Protein AF-A0A7C3NUK4-F1 (afdb_monomer_lite)

Secondary structure (DSSP, 8-state):
-EEEEEE-SSS-HHHHHHHHHHHTHHHHHHHHHH---TTB-SEEEE-S-HHHHHHHHHHHHHTT--GGGEEEE-TT--GGGG--TT-SEEEESHHHHHH---B-SEEEEE--SHHHHHHHHTTTTSSS--EEEEEE-HHHHHHHTTS-SS--HHHHHHHHHHHS-S-TT-GGGGGSHHHHHHHHHHHHHHHHHHHHHTT--HHHHHHHHHHHHHHHHHHHHHHT-HHHHHHHHHHHHHHHTT-GGGTHHHHHHHHT-SS-SS-EEEEEEHHHHHHHT-SGGGEEEEEHHHHHHHBSS-EEETTTTEEEES-B-S---EEE-S---TTTBT-EEEGGGGTTT--EEETTEEPTHHHHHHHS--EEEEEEGGGTGGG--TTS--EEETTEEEEEHHHHHHHHHHHHHHHHH-

Foldseek 3Di:
DAEAEDADDPDDVLVVVLVVCLVCVVVLVVVCVVDQDQQAAAEEEEEAFPQSLQVSLVSNVVSPDDSVLEQEFEPPFDPVSRRRGSHSYYGYYCSCLPPGQGRYAEYEYEDLALVVVCSSVVSADPVHHHYYYYHYHPQLNVLVVPDDRDDDPVVVSVSSCVSSDCCPPVVCLCLALLVLLLLVLLLVLVLVCVVPPDPDPVVVSVVSVVVSVVVSCVVNVVVVNNVSNVNSVVLVVCCVVPPPQSVVSVLLSVVNDAQQQFDFFWEFAPCQCVVVVHRVRRIDTGTVLQCLQWFAQWAQDPVVRGIYGPGTHDGWAKAWALPDDPVQALGWDKCCVQLPGIFMDTNNHTHNVSVVCSVGIKIKHKHFCVQQVVPDDPSLDWHHRDRIIMTIRNSRSVSSVSSVVSVVVD

Radius of gyration: 23.75 Å; chains: 1; bounding box: 62×50×64 Å

Structure (mmCIF, N/CA/C/O backbone):
data_AF-A0A7C3NUK4-F1
#
_entry.id   AF-A0A7C3NUK4-F1
#
loop_
_atom_site.group_PDB
_atom_site.id
_atom_site.type_symbol
_atom_site.label_atom_id
_atom_site.label_alt_id
_atom_site.label_comp_id
_atom_site.label_asym_id
_atom_site.label_entity_id
_atom_site.label_seq_id
_atom_site.pdbx_PDB_ins_code
_atom_site.Cartn_x
_atom_site.Cartn_y
_atom_site.Cartn_z
_atom_site.occupancy
_atom_site.B_iso_or_equiv
_atom_site.auth_seq_id
_atom_site.auth_comp_id
_atom_site.auth_asym_id
_atom_site.auth_atom_id
_atom_site.pdbx_PDB_model_num
ATOM 1 N N . MET A 1 1 ? -15.027 -20.644 16.130 1.00 87.12 1 MET A N 1
ATOM 2 C CA . MET A 1 1 ? -14.792 -19.206 15.868 1.00 87.12 1 MET A CA 1
ATOM 3 C C . MET A 1 1 ? -15.944 -18.733 15.016 1.00 87.12 1 MET A C 1
ATOM 5 O O . MET A 1 1 ? -16.369 -19.502 14.167 1.00 87.12 1 MET A O 1
ATOM 9 N N . GLU A 1 2 ? -16.447 -17.530 15.247 1.00 91.81 2 GLU A N 1
ATOM 10 C CA . GLU A 1 2 ? -17.529 -16.946 14.446 1.00 91.81 2 GLU A CA 1
ATOM 11 C C . GLU A 1 2 ? -16.940 -15.890 13.506 1.00 91.81 2 GLU A C 1
ATOM 13 O O . GLU A 1 2 ? -16.055 -15.139 13.918 1.00 91.81 2 GLU A O 1
ATOM 18 N N . LEU A 1 3 ? -17.394 -15.834 12.254 1.00 93.62 3 LEU A N 1
ATOM 19 C CA . LEU A 1 3 ? -16.940 -14.858 11.265 1.00 93.62 3 LEU A CA 1
ATOM 20 C C . LEU A 1 3 ? -18.132 -14.074 10.716 1.00 93.62 3 LEU A C 1
ATOM 22 O O . LEU A 1 3 ? -19.049 -14.650 10.141 1.00 93.62 3 LEU A O 1
ATOM 26 N N . THR A 1 4 ? -18.071 -12.751 10.815 1.00 95.12 4 THR A N 1
ATOM 27 C CA . THR A 1 4 ? -19.019 -11.827 10.194 1.00 95.12 4 THR A CA 1
ATOM 28 C C . THR A 1 4 ? -18.304 -11.022 9.106 1.00 95.12 4 THR A C 1
ATOM 30 O O . THR A 1 4 ? -17.505 -10.136 9.427 1.00 95.12 4 THR A O 1
ATOM 33 N N . PRO A 1 5 ? -18.553 -11.291 7.813 1.00 93.38 5 PRO A N 1
ATOM 34 C CA . PRO A 1 5 ? -17.988 -10.485 6.741 1.00 93.38 5 PRO A CA 1
ATOM 35 C C . PRO A 1 5 ? -18.741 -9.156 6.596 1.00 93.38 5 PRO A C 1
ATOM 37 O O . PRO A 1 5 ? -19.962 -9.088 6.739 1.00 93.38 5 PRO A O 1
ATOM 40 N N . VAL A 1 6 ? -18.016 -8.091 6.269 1.00 92.06 6 VAL A N 1
ATOM 41 C CA . VAL A 1 6 ? -18.551 -6.766 5.946 1.00 92.06 6 VAL A CA 1
ATOM 42 C C . VAL A 1 6 ? -17.965 -6.337 4.611 1.00 92.06 6 VAL A C 1
ATOM 44 O O . VAL A 1 6 ? -16.747 -6.259 4.456 1.00 92.06 6 VAL A O 1
ATOM 47 N N . GLN A 1 7 ? -18.831 -6.072 3.638 1.00 87.31 7 GLN A N 1
ATOM 48 C CA . GLN A 1 7 ? -18.408 -5.606 2.326 1.00 87.31 7 GLN A CA 1
ATOM 49 C C . GLN A 1 7 ? -17.848 -4.184 2.419 1.00 87.31 7 GLN A C 1
ATOM 51 O O . GLN A 1 7 ? -18.517 -3.285 2.922 1.00 87.31 7 GLN A O 1
ATOM 56 N N . VAL A 1 8 ? -16.649 -3.967 1.880 1.00 79.31 8 VAL A N 1
ATOM 57 C CA . VAL A 1 8 ? -16.115 -2.622 1.638 1.00 79.31 8 VAL A CA 1
ATOM 58 C C . VAL A 1 8 ? -16.449 -2.239 0.196 1.00 79.31 8 VAL A C 1
ATOM 60 O O . VAL A 1 8 ? -15.804 -2.712 -0.739 1.00 79.31 8 VAL A O 1
ATOM 63 N N . ALA A 1 9 ? -17.483 -1.421 0.001 1.00 62.34 9 ALA A N 1
ATOM 64 C CA . ALA A 1 9 ? -17.894 -0.925 -1.313 1.00 62.34 9 ALA A CA 1
ATOM 65 C C . ALA A 1 9 ? -17.947 0.608 -1.300 1.00 62.34 9 ALA A C 1
ATOM 67 O O . ALA A 1 9 ? -18.973 1.198 -0.992 1.00 62.34 9 ALA A O 1
ATOM 68 N N . GLY A 1 10 ? -16.821 1.262 -1.596 1.00 58.75 10 GLY A N 1
ATOM 69 C CA . GLY A 1 10 ? -16.741 2.727 -1.704 1.00 58.75 10 GLY A CA 1
ATOM 70 C C . GLY A 1 10 ? -16.760 3.501 -0.377 1.00 58.75 10 GLY A C 1
ATOM 71 O O . GLY A 1 10 ? -16.310 4.645 -0.354 1.00 58.75 10 GLY A O 1
ATOM 72 N N . ASP A 1 11 ? -17.202 2.884 0.719 1.00 62.44 11 ASP A N 1
ATOM 73 C CA . ASP A 1 11 ? -17.153 3.470 2.059 1.00 62.44 11 ASP A CA 1
ATOM 74 C C . ASP A 1 11 ? -15.736 3.474 2.645 1.00 62.44 11 ASP A C 1
ATOM 76 O O . ASP A 1 11 ? -14.924 2.578 2.403 1.00 62.44 11 ASP A O 1
ATOM 80 N N . ASP A 1 12 ? -15.440 4.489 3.459 1.00 80.00 12 ASP A N 1
ATOM 81 C CA . ASP A 1 12 ? -14.169 4.608 4.167 1.00 80.00 12 ASP A CA 1
ATOM 82 C C . ASP A 1 12 ? -14.048 3.488 5.224 1.00 80.00 12 ASP A C 1
ATOM 84 O O . ASP A 1 12 ? -14.806 3.506 6.202 1.00 80.00 12 ASP A O 1
ATOM 88 N N . PRO A 1 13 ? -13.100 2.535 5.089 1.00 84.31 13 PRO A N 1
ATOM 89 C CA . PRO A 1 13 ? -13.008 1.365 5.969 1.00 84.31 13 PRO A CA 1
ATOM 90 C C . PRO A 1 13 ? -12.935 1.714 7.457 1.00 84.31 13 PRO A C 1
ATOM 92 O O . PRO A 1 13 ? -13.451 0.987 8.305 1.00 84.31 13 PRO A O 1
ATOM 95 N N . VAL A 1 14 ? -12.332 2.859 7.785 1.00 88.50 14 VAL A N 1
ATOM 96 C CA . VAL A 1 14 ? -12.237 3.337 9.166 1.00 88.50 14 VAL A CA 1
ATOM 97 C C . VAL A 1 14 ? -13.612 3.692 9.728 1.00 88.50 14 VAL A C 1
ATOM 99 O O . VAL A 1 14 ? -13.882 3.359 10.873 1.00 88.50 14 VAL A O 1
ATOM 102 N N . GLU A 1 15 ? -14.500 4.320 8.955 1.00 89.69 15 GLU A N 1
ATOM 103 C CA . GLU A 1 15 ? -15.841 4.687 9.443 1.00 89.69 15 GLU A CA 1
ATOM 104 C C . GLU A 1 15 ? -16.702 3.445 9.689 1.00 89.69 15 GLU A C 1
ATOM 106 O O . GLU A 1 15 ? -17.414 3.361 10.692 1.00 89.69 15 GLU A O 1
ATOM 111 N N . VAL A 1 16 ? -16.571 2.437 8.822 1.00 90.88 16 VAL A N 1
ATOM 112 C CA . VAL A 1 16 ? -17.214 1.132 9.010 1.00 90.88 16 VAL A CA 1
ATOM 113 C C . VAL A 1 16 ? -16.718 0.473 10.301 1.00 90.88 16 VAL A C 1
ATOM 115 O O . VAL A 1 16 ? -17.528 0.021 11.112 1.00 90.88 16 VAL A O 1
ATOM 118 N N . LEU A 1 17 ? -15.402 0.459 10.536 1.00 93.56 17 LEU A N 1
ATOM 119 C CA . LEU A 1 17 ? -14.815 -0.076 11.769 1.00 93.56 17 LEU A CA 1
ATOM 120 C C . LEU A 1 17 ? -15.279 0.690 13.011 1.00 93.56 17 LEU A C 1
ATOM 122 O O . LEU A 1 17 ? -15.662 0.056 13.991 1.00 93.56 17 LEU A O 1
ATOM 126 N N . VAL A 1 18 ? -15.298 2.026 12.970 1.00 94.44 18 VAL A N 1
ATOM 127 C CA . VAL A 1 18 ? -15.789 2.868 14.075 1.00 94.44 18 VAL A CA 1
ATOM 128 C C . VAL A 1 18 ? -17.226 2.500 14.417 1.00 94.44 18 VAL A C 1
ATOM 130 O O . VAL A 1 18 ? -17.516 2.213 15.575 1.00 94.44 18 VAL A O 1
ATOM 133 N N . SER A 1 19 ? -18.112 2.429 13.419 1.00 94.12 19 SER A N 1
ATOM 134 C CA . SER A 1 19 ? -19.514 2.051 13.626 1.00 94.12 19 SER A CA 1
ATOM 135 C C . SER A 1 19 ? -19.647 0.678 14.298 1.00 94.12 19 SER A C 1
ATOM 137 O O . SER A 1 19 ? -20.412 0.527 15.253 1.00 94.12 19 SER A O 1
ATOM 139 N N . ARG A 1 20 ? -18.860 -0.315 13.860 1.00 95.06 20 ARG A N 1
ATOM 140 C CA . ARG A 1 20 ? -18.860 -1.662 14.456 1.00 95.06 20 ARG A CA 1
ATOM 141 C C . ARG A 1 20 ? -18.337 -1.672 15.889 1.00 95.06 20 ARG A C 1
ATOM 143 O O . ARG A 1 20 ? -18.967 -2.282 16.745 1.00 95.06 20 ARG A O 1
ATOM 150 N N . VAL A 1 21 ? -17.227 -0.990 16.167 1.00 96.06 21 VAL A N 1
ATOM 151 C CA . VAL A 1 21 ? -16.648 -0.917 17.520 1.00 96.06 21 VAL A CA 1
ATOM 152 C C . VAL A 1 21 ? -17.585 -0.187 18.481 1.00 96.06 21 VAL A C 1
ATOM 154 O O . VAL A 1 21 ? -17.798 -0.658 19.594 1.00 96.06 21 VAL A O 1
ATOM 157 N N . VAL A 1 22 ? -18.192 0.922 18.051 1.00 96.06 22 VAL A N 1
ATOM 158 C CA . VAL A 1 22 ? -19.176 1.667 18.851 1.00 96.06 22 VAL A CA 1
ATOM 159 C C . VAL A 1 22 ? -20.389 0.794 19.171 1.00 96.06 22 VAL A C 1
ATOM 161 O O . VAL A 1 22 ? -20.823 0.763 20.319 1.00 96.06 22 VAL A O 1
ATOM 164 N N . GLY A 1 23 ? -20.890 0.023 18.201 1.00 95.69 23 GLY A N 1
ATOM 165 C CA . GLY A 1 23 ? -21.979 -0.931 18.434 1.00 95.69 23 GLY A CA 1
ATOM 166 C C . GLY A 1 23 ? -21.632 -2.052 19.424 1.00 95.69 23 GLY A C 1
ATOM 167 O O . GLY A 1 23 ? -22.530 -2.614 20.042 1.00 95.69 23 GLY A O 1
ATOM 168 N N . LEU A 1 24 ? -20.344 -2.357 19.612 1.00 95.94 24 LEU A N 1
ATOM 169 C CA . LEU A 1 24 ? -19.849 -3.357 20.566 1.00 95.94 24 LEU A CA 1
ATOM 170 C C . LEU A 1 24 ? -19.440 -2.760 21.921 1.00 95.94 24 LEU A C 1
ATOM 172 O O . LEU A 1 24 ? -18.946 -3.491 22.777 1.00 95.94 24 LEU A O 1
ATOM 176 N N . ARG A 1 25 ? -19.616 -1.453 22.142 1.00 95.25 25 ARG A N 1
ATOM 177 C CA . ARG A 1 25 ? -19.077 -0.756 23.318 1.00 95.25 25 ARG A CA 1
ATOM 178 C C . ARG A 1 25 ? -19.504 -1.384 24.645 1.00 95.25 25 ARG A C 1
ATOM 180 O O . ARG A 1 25 ? -18.645 -1.723 25.454 1.00 95.25 25 ARG A O 1
ATOM 187 N N . GLU A 1 26 ? -20.807 -1.558 24.859 1.00 95.62 26 GLU A N 1
ATOM 188 C CA . GLU A 1 26 ? -21.340 -2.095 26.122 1.00 95.62 26 GLU A CA 1
ATOM 189 C C . GLU A 1 26 ? -20.813 -3.508 26.406 1.00 95.62 26 GLU A C 1
ATOM 191 O O . GLU A 1 26 ? -20.462 -3.843 27.539 1.00 95.62 26 GLU A O 1
ATOM 196 N N . GLU A 1 27 ? -20.702 -4.319 25.355 1.00 96.00 27 GLU A N 1
ATOM 197 C CA . GLU A 1 27 ? -20.175 -5.678 25.404 1.00 96.00 27 GLU A CA 1
ATOM 198 C C . GLU A 1 27 ? -18.683 -5.696 25.762 1.00 96.00 27 GLU A C 1
ATOM 200 O O . GLU A 1 27 ? -18.270 -6.433 26.655 1.00 96.00 27 GLU A O 1
ATOM 205 N N . ILE A 1 28 ? -17.877 -4.858 25.104 1.00 95.56 28 ILE A N 1
ATOM 206 C CA . ILE A 1 28 ? -16.437 -4.699 25.356 1.00 95.56 28 ILE A CA 1
ATOM 207 C C . ILE A 1 28 ? -16.184 -4.261 26.802 1.00 95.56 28 ILE A C 1
ATOM 209 O O . ILE A 1 28 ? -15.314 -4.809 27.484 1.00 95.56 28 ILE A O 1
ATOM 213 N N . GLU A 1 29 ? -16.961 -3.294 27.287 1.00 94.94 29 GLU A N 1
ATOM 214 C CA . GLU A 1 29 ? -16.868 -2.805 28.660 1.00 94.94 29 GLU A CA 1
ATOM 215 C C . GLU A 1 29 ? -17.283 -3.880 29.675 1.00 94.94 29 GLU A C 1
ATOM 217 O O . GLU A 1 29 ? -16.621 -4.037 30.703 1.00 94.94 29 GLU A O 1
ATOM 222 N N . ARG A 1 30 ? -18.339 -4.658 29.390 1.00 96.19 30 ARG A N 1
ATOM 223 C CA . ARG A 1 30 ? -18.742 -5.799 30.229 1.00 96.19 30 ARG A CA 1
ATOM 224 C C . ARG A 1 30 ? -17.633 -6.844 30.294 1.00 96.19 30 ARG A C 1
ATOM 226 O O . ARG A 1 30 ? -17.198 -7.204 31.381 1.00 96.19 30 ARG A O 1
ATOM 233 N N . LEU A 1 31 ? -17.116 -7.249 29.139 1.00 94.56 31 LEU A N 1
ATOM 234 C CA . LEU A 1 31 ? -16.039 -8.224 29.017 1.00 94.56 31 LEU A CA 1
ATOM 235 C C . LEU A 1 31 ? -14.778 -7.827 29.794 1.00 94.56 31 LEU A C 1
ATOM 237 O O . LEU A 1 31 ? -14.136 -8.690 30.388 1.00 94.56 31 LEU A O 1
ATOM 241 N N . ARG A 1 32 ? -14.417 -6.538 29.808 1.00 92.88 32 ARG A N 1
ATOM 242 C CA . ARG A 1 32 ? -13.298 -6.043 30.621 1.00 92.88 32 ARG A CA 1
ATOM 243 C C . ARG A 1 32 ? -13.572 -6.158 32.120 1.00 92.88 32 ARG A C 1
ATOM 245 O O . ARG A 1 32 ? -12.667 -6.520 32.864 1.00 92.88 32 ARG A O 1
ATOM 252 N N . ARG A 1 33 ? -14.789 -5.840 32.571 1.00 93.31 33 ARG A N 1
ATOM 253 C CA . ARG A 1 33 ? -15.164 -5.977 33.990 1.00 93.31 33 ARG A CA 1
ATOM 254 C C . ARG A 1 33 ? -15.144 -7.435 34.440 1.00 93.31 33 ARG A C 1
ATOM 256 O O . ARG A 1 33 ? -14.657 -7.720 35.529 1.00 93.31 33 ARG A O 1
ATOM 263 N N . ASP A 1 34 ? -15.622 -8.335 33.588 1.00 93.56 34 ASP A N 1
ATOM 264 C CA . ASP A 1 34 ? -15.699 -9.766 33.890 1.00 93.56 34 ASP A CA 1
ATOM 265 C C . ASP A 1 34 ? -14.313 -10.437 33.879 1.00 93.56 34 ASP A C 1
ATOM 267 O O . ASP A 1 34 ? -14.104 -11.452 34.543 1.00 93.56 34 ASP A O 1
ATOM 271 N N . ILE A 1 35 ? -13.359 -9.886 33.118 1.00 90.81 35 ILE A N 1
ATOM 272 C CA . ILE A 1 35 ? -12.019 -10.454 32.924 1.00 90.81 35 ILE A CA 1
ATOM 273 C C . ILE A 1 35 ? -10.967 -9.352 33.142 1.00 90.81 35 ILE A C 1
ATOM 275 O O . ILE A 1 35 ? -10.479 -8.740 32.186 1.00 90.81 35 ILE A O 1
ATOM 279 N N . PRO A 1 36 ? -10.581 -9.091 34.403 1.00 85.62 36 PRO A N 1
ATOM 280 C CA . PRO A 1 36 ? -9.623 -8.045 34.763 1.00 85.62 36 PRO A CA 1
ATOM 281 C C . PRO A 1 36 ? -8.157 -8.492 34.584 1.00 85.62 36 PRO A C 1
ATOM 283 O O . PRO A 1 36 ? -7.286 -8.085 35.344 1.00 85.62 36 PRO A O 1
ATOM 286 N N . ASP A 1 37 ? -7.891 -9.358 33.606 1.00 87.38 37 ASP A N 1
ATOM 287 C CA . ASP A 1 37 ? -6.556 -9.871 33.287 1.00 87.38 37 ASP A CA 1
ATOM 288 C C . ASP A 1 37 ? -5.772 -8.839 32.453 1.00 87.38 37 ASP A C 1
ATOM 290 O O . ASP A 1 37 ? -6.321 -8.198 31.547 1.00 87.38 37 ASP A O 1
ATOM 294 N N . ASP A 1 38 ? -4.492 -8.675 32.776 1.00 82.88 38 ASP A N 1
ATOM 295 C CA . ASP A 1 38 ? -3.591 -7.697 32.165 1.00 82.88 38 ASP A CA 1
ATOM 296 C C . ASP A 1 38 ? -3.237 -8.056 30.714 1.00 82.88 38 ASP A C 1
ATOM 298 O O . ASP A 1 38 ? -3.058 -7.156 29.889 1.00 82.88 38 ASP A O 1
ATOM 302 N N . ASP A 1 39 ? -3.207 -9.355 30.397 1.00 83.50 39 ASP A N 1
ATOM 303 C CA . ASP A 1 39 ? -2.895 -9.888 29.061 1.00 83.50 39 ASP A CA 1
ATOM 304 C C . ASP A 1 39 ? -4.149 -10.081 28.188 1.00 83.50 39 ASP A C 1
ATOM 306 O O . ASP A 1 39 ? -4.086 -10.441 27.006 1.00 83.50 39 ASP A O 1
ATOM 310 N N . TYR A 1 40 ? -5.321 -9.838 28.770 1.00 89.75 40 TYR A N 1
ATOM 311 C CA . TYR A 1 40 ? -6.591 -9.868 28.070 1.00 89.75 40 TYR A CA 1
ATOM 312 C C . TYR A 1 40 ? -6.890 -8.510 27.443 1.00 89.75 40 TYR A C 1
ATOM 314 O O . TYR A 1 40 ? -6.624 -7.492 28.070 1.00 89.75 40 TYR A O 1
ATOM 322 N N . ILE A 1 41 ? -7.472 -8.485 26.239 1.00 91.69 41 ILE A N 1
ATOM 323 C CA . ILE A 1 41 ? -8.024 -7.304 25.555 1.00 91.69 41 ILE A CA 1
ATOM 324 C C . ILE A 1 41 ? -9.352 -7.701 24.900 1.00 91.69 41 ILE A C 1
ATOM 326 O O . ILE A 1 41 ? -9.321 -8.523 23.989 1.00 91.69 41 ILE A O 1
ATOM 330 N N . PRO A 1 42 ? -10.513 -7.139 25.297 1.00 94.12 42 PRO A N 1
ATOM 331 C CA . PRO A 1 42 ? -11.807 -7.562 24.765 1.00 94.12 42 PRO A CA 1
ATOM 332 C C . PRO A 1 42 ? -11.890 -7.520 23.241 1.00 94.12 42 PRO A C 1
ATOM 334 O O . PRO A 1 42 ? -12.426 -8.445 22.628 1.00 94.12 42 PRO A O 1
ATOM 337 N N . ALA A 1 43 ? -11.348 -6.461 22.633 1.00 94.62 43 ALA A N 1
ATOM 338 C CA . ALA A 1 43 ? -11.411 -6.251 21.199 1.00 94.62 43 ALA A CA 1
ATOM 339 C C . ALA A 1 43 ? -10.077 -5.774 20.611 1.00 94.62 43 ALA A C 1
ATOM 341 O O . ALA A 1 43 ? -9.418 -4.875 21.133 1.00 94.62 43 ALA A O 1
ATOM 342 N N . VAL A 1 44 ? -9.699 -6.351 19.475 1.00 93.38 44 VAL A N 1
ATOM 343 C CA . VAL A 1 44 ? -8.518 -5.968 18.698 1.00 93.38 44 VAL A CA 1
ATOM 344 C C . VAL A 1 44 ? -8.971 -5.521 17.314 1.00 93.38 44 VAL A C 1
ATOM 346 O O . VAL A 1 44 ? -9.772 -6.202 16.678 1.00 93.38 44 VAL A O 1
ATOM 349 N N . VAL A 1 45 ? -8.456 -4.389 16.837 1.00 94.31 45 VAL A N 1
ATOM 350 C CA . VAL A 1 45 ? -8.727 -3.848 15.504 1.00 94.31 45 VAL A CA 1
ATOM 351 C C . VAL A 1 45 ? -7.433 -3.750 14.705 1.00 94.31 45 VAL A C 1
ATOM 353 O O . VAL A 1 45 ? -6.499 -3.059 15.114 1.00 94.31 45 VAL A O 1
ATOM 356 N N . ILE A 1 46 ? -7.379 -4.422 13.554 1.00 91.94 46 ILE A N 1
ATOM 357 C CA . ILE A 1 46 ? -6.211 -4.445 12.667 1.00 91.94 46 ILE A CA 1
ATOM 358 C C . ILE A 1 46 ? -6.547 -3.761 11.341 1.00 91.94 46 ILE A C 1
ATOM 360 O O . ILE A 1 46 ? -7.402 -4.219 10.584 1.00 91.94 46 ILE A O 1
ATOM 364 N N . VAL A 1 47 ? -5.827 -2.686 11.039 1.00 90.19 47 VAL A N 1
ATOM 365 C CA . VAL A 1 47 ? -5.955 -1.920 9.793 1.00 90.19 47 VAL A CA 1
ATOM 366 C C . VAL A 1 47 ? -4.680 -1.993 8.955 1.00 90.19 47 VAL A C 1
A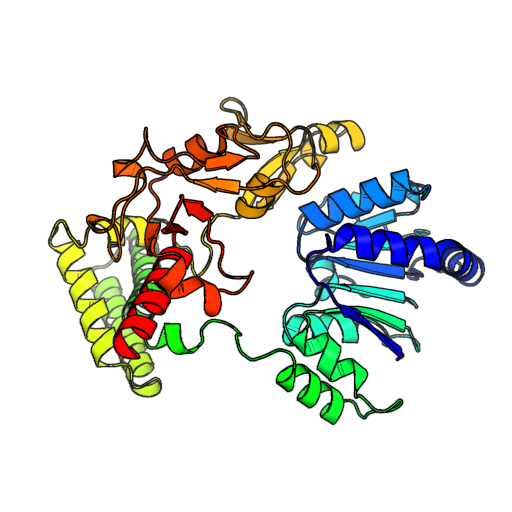TOM 368 O O . VAL A 1 47 ? -3.591 -2.248 9.461 1.00 90.19 47 VAL A O 1
ATOM 371 N N . ASN A 1 48 ? -4.783 -1.754 7.652 1.00 84.19 48 ASN A N 1
ATOM 372 C CA . ASN A 1 48 ? -3.661 -1.911 6.719 1.00 84.19 48 ASN A CA 1
ATOM 373 C C . ASN A 1 48 ? -2.670 -0.740 6.708 1.00 84.19 48 ASN A C 1
ATOM 375 O O . ASN A 1 48 ? -1.589 -0.864 6.140 1.00 84.19 48 ASN A O 1
ATOM 379 N N . SER A 1 49 ? -3.011 0.399 7.318 1.00 80.19 49 SER A N 1
ATOM 380 C CA . SER A 1 49 ? -2.194 1.616 7.272 1.00 80.19 49 SER A CA 1
ATOM 381 C C . SER A 1 49 ? -2.056 2.274 8.642 1.00 80.19 49 SER A C 1
ATOM 383 O O . SER A 1 49 ? -3.016 2.353 9.409 1.00 80.19 49 SER A O 1
ATOM 385 N N . VAL A 1 50 ? -0.868 2.825 8.913 1.00 82.44 50 VAL A N 1
ATOM 386 C CA . VAL A 1 50 ? -0.594 3.674 10.085 1.00 82.44 50 VAL A CA 1
ATOM 387 C C . VAL A 1 50 ? -1.560 4.862 10.130 1.00 82.44 50 VAL A C 1
ATOM 389 O O . VAL A 1 50 ? -2.107 5.150 11.193 1.00 82.44 50 VAL A O 1
ATOM 392 N N . LEU A 1 51 ? -1.854 5.489 8.982 1.00 82.69 51 LEU A N 1
ATOM 393 C CA . LEU A 1 51 ? -2.801 6.609 8.908 1.00 82.69 51 LEU A CA 1
ATOM 394 C C . LEU A 1 51 ? -4.227 6.175 9.268 1.00 82.69 51 LEU A C 1
ATOM 396 O O . LEU A 1 51 ? -4.921 6.879 9.998 1.00 82.69 51 LEU A O 1
ATOM 400 N N . SER A 1 52 ? -4.656 4.998 8.797 1.00 86.19 52 SER A N 1
ATOM 401 C CA . SER A 1 52 ? -5.956 4.428 9.175 1.00 86.19 52 SER A CA 1
ATOM 402 C C . SER A 1 52 ? -6.027 4.167 10.679 1.00 86.19 52 SER A C 1
ATOM 404 O O . SER A 1 52 ? -7.063 4.418 11.283 1.00 86.19 52 SER A O 1
ATOM 406 N N . ALA A 1 53 ? -4.928 3.730 11.301 1.00 88.88 53 ALA A N 1
ATOM 407 C CA . ALA A 1 53 ? -4.873 3.478 12.739 1.00 88.88 53 ALA A CA 1
ATOM 408 C C . ALA A 1 53 ? -4.884 4.772 13.572 1.00 88.88 53 ALA A C 1
ATOM 410 O O . ALA A 1 53 ? -5.479 4.782 14.649 1.00 88.88 53 ALA A O 1
ATOM 411 N N . ILE A 1 54 ? -4.224 5.846 13.110 1.00 87.19 54 ILE A N 1
ATOM 412 C CA . ILE A 1 54 ? -4.298 7.186 13.733 1.00 87.19 54 ILE A CA 1
ATOM 413 C C . ILE A 1 54 ? -5.725 7.704 13.666 1.00 87.19 54 ILE A C 1
ATOM 415 O O . ILE A 1 54 ? -6.303 8.067 14.686 1.00 87.19 54 ILE A O 1
ATOM 419 N N . ARG A 1 55 ? -6.329 7.653 12.480 1.00 87.38 55 ARG A N 1
ATOM 420 C CA . ARG A 1 55 ? -7.688 8.143 12.305 1.00 87.38 55 ARG A CA 1
ATOM 421 C C . ARG A 1 55 ? -8.714 7.314 13.073 1.00 87.38 55 ARG A C 1
ATOM 423 O O . ARG A 1 55 ? -9.631 7.886 13.644 1.00 87.38 55 ARG A O 1
ATOM 430 N N . LEU A 1 56 ? -8.567 5.991 13.114 1.00 91.38 56 LEU A N 1
ATOM 431 C CA . LEU A 1 56 ? -9.445 5.126 13.902 1.00 91.38 56 LEU A CA 1
ATOM 432 C C . LEU A 1 56 ? -9.412 5.504 15.388 1.00 91.38 56 LEU A C 1
ATOM 434 O O . LEU A 1 56 ? -10.462 5.579 16.015 1.00 91.38 56 LEU A O 1
ATOM 438 N N . GLU A 1 57 ? -8.227 5.789 15.934 1.00 91.81 57 GLU A N 1
ATOM 439 C CA . GLU A 1 57 ? -8.084 6.285 17.305 1.00 91.81 57 GLU A CA 1
ATOM 440 C C . GLU A 1 57 ? -8.859 7.593 17.512 1.00 91.81 57 GLU A C 1
ATOM 442 O O . GLU A 1 57 ? -9.662 7.678 18.438 1.00 91.81 57 GLU A O 1
ATOM 447 N N . ASP A 1 58 ? -8.670 8.590 16.643 1.00 89.38 58 ASP A N 1
ATOM 448 C CA . ASP A 1 58 ? -9.353 9.881 16.790 1.00 89.38 58 ASP A CA 1
ATOM 449 C C . ASP A 1 58 ? -10.870 9.752 16.664 1.00 89.38 58 ASP A C 1
ATOM 451 O O . ASP A 1 58 ? -11.603 10.280 17.497 1.00 89.38 58 ASP A O 1
ATOM 455 N N . ARG A 1 59 ? -11.354 8.971 15.697 1.00 92.25 59 ARG A N 1
ATOM 456 C CA . ARG A 1 59 ? -12.791 8.753 15.493 1.00 92.25 59 ARG A CA 1
ATOM 457 C C . ARG A 1 59 ? -13.441 7.991 16.647 1.00 92.25 59 ARG A C 1
ATOM 459 O O . ARG A 1 59 ? -14.585 8.277 16.989 1.00 92.25 59 ARG A O 1
ATOM 466 N N . LEU A 1 60 ? -12.733 7.054 17.280 1.00 94.12 60 LEU A N 1
ATOM 467 C CA . LEU A 1 60 ? -13.229 6.372 18.480 1.00 94.12 60 LEU A CA 1
ATOM 468 C C . LEU A 1 60 ? -13.284 7.313 19.688 1.00 94.12 60 LEU A C 1
ATOM 470 O O . LEU A 1 60 ? -14.245 7.258 20.455 1.00 94.12 60 LEU A O 1
ATOM 474 N N . VAL A 1 61 ? -12.299 8.202 19.836 1.00 92.06 61 VAL A N 1
ATOM 475 C CA . VAL A 1 61 ? -12.314 9.232 20.886 1.00 92.06 61 VAL A CA 1
ATOM 476 C C . VAL A 1 61 ? -13.454 10.227 20.662 1.00 92.06 61 VAL A C 1
ATOM 478 O O . VAL A 1 61 ? -14.193 10.519 21.599 1.00 92.06 61 VAL A O 1
ATOM 481 N N . GLU A 1 62 ? -13.670 10.682 19.425 1.00 92.25 62 GLU A N 1
ATOM 482 C CA . GLU A 1 62 ? -14.828 11.506 19.045 1.00 92.25 62 GLU A CA 1
ATOM 483 C C . GLU A 1 62 ? -16.164 10.797 19.325 1.00 92.25 62 GLU A C 1
ATOM 485 O O . GLU A 1 62 ? -17.129 11.435 19.739 1.00 92.25 62 GLU A O 1
ATOM 490 N N . ALA A 1 63 ? -16.213 9.472 19.157 1.00 93.12 63 ALA A N 1
ATOM 491 C CA . ALA A 1 63 ? -17.371 8.641 19.487 1.00 93.12 63 ALA A CA 1
ATOM 492 C C . ALA A 1 63 ? -17.509 8.327 20.995 1.00 93.12 63 ALA A C 1
ATOM 494 O O . ALA A 1 63 ? -18.413 7.593 21.403 1.00 93.12 63 ALA A O 1
ATOM 495 N N . GLY A 1 64 ? -16.634 8.883 21.839 1.00 92.88 64 GLY A N 1
ATOM 496 C CA . GLY A 1 64 ? -16.742 8.843 23.295 1.00 92.88 64 GLY A CA 1
ATOM 497 C C . GLY A 1 64 ? -15.974 7.717 23.989 1.00 92.88 64 GLY A C 1
ATOM 498 O O . GLY A 1 64 ? -16.253 7.455 25.162 1.00 92.88 64 GLY A O 1
ATOM 499 N N . PHE A 1 65 ? -15.035 7.043 23.316 1.00 94.00 65 PHE A N 1
ATOM 500 C CA . PHE A 1 65 ? -14.057 6.188 23.997 1.00 94.00 65 PHE A CA 1
ATOM 501 C C . PHE A 1 65 ? -12.991 7.045 24.687 1.00 94.00 65 PHE A C 1
ATOM 503 O O . PHE A 1 65 ? -12.465 7.997 24.112 1.00 94.00 65 PHE A O 1
ATOM 510 N N . ALA A 1 66 ? -12.629 6.689 25.919 1.00 91.38 66 ALA A N 1
ATOM 511 C CA . ALA A 1 66 ? -11.530 7.353 26.606 1.00 91.38 66 ALA A CA 1
ATOM 512 C C . ALA A 1 66 ? -10.200 6.952 25.947 1.00 91.38 66 ALA A C 1
ATOM 514 O O . ALA A 1 66 ? -9.962 5.773 25.683 1.00 91.38 66 ALA A O 1
ATOM 515 N N . ARG A 1 67 ? -9.331 7.918 25.636 1.00 87.75 67 ARG A N 1
ATOM 516 C CA . ARG A 1 67 ? -8.097 7.656 24.870 1.00 87.75 67 ARG A CA 1
ATOM 517 C C . ARG A 1 67 ? -7.136 6.719 25.608 1.00 87.75 67 ARG A C 1
ATOM 519 O O . ARG A 1 67 ? -6.476 5.895 24.988 1.00 87.75 67 ARG A O 1
ATOM 526 N N . ASP A 1 68 ? -7.097 6.814 26.930 1.00 88.06 68 ASP A N 1
ATOM 527 C CA . ASP A 1 68 ? -6.351 5.928 27.824 1.00 88.06 68 ASP A CA 1
ATOM 528 C C . ASP A 1 68 ? -6.902 4.495 27.864 1.00 88.06 68 ASP A C 1
ATOM 530 O O . ASP A 1 68 ? -6.193 3.600 28.308 1.00 88.06 68 ASP A O 1
ATOM 534 N N . SER A 1 69 ? -8.110 4.244 27.356 1.00 90.38 69 SER A N 1
ATOM 535 C CA . SER A 1 69 ? -8.657 2.895 27.181 1.00 90.38 69 SER A CA 1
ATOM 536 C C . SER A 1 69 ? -8.199 2.212 25.884 1.00 90.38 69 SER A C 1
ATOM 538 O O . SER A 1 69 ? -8.503 1.038 25.675 1.00 90.38 69 SER A O 1
ATOM 540 N N . LEU A 1 70 ? -7.459 2.913 25.018 1.00 91.19 70 LEU A N 1
ATOM 541 C CA . LEU A 1 70 ? -6.997 2.416 23.722 1.00 91.19 70 LEU A CA 1
ATOM 542 C C . LEU A 1 70 ? -5.493 2.094 23.772 1.00 91.19 70 LEU A C 1
ATOM 544 O O . LEU A 1 70 ? -4.679 2.939 24.143 1.00 91.19 70 LEU A O 1
ATOM 548 N N . ALA A 1 71 ? -5.114 0.882 23.370 1.00 88.81 71 ALA A N 1
ATOM 549 C CA . ALA A 1 71 ? -3.727 0.485 23.133 1.00 88.81 71 ALA A CA 1
ATOM 550 C C . ALA A 1 71 ? -3.378 0.712 21.658 1.00 88.81 71 ALA A C 1
ATOM 552 O O . ALA A 1 71 ? -4.095 0.231 20.781 1.00 88.81 71 ALA A O 1
ATOM 553 N N . ILE A 1 72 ? -2.282 1.411 21.359 1.00 86.44 72 ILE A N 1
ATOM 554 C CA . ILE A 1 72 ? -1.931 1.786 19.984 1.00 86.44 72 ILE A CA 1
ATOM 555 C C . ILE A 1 72 ? -0.660 1.054 19.543 1.00 86.44 72 ILE A C 1
ATOM 557 O O . ILE A 1 72 ? 0.432 1.281 20.058 1.00 86.44 72 ILE A O 1
ATOM 561 N N . ILE A 1 73 ? -0.800 0.161 18.563 1.00 82.25 73 ILE A N 1
ATOM 562 C CA . ILE A 1 73 ? 0.228 -0.818 18.189 1.00 82.25 73 ILE A CA 1
ATOM 563 C C . ILE A 1 73 ? 0.539 -0.701 16.698 1.00 82.25 73 ILE A C 1
ATOM 565 O O . ILE A 1 73 ? 0.055 -1.458 15.851 1.00 82.25 73 ILE A O 1
ATOM 569 N N . ARG A 1 74 ? 1.359 0.293 16.358 1.00 77.12 74 ARG A N 1
ATOM 570 C CA . ARG A 1 74 ? 1.801 0.559 14.984 1.00 77.12 74 ARG A CA 1
ATOM 571 C C . ARG A 1 74 ? 3.292 0.226 14.844 1.00 77.12 74 ARG A C 1
ATOM 573 O O . ARG A 1 74 ? 4.024 0.169 15.838 1.00 77.12 74 ARG A O 1
ATOM 580 N N . GLY A 1 75 ? 3.738 -0.057 13.618 1.00 58.34 75 GLY A N 1
ATOM 581 C CA . GLY A 1 75 ? 5.158 -0.295 13.332 1.00 58.34 75 GLY A CA 1
ATOM 582 C C . GLY A 1 75 ? 6.013 0.877 13.827 1.00 58.34 75 GLY A C 1
ATOM 583 O O . GLY A 1 75 ? 5.628 2.026 13.650 1.00 58.34 75 GLY A O 1
ATOM 584 N N . LEU A 1 76 ? 7.129 0.577 14.501 1.00 54.75 76 LEU A N 1
ATOM 585 C CA . LEU A 1 76 ? 8.076 1.552 15.074 1.00 54.75 76 LEU A CA 1
ATOM 586 C C . LEU A 1 76 ? 7.521 2.533 16.133 1.00 54.75 76 LEU A C 1
ATOM 588 O O . LEU A 1 76 ? 8.275 3.373 16.606 1.00 54.75 76 LEU A O 1
ATOM 592 N N . SER A 1 77 ? 6.276 2.391 16.614 1.00 55.06 77 SER A N 1
ATOM 593 C CA . SER A 1 77 ? 5.800 3.196 17.755 1.00 55.06 77 SER A CA 1
ATOM 594 C C . SER A 1 77 ? 6.620 2.913 19.015 1.00 55.06 77 SER A C 1
ATOM 596 O O . SER A 1 77 ? 6.929 1.744 19.289 1.00 55.06 77 SER A O 1
ATOM 598 N N . HIS A 1 78 ? 6.924 3.963 19.784 1.00 54.72 78 HIS A N 1
ATOM 599 C CA . HIS A 1 78 ? 7.665 3.884 21.043 1.00 54.72 78 HIS A CA 1
ATOM 600 C C . HIS A 1 78 ? 7.024 2.866 22.001 1.00 54.72 78 HIS A C 1
ATOM 602 O O . HIS A 1 78 ? 5.798 2.756 22.086 1.00 54.72 78 HIS A O 1
ATOM 608 N N . ARG A 1 79 ? 7.846 2.107 22.741 1.00 58.53 79 ARG A N 1
ATOM 609 C CA . ARG A 1 79 ? 7.393 0.973 23.575 1.00 58.53 79 ARG A CA 1
ATOM 610 C C . ARG A 1 79 ? 6.327 1.375 24.603 1.00 58.53 79 ARG A C 1
ATOM 612 O O . ARG A 1 79 ? 5.432 0.585 24.871 1.00 58.53 79 ARG A O 1
ATOM 619 N N . ALA A 1 80 ? 6.394 2.611 25.101 1.00 53.78 80 ALA A N 1
ATOM 620 C CA . ALA A 1 80 ? 5.425 3.182 26.039 1.00 53.78 80 ALA A CA 1
ATOM 621 C C . ALA A 1 80 ? 3.997 3.293 25.464 1.00 53.78 80 ALA A C 1
ATOM 623 O O . ALA A 1 80 ? 3.026 3.162 26.196 1.00 53.78 80 ALA A O 1
ATOM 624 N N . VAL A 1 81 ? 3.852 3.479 24.147 1.00 58.06 81 VAL A N 1
ATOM 625 C CA . VAL A 1 81 ? 2.544 3.624 23.476 1.00 58.06 81 VAL A CA 1
ATOM 626 C C . VAL A 1 81 ? 1.847 2.267 23.279 1.00 58.06 81 VAL A C 1
ATOM 628 O O . VAL A 1 81 ? 0.633 2.203 23.086 1.00 58.06 81 VAL A O 1
ATOM 631 N N . ARG A 1 82 ? 2.604 1.165 23.388 1.00 63.81 82 ARG A N 1
ATOM 632 C CA . ARG A 1 82 ? 2.114 -0.213 23.225 1.00 63.81 82 ARG A CA 1
ATOM 633 C C . ARG A 1 82 ? 1.600 -0.838 24.525 1.00 63.81 82 ARG A C 1
ATOM 635 O O . ARG A 1 82 ? 1.367 -2.042 24.545 1.00 63.81 82 ARG A O 1
ATOM 642 N N . GLU A 1 83 ? 1.463 -0.072 25.607 1.00 73.75 83 GLU A N 1
ATOM 643 C CA . GLU A 1 83 ? 0.943 -0.605 26.867 1.00 73.75 83 GLU A CA 1
ATOM 644 C C . GLU A 1 83 ? -0.516 -1.048 26.702 1.00 73.75 83 GLU A C 1
ATOM 646 O O . GLU A 1 83 ? -1.407 -0.251 26.407 1.00 73.75 83 GLU A O 1
ATOM 651 N N . THR A 1 84 ? -0.750 -2.345 26.883 1.00 79.62 84 THR A N 1
ATOM 652 C CA . THR A 1 84 ? -2.050 -2.998 26.683 1.00 79.62 84 THR A CA 1
ATOM 653 C C . THR A 1 84 ? -2.806 -3.246 27.983 1.00 79.62 84 THR A C 1
ATOM 655 O O . THR A 1 84 ? -3.985 -3.603 27.956 1.00 79.62 84 THR A O 1
ATOM 658 N N . ARG A 1 85 ? -2.147 -3.017 29.123 1.00 81.69 85 ARG A N 1
ATOM 659 C CA . ARG A 1 85 ? -2.676 -3.295 30.455 1.00 81.69 85 ARG A CA 1
ATOM 660 C C . ARG A 1 85 ? -3.941 -2.481 30.729 1.00 81.69 85 ARG A C 1
ATOM 662 O O . ARG A 1 85 ? -3.940 -1.257 30.602 1.00 81.69 85 ARG A O 1
ATOM 669 N N . GLY A 1 86 ? -5.029 -3.167 31.080 1.00 83.81 86 GLY A N 1
ATOM 670 C CA . GLY A 1 86 ? -6.320 -2.548 31.408 1.00 83.81 86 GLY A CA 1
ATOM 671 C C . GLY A 1 86 ? -7.053 -1.873 30.237 1.00 83.81 86 GLY A C 1
ATOM 672 O O . GLY A 1 86 ? -8.087 -1.243 30.454 1.00 83.81 86 GLY A O 1
ATOM 673 N N . LYS A 1 87 ? -6.560 -1.992 28.997 1.00 91.31 87 LYS A N 1
ATOM 674 C CA . LYS A 1 87 ? -7.125 -1.306 27.820 1.00 91.31 87 LYS A CA 1
ATOM 675 C C . LYS A 1 87 ? -8.362 -2.028 27.293 1.00 91.31 87 LYS A C 1
ATOM 677 O O . LYS A 1 87 ? -8.411 -3.247 27.271 1.00 91.31 87 LYS A O 1
ATOM 682 N N . LEU A 1 88 ? -9.375 -1.319 26.817 1.00 93.38 88 LEU A N 1
ATOM 683 C CA . LEU A 1 88 ? -10.567 -1.933 26.216 1.00 93.38 88 LEU A CA 1
ATOM 684 C C . LEU A 1 88 ? -10.298 -2.469 24.808 1.00 93.38 88 LEU A C 1
ATOM 686 O O . LEU A 1 88 ? -10.830 -3.509 24.419 1.00 93.38 88 LEU A O 1
ATOM 690 N N . LEU A 1 89 ? -9.474 -1.741 24.058 1.00 93.62 89 LEU A N 1
ATOM 691 C CA . LEU A 1 89 ? -9.252 -1.947 22.636 1.00 93.62 89 LEU A CA 1
ATOM 692 C C . LEU A 1 89 ? -7.764 -1.890 22.324 1.00 93.62 89 LEU A C 1
ATOM 694 O O . LEU A 1 89 ? -7.074 -0.999 22.813 1.00 93.62 89 LEU A O 1
ATOM 698 N N . ALA A 1 90 ? -7.287 -2.771 21.449 1.00 91.69 90 ALA A N 1
ATOM 699 C CA . ALA A 1 90 ? -5.996 -2.602 20.789 1.00 91.69 90 ALA A CA 1
ATOM 700 C C . ALA A 1 90 ? -6.205 -2.234 19.321 1.00 91.69 90 ALA A C 1
ATOM 702 O O . ALA A 1 90 ? -6.885 -2.953 18.598 1.00 91.69 90 ALA A O 1
ATOM 703 N N . LEU A 1 91 ? -5.615 -1.128 18.875 1.00 91.31 91 LEU A N 1
ATOM 704 C CA . LEU A 1 91 ? -5.676 -0.643 17.499 1.00 91.31 91 LEU A CA 1
ATOM 705 C C . LEU A 1 91 ? -4.291 -0.769 16.880 1.00 91.31 91 LEU A C 1
ATOM 707 O O . LEU A 1 91 ? -3.329 -0.183 17.383 1.00 91.31 91 LEU A O 1
ATOM 711 N N . GLY A 1 92 ? -4.166 -1.495 15.777 1.00 87.75 92 GLY A N 1
ATOM 712 C CA . GLY A 1 92 ? -2.856 -1.726 15.194 1.00 87.75 92 GLY A CA 1
ATOM 713 C C . GLY A 1 92 ? -2.837 -1.996 13.705 1.00 87.75 92 GLY A C 1
ATOM 714 O O . GLY A 1 92 ? -3.854 -1.975 13.020 1.00 87.75 92 GLY A O 1
ATOM 715 N N . THR A 1 93 ? -1.620 -2.206 13.216 1.00 85.31 93 THR A N 1
ATOM 716 C CA . THR A 1 93 ? -1.327 -2.557 11.816 1.00 85.31 93 THR A CA 1
ATOM 717 C C . THR A 1 93 ? -0.775 -3.982 11.738 1.00 85.31 93 THR A C 1
ATOM 719 O O . THR A 1 93 ? -0.944 -4.753 12.684 1.00 85.31 93 THR A O 1
ATOM 722 N N . SER A 1 94 ? -0.057 -4.343 10.671 1.00 73.00 94 SER A N 1
ATOM 723 C CA . SER A 1 94 ? 0.650 -5.630 10.560 1.00 73.00 94 SER A CA 1
ATOM 724 C C . SER A 1 94 ? 1.616 -5.920 11.720 1.00 73.00 94 SER A C 1
ATOM 726 O O . SER A 1 94 ? 1.929 -7.074 11.991 1.00 73.00 94 SER A O 1
ATOM 728 N N . ALA A 1 95 ? 2.028 -4.910 12.496 1.00 69.81 95 ALA A N 1
ATOM 729 C CA . 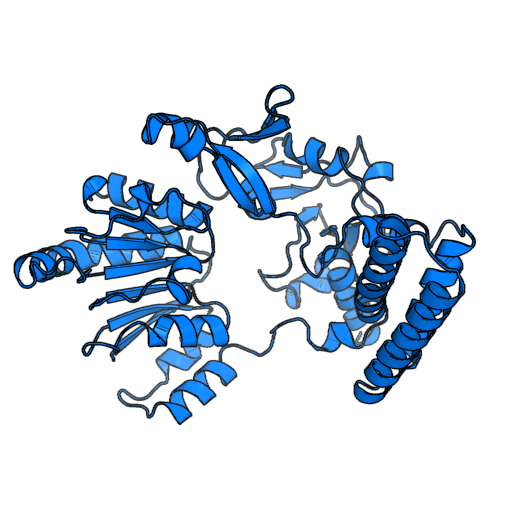ALA A 1 95 ? 2.773 -5.117 13.742 1.00 69.81 95 ALA A CA 1
ATOM 730 C C . ALA A 1 95 ? 2.050 -6.062 14.731 1.00 69.81 95 ALA A C 1
ATOM 732 O O . ALA A 1 95 ? 2.704 -6.806 15.465 1.00 69.81 95 ALA A O 1
ATOM 733 N N . VAL A 1 96 ? 0.713 -6.075 14.715 1.00 71.75 96 VAL A N 1
ATOM 734 C CA . VAL A 1 96 ? -0.119 -7.004 15.495 1.00 71.75 96 VAL A CA 1
ATOM 735 C C . VAL A 1 96 ? -0.113 -8.418 14.896 1.00 71.75 96 VAL A C 1
ATOM 737 O O . VAL A 1 96 ? -0.207 -9.393 15.636 1.00 71.75 96 VAL A O 1
ATOM 740 N N . GLU A 1 97 ? 0.055 -8.563 13.577 1.00 65.06 97 GLU A N 1
ATOM 741 C CA . GLU A 1 97 ? 0.022 -9.865 12.889 1.00 65.06 97 GLU A CA 1
ATOM 742 C C . GLU A 1 97 ? 1.174 -10.790 13.282 1.00 65.06 97 GLU A C 1
ATOM 744 O O . GLU A 1 97 ? 1.006 -12.006 13.217 1.00 65.06 97 GLU A O 1
ATOM 749 N N . VAL A 1 98 ? 2.336 -10.249 13.663 1.00 58.53 98 VAL A N 1
ATOM 750 C CA . VAL A 1 98 ? 3.565 -11.037 13.879 1.00 58.53 98 VAL A CA 1
ATOM 751 C C . VAL A 1 98 ? 4.101 -10.912 15.308 1.00 58.53 98 VAL A C 1
ATOM 753 O O . VAL A 1 98 ? 4.687 -11.865 15.815 1.00 58.53 98 VAL A O 1
ATOM 756 N N . GLY A 1 99 ? 3.890 -9.773 15.979 1.00 57.19 99 GLY A N 1
ATOM 757 C CA . GLY A 1 99 ? 4.664 -9.410 17.172 1.00 57.19 99 GLY A CA 1
ATOM 758 C C . GLY A 1 99 ? 3.958 -9.496 18.525 1.00 57.19 99 GLY A C 1
ATOM 759 O O . GLY A 1 99 ? 4.647 -9.377 19.535 1.00 57.19 99 GLY A O 1
ATOM 760 N N . VAL A 1 100 ? 2.630 -9.667 18.583 1.00 65.44 100 VAL A N 1
ATOM 761 C CA . VAL A 1 100 ? 1.896 -9.653 19.862 1.00 65.44 100 VAL A CA 1
ATOM 762 C C . VAL A 1 100 ? 0.785 -10.706 19.879 1.00 65.44 100 VAL A C 1
ATOM 764 O O . VAL A 1 100 ? -0.028 -10.777 18.958 1.00 65.44 100 VAL A O 1
ATOM 767 N N . ASP A 1 101 ? 0.775 -11.562 20.901 1.00 71.06 101 ASP A N 1
ATOM 768 C CA . ASP A 1 101 ? -0.287 -12.546 21.127 1.00 71.06 101 ASP A CA 1
ATOM 769 C C . ASP A 1 101 ? -1.300 -11.954 22.109 1.00 71.06 101 ASP A C 1
ATOM 771 O O . ASP A 1 101 ? -0.944 -11.627 23.237 1.00 71.06 101 ASP A O 1
ATOM 775 N N . PHE A 1 102 ? -2.545 -11.767 21.666 1.00 75.25 102 PHE A N 1
ATOM 776 C CA . PHE A 1 102 ? -3.612 -11.219 22.501 1.00 75.25 102 PHE A CA 1
ATOM 777 C C . PHE A 1 102 ? -4.636 -12.289 22.825 1.00 75.25 102 PHE A C 1
ATOM 779 O O . PHE A 1 102 ? -5.146 -12.975 21.933 1.00 75.25 102 PHE A O 1
ATOM 786 N N . ARG A 1 103 ? -5.031 -12.355 24.094 1.00 87.69 103 ARG A N 1
ATOM 787 C CA . ARG A 1 103 ? -6.273 -13.014 24.477 1.00 87.69 103 ARG A CA 1
ATOM 788 C C . ARG A 1 103 ? -7.417 -12.031 24.222 1.00 87.69 103 ARG A C 1
ATOM 790 O O . ARG A 1 103 ? -7.515 -11.025 24.915 1.00 87.69 103 ARG A O 1
ATOM 797 N N . CYS A 1 104 ? -8.258 -12.303 23.225 1.00 90.56 104 CYS A N 1
ATOM 798 C CA . CYS A 1 104 ? -9.380 -11.436 22.847 1.00 90.56 104 CYS A CA 1
ATOM 799 C C . CYS A 1 104 ? -10.631 -12.222 22.436 1.00 90.56 104 CYS A C 1
ATOM 801 O O . CYS A 1 104 ? -10.545 -13.406 22.100 1.00 90.56 104 CYS A O 1
ATOM 803 N N . ASP A 1 105 ? -11.785 -11.552 22.460 1.00 93.50 105 ASP A N 1
ATOM 804 C CA . ASP A 1 105 ? -13.079 -12.102 22.016 1.00 93.50 105 ASP A CA 1
ATOM 805 C C . ASP A 1 105 ? -13.442 -11.573 20.655 1.00 93.50 105 ASP A C 1
ATOM 807 O O . ASP A 1 105 ? -13.956 -12.325 19.838 1.00 93.50 105 ASP A O 1
ATOM 811 N N . TYR A 1 106 ? -13.175 -10.292 20.421 1.00 95.31 106 TYR A N 1
ATOM 812 C CA . TYR A 1 106 ? -13.506 -9.623 19.181 1.00 95.31 106 TYR A CA 1
ATOM 813 C C . TYR A 1 106 ? -12.238 -9.287 18.411 1.00 95.31 106 TYR A C 1
ATOM 815 O O . TYR A 1 106 ? -11.342 -8.609 18.912 1.00 95.31 106 TYR A O 1
ATOM 823 N N . LEU A 1 107 ? -12.189 -9.720 17.158 1.00 94.69 107 LEU A N 1
ATOM 824 C CA . LEU A 1 107 ? -11.173 -9.301 16.208 1.00 94.69 107 LEU A CA 1
ATOM 825 C C . LEU A 1 107 ? -11.845 -8.608 15.030 1.00 94.69 107 LEU A C 1
ATOM 827 O O . LEU A 1 107 ? -12.562 -9.236 14.261 1.00 94.69 107 LEU A O 1
ATOM 831 N N . LEU A 1 108 ? -11.586 -7.323 14.852 1.00 95.81 108 LEU A N 1
ATOM 832 C CA . LEU A 1 108 ? -12.028 -6.576 13.687 1.00 95.81 108 LEU A CA 1
ATOM 833 C C . LEU A 1 108 ? -10.826 -6.336 12.785 1.00 95.81 108 LEU A C 1
ATOM 835 O O . LEU A 1 108 ? -9.775 -5.911 13.260 1.00 95.81 108 LEU A O 1
ATOM 839 N N . PHE A 1 109 ? -10.937 -6.609 11.491 1.00 93.31 109 PHE A N 1
ATOM 840 C CA . PHE A 1 109 ? -9.795 -6.398 10.611 1.00 93.31 109 PHE A CA 1
ATOM 841 C C . PHE A 1 109 ? -10.166 -6.122 9.167 1.00 93.31 109 PHE A C 1
ATOM 843 O O . PHE A 1 109 ? -11.139 -6.654 8.645 1.00 93.31 109 PHE A O 1
ATOM 850 N N . GLU A 1 110 ? -9.338 -5.323 8.504 1.00 90.69 110 GLU A N 1
ATOM 851 C CA . GLU A 1 110 ? -9.328 -5.238 7.046 1.00 90.69 110 GLU A CA 1
ATOM 852 C C . GLU A 1 110 ? -8.609 -6.462 6.478 1.00 90.69 110 GLU A C 1
ATOM 854 O O . GLU A 1 110 ? -7.587 -6.879 7.011 1.00 90.69 110 GLU A O 1
ATOM 859 N N . ALA A 1 111 ? -9.079 -7.049 5.389 1.00 86.00 111 ALA A N 1
ATOM 860 C CA . ALA A 1 111 ? -8.305 -8.070 4.698 1.00 86.00 111 ALA A CA 1
ATOM 861 C C . ALA A 1 111 ? -8.610 -8.048 3.216 1.00 86.00 111 ALA A C 1
ATOM 863 O O . ALA A 1 111 ? -9.716 -8.375 2.780 1.00 86.00 111 ALA A O 1
ATOM 864 N N . PHE A 1 112 ? -7.584 -7.694 2.450 1.00 78.44 112 PHE A N 1
ATOM 865 C CA . PHE A 1 112 ? -7.669 -7.610 1.004 1.00 78.44 112 PHE A CA 1
ATOM 866 C C . PHE A 1 112 ? -6.883 -8.705 0.272 1.00 78.44 112 PHE A C 1
ATOM 868 O O . PHE A 1 112 ? -6.933 -8.778 -0.953 1.00 78.44 112 PHE A O 1
ATOM 875 N N . GLU A 1 113 ? -6.198 -9.577 1.014 1.00 79.88 113 GLU A N 1
ATOM 876 C CA . GLU A 1 113 ? -5.449 -10.721 0.490 1.00 79.88 113 GLU A CA 1
ATOM 877 C C . GLU A 1 113 ? -5.694 -11.951 1.366 1.00 79.88 113 GLU A C 1
ATOM 879 O O . GLU A 1 113 ? -5.883 -11.819 2.581 1.00 79.88 113 GLU A O 1
ATOM 884 N N . ALA A 1 114 ? -5.657 -13.143 0.760 1.00 86.06 114 ALA A N 1
ATOM 885 C CA . ALA A 1 114 ? -5.904 -14.409 1.450 1.00 86.06 114 ALA A CA 1
ATOM 886 C C . ALA A 1 114 ? -4.920 -14.631 2.607 1.00 86.06 114 ALA A C 1
ATOM 888 O O . ALA A 1 114 ? -5.329 -14.965 3.717 1.00 86.06 114 ALA A O 1
ATOM 889 N N . ALA A 1 115 ? -3.627 -14.382 2.372 1.00 83.81 115 ALA A N 1
ATOM 890 C CA . ALA A 1 115 ? -2.589 -14.569 3.382 1.00 83.81 115 ALA A CA 1
ATOM 891 C C . ALA A 1 115 ? -2.829 -13.687 4.619 1.00 83.81 115 ALA A C 1
ATOM 893 O O . ALA A 1 115 ? -2.888 -14.203 5.736 1.00 83.81 115 ALA A O 1
ATOM 894 N N . SER A 1 116 ? -3.041 -12.379 4.431 1.00 84.00 116 SER A N 1
ATOM 895 C CA . SER A 1 116 ? -3.361 -11.464 5.534 1.00 84.00 116 SER A CA 1
ATOM 896 C C . SER A 1 116 ? -4.684 -11.821 6.208 1.00 84.00 116 SER A C 1
ATOM 898 O O . SER A 1 116 ? -4.774 -11.749 7.431 1.00 84.00 116 SER A O 1
ATOM 900 N N . PHE A 1 117 ? -5.698 -12.250 5.445 1.00 91.00 117 PHE A N 1
ATOM 901 C CA . PHE A 1 117 ? -6.965 -12.713 6.009 1.00 91.00 117 PHE A CA 1
ATOM 902 C C . PHE A 1 117 ? -6.743 -13.875 6.978 1.00 91.00 117 PHE A C 1
ATOM 904 O O . PHE A 1 117 ? -7.127 -13.788 8.142 1.00 91.00 117 PHE A O 1
ATOM 911 N N . LEU A 1 118 ? -6.097 -14.948 6.516 1.00 90.06 118 LEU A N 1
ATOM 912 C CA . LEU A 1 118 ? -5.884 -16.168 7.295 1.00 90.06 118 LEU A CA 1
ATOM 913 C C . LEU A 1 118 ? -4.980 -15.912 8.504 1.00 90.06 118 LEU A C 1
ATOM 915 O O . LEU A 1 118 ? -5.254 -16.408 9.597 1.00 90.06 118 LEU A O 1
ATOM 919 N N . GLN A 1 119 ? -3.937 -15.093 8.336 1.00 86.56 119 GLN A N 1
ATOM 920 C CA . GLN A 1 119 ? -3.044 -14.710 9.429 1.00 86.56 119 GLN A CA 1
ATOM 921 C C . GLN A 1 119 ? -3.765 -13.913 10.516 1.00 86.56 119 GLN A C 1
ATOM 923 O O . GLN A 1 119 ? -3.571 -14.203 11.697 1.00 86.56 119 GLN A O 1
ATOM 928 N N . ARG A 1 120 ? -4.599 -12.934 10.138 1.00 89.56 120 ARG A N 1
ATOM 929 C CA . ARG A 1 120 ? -5.389 -12.136 11.087 1.00 89.56 120 ARG A CA 1
ATOM 930 C C . ARG A 1 120 ? -6.466 -12.989 11.734 1.00 89.56 120 ARG A C 1
ATOM 932 O O . ARG A 1 120 ? -6.510 -13.066 12.954 1.00 89.56 120 ARG A O 1
ATOM 939 N N . PHE A 1 121 ? -7.273 -13.694 10.945 1.00 90.56 121 PHE A N 1
ATOM 940 C CA . PHE A 1 121 ? -8.343 -14.551 11.451 1.00 90.56 121 PHE A CA 1
ATOM 941 C C . PHE A 1 121 ? -7.819 -15.617 12.423 1.00 90.56 121 PHE A C 1
ATOM 943 O O . PHE A 1 121 ? -8.415 -15.831 13.471 1.00 90.56 121 PHE A O 1
ATOM 950 N N . GLY A 1 122 ? -6.642 -16.197 12.169 1.00 86.56 122 GLY A N 1
ATOM 951 C CA . GLY A 1 122 ? -5.991 -17.138 13.088 1.00 86.56 122 GLY A CA 1
ATOM 952 C C . GLY A 1 122 ? -5.506 -16.541 14.423 1.00 86.56 122 GLY A C 1
ATOM 953 O O . GLY A 1 122 ? -4.889 -17.258 15.217 1.00 86.56 122 GLY A O 1
ATOM 954 N N . ARG A 1 123 ? -5.710 -15.240 14.677 1.00 82.19 123 ARG A N 1
ATOM 955 C CA . ARG A 1 123 ? -5.433 -14.585 15.970 1.00 82.19 123 ARG A CA 1
ATOM 956 C C . ARG A 1 123 ? -6.618 -14.650 16.916 1.00 82.19 123 ARG A C 1
ATOM 958 O O . ARG A 1 123 ? -6.408 -14.774 18.120 1.00 82.19 123 ARG A O 1
ATOM 965 N N . VAL A 1 124 ? -7.838 -14.628 16.388 1.00 85.88 124 VAL A N 1
ATOM 966 C CA . VAL A 1 124 ? -9.011 -14.960 17.194 1.00 85.88 124 VAL A CA 1
ATOM 967 C C . VAL A 1 124 ? -9.076 -16.481 17.350 1.00 85.88 124 VAL A C 1
ATOM 969 O O . VAL A 1 124 ? -8.580 -17.217 16.503 1.00 85.88 124 VAL A O 1
ATOM 972 N N . GLY A 1 125 ? -9.618 -16.988 18.457 1.00 80.50 125 GLY A N 1
ATOM 973 C CA . GLY A 1 125 ? -9.768 -18.438 18.631 1.00 80.50 125 GLY A CA 1
ATOM 974 C C . GLY A 1 125 ? -8.598 -19.177 19.288 1.00 80.50 125 GLY A C 1
ATOM 975 O O . GLY A 1 125 ? -8.761 -20.349 19.609 1.00 80.50 125 GLY A O 1
ATOM 976 N N . ARG A 1 126 ? -7.438 -18.535 19.502 1.00 80.75 126 ARG A N 1
ATOM 977 C CA . ARG A 1 126 ? -6.231 -19.197 20.050 1.00 80.75 126 ARG A CA 1
ATOM 978 C C . ARG A 1 126 ? -6.389 -19.664 21.490 1.00 80.75 126 ARG A C 1
ATOM 980 O O . ARG A 1 126 ? -5.981 -20.765 21.838 1.00 80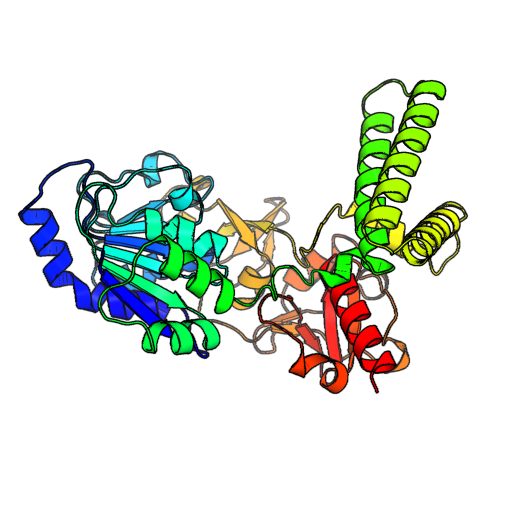.75 126 ARG A O 1
ATOM 987 N N . HIS A 1 127 ? -6.972 -18.798 22.310 1.00 81.75 127 HIS A N 1
ATOM 988 C CA . HIS A 1 127 ? -7.124 -19.012 23.750 1.00 81.75 127 HIS A CA 1
ATOM 989 C C . HIS A 1 127 ? -8.546 -19.437 24.118 1.00 81.75 127 HIS A C 1
ATOM 991 O O . HIS A 1 127 ? -8.757 -20.167 25.081 1.00 81.75 127 HIS A O 1
ATOM 997 N N . ARG A 1 128 ? -9.535 -18.970 23.350 1.00 82.31 128 ARG A N 1
ATOM 998 C CA . ARG A 1 128 ? -10.952 -19.319 23.479 1.00 82.31 128 ARG A CA 1
ATOM 999 C C . ARG A 1 128 ? -11.690 -19.043 22.181 1.00 82.31 128 ARG A C 1
ATOM 1001 O O . ARG A 1 128 ? -11.190 -18.292 21.347 1.00 82.31 128 ARG A O 1
ATOM 1008 N N . ALA A 1 129 ? -12.895 -19.593 22.043 1.00 86.06 129 ALA A N 1
ATOM 1009 C CA . ALA A 1 129 ? -13.797 -19.201 20.969 1.00 86.06 129 ALA A CA 1
ATOM 1010 C C . ALA A 1 129 ? -13.986 -17.675 20.970 1.00 86.06 129 ALA A C 1
ATOM 1012 O O . ALA A 1 129 ? -14.266 -17.085 22.010 1.00 86.06 129 ALA A O 1
ATOM 1013 N N . GLY A 1 130 ? -13.814 -17.060 19.804 1.00 91.38 130 GLY A N 1
ATOM 1014 C CA . GLY A 1 130 ? -14.021 -15.632 19.601 1.00 91.38 130 GLY A CA 1
ATOM 1015 C C . GLY A 1 130 ? -14.699 -15.358 18.264 1.00 91.38 130 GLY A C 1
ATOM 1016 O O . GLY A 1 130 ? -14.909 -16.272 17.453 1.00 91.38 130 GLY A O 1
ATOM 1017 N N . LYS A 1 131 ? -15.045 -14.091 18.071 1.00 95.12 131 LYS A N 1
ATOM 1018 C CA . LYS A 1 131 ? -15.794 -13.536 16.953 1.00 95.12 131 LYS A CA 1
ATOM 1019 C C . LYS A 1 131 ? -14.899 -12.607 16.144 1.00 95.12 131 LYS A C 1
ATOM 1021 O O . LYS A 1 131 ? -14.233 -11.729 16.690 1.00 95.12 131 LYS A O 1
ATOM 1026 N N . ALA A 1 132 ? -14.898 -12.783 14.834 1.00 95.19 132 ALA A N 1
ATOM 1027 C CA . ALA A 1 132 ? -14.160 -11.949 13.906 1.00 95.19 132 ALA A CA 1
ATOM 1028 C C . ALA A 1 132 ? -15.118 -11.169 13.005 1.00 95.19 132 ALA A C 1
ATOM 1030 O O . ALA A 1 132 ? -16.018 -11.751 12.410 1.00 95.19 132 ALA A O 1
ATOM 1031 N N . ILE A 1 133 ? -14.892 -9.866 12.864 1.00 95.88 133 ILE A N 1
ATOM 1032 C CA . ILE A 1 133 ? -15.575 -9.006 11.897 1.00 95.88 133 ILE A CA 1
ATOM 1033 C C . ILE A 1 133 ? -14.553 -8.618 10.831 1.00 95.88 133 ILE A C 1
ATOM 1035 O O . ILE A 1 133 ? -13.637 -7.838 11.093 1.00 95.88 133 ILE A O 1
ATOM 1039 N N . ALA A 1 134 ? -14.696 -9.173 9.633 1.00 94.56 134 ALA A N 1
ATOM 1040 C CA . ALA A 1 134 ? -13.738 -8.968 8.553 1.00 94.56 134 ALA A CA 1
ATOM 1041 C C . ALA A 1 134 ? -14.289 -7.981 7.521 1.00 94.56 134 ALA A C 1
ATOM 1043 O O . ALA A 1 134 ? -15.338 -8.221 6.929 1.00 94.56 134 ALA A O 1
ATOM 1044 N N . LEU A 1 135 ? -13.568 -6.891 7.275 1.00 92.94 135 LEU A N 1
ATOM 1045 C CA . LEU A 1 135 ? -13.814 -5.978 6.163 1.00 92.94 135 LEU A CA 1
ATOM 1046 C C . LEU A 1 135 ? -13.151 -6.552 4.911 1.00 92.94 135 LEU A C 1
ATOM 1048 O O . LEU A 1 135 ? -11.923 -6.645 4.840 1.00 92.94 135 LEU A O 1
ATOM 1052 N N . VAL A 1 136 ? -13.970 -6.956 3.943 1.00 89.75 136 VAL A N 1
ATOM 1053 C CA . VAL A 1 136 ? -13.552 -7.772 2.797 1.00 89.75 136 VAL A CA 1
ATOM 1054 C C . VAL A 1 136 ? -14.038 -7.172 1.471 1.00 89.75 136 VAL A C 1
ATOM 1056 O O . VAL A 1 136 ? -15.047 -6.456 1.446 1.00 89.75 136 VAL A O 1
ATOM 1059 N N . PRO A 1 137 ? -13.345 -7.439 0.349 1.00 83.50 137 PRO A N 1
ATOM 1060 C CA . PRO A 1 137 ? -13.772 -6.946 -0.957 1.00 83.50 137 PRO A CA 1
ATOM 1061 C C . PRO A 1 137 ? -15.072 -7.631 -1.438 1.00 83.50 137 PRO A C 1
ATOM 1063 O O . PRO A 1 137 ? -15.402 -8.722 -0.960 1.00 83.50 137 PRO A O 1
ATOM 1066 N N . PRO A 1 138 ? -15.809 -7.038 -2.403 1.00 82.62 138 PRO A N 1
ATOM 1067 C CA . PRO A 1 138 ? -17.108 -7.537 -2.879 1.00 82.62 138 PRO A CA 1
ATOM 1068 C C . PRO A 1 138 ? -17.153 -9.028 -3.243 1.00 82.62 138 PRO A C 1
ATOM 1070 O O . PRO A 1 138 ? -18.074 -9.742 -2.860 1.00 82.62 138 PRO A O 1
ATOM 1073 N N . ASN A 1 139 ? -16.131 -9.517 -3.938 1.00 81.81 139 ASN A N 1
ATOM 1074 C CA . ASN A 1 139 ? -15.971 -10.921 -4.322 1.00 81.81 139 ASN A CA 1
ATOM 1075 C C . ASN A 1 139 ? -15.865 -11.861 -3.109 1.00 81.81 139 ASN A C 1
ATOM 1077 O O . ASN A 1 139 ? -16.530 -12.896 -3.074 1.00 81.81 139 ASN A O 1
ATOM 1081 N N . ALA A 1 140 ? -15.065 -11.489 -2.105 1.00 88.38 140 ALA A N 1
ATOM 1082 C CA . ALA A 1 140 ? -14.917 -12.259 -0.874 1.00 88.38 140 ALA A CA 1
ATOM 1083 C C . ALA A 1 140 ? -16.201 -12.235 -0.041 1.00 88.38 140 ALA A C 1
ATOM 1085 O O . ALA A 1 140 ? -16.615 -13.275 0.466 1.00 88.38 140 ALA A O 1
ATOM 1086 N N . PHE A 1 141 ? -16.874 -11.085 0.027 1.00 90.56 141 PHE A N 1
ATOM 1087 C CA . PHE A 1 141 ? -18.159 -10.951 0.707 1.00 90.56 141 PHE A CA 1
ATOM 1088 C C . PHE A 1 141 ? -19.223 -11.896 0.126 1.00 90.56 141 PHE A C 1
ATOM 1090 O O . PHE A 1 141 ? -19.844 -12.661 0.865 1.00 90.56 141 PHE A O 1
ATOM 1097 N N . GLU A 1 142 ? -19.392 -11.902 -1.201 1.00 88.00 142 GLU A N 1
ATOM 1098 C CA . GLU A 1 142 ? -20.358 -12.781 -1.874 1.00 88.00 142 GLU A CA 1
ATOM 1099 C C . GLU A 1 142 ? -20.037 -14.268 -1.713 1.00 88.00 142 GLU A C 1
ATOM 1101 O O . GLU A 1 142 ? -20.948 -15.098 -1.658 1.00 88.00 142 GLU A O 1
ATOM 1106 N N . GLY A 1 143 ? -18.750 -14.614 -1.638 1.00 89.56 143 GLY A N 1
ATOM 1107 C CA . GLY A 1 143 ? -18.302 -15.965 -1.323 1.00 89.56 143 GLY A CA 1
ATOM 1108 C C . GLY A 1 143 ? -18.663 -16.373 0.105 1.00 89.56 143 GLY A C 1
ATOM 1109 O O . GLY A 1 143 ? -19.330 -17.388 0.310 1.00 89.56 143 GLY A O 1
ATOM 1110 N N . MET A 1 144 ? -18.293 -15.543 1.083 1.00 93.00 144 MET A N 1
ATOM 1111 C CA . MET A 1 144 ? -18.509 -15.806 2.509 1.00 93.00 144 MET A CA 1
ATOM 1112 C C . MET A 1 144 ? -19.993 -15.885 2.879 1.00 93.00 144 MET A C 1
ATOM 1114 O O . MET A 1 144 ? -20.363 -16.708 3.707 1.00 93.00 144 MET A O 1
ATOM 1118 N N . ARG A 1 145 ? -20.870 -15.101 2.236 1.00 91.50 145 ARG A N 1
ATOM 1119 C CA . ARG A 1 145 ? -22.327 -15.145 2.477 1.00 91.50 145 ARG A CA 1
ATOM 1120 C C . ARG A 1 145 ? -22.970 -16.487 2.096 1.00 91.50 145 ARG A C 1
ATOM 1122 O O . ARG A 1 145 ? -24.090 -16.769 2.507 1.00 91.50 145 ARG A O 1
ATOM 1129 N N . LYS A 1 146 ? -22.289 -17.291 1.276 1.00 91.25 146 LYS A N 1
ATOM 1130 C CA . LYS A 1 146 ? -22.753 -18.606 0.808 1.00 91.25 146 LYS A CA 1
ATOM 1131 C C . LYS A 1 146 ? -22.134 -19.762 1.596 1.00 91.25 146 LYS A C 1
ATOM 1133 O O . LYS A 1 146 ? -22.336 -20.915 1.218 1.00 91.25 146 LYS A O 1
ATOM 1138 N N . LEU A 1 147 ? -21.347 -19.468 2.632 1.00 91.12 147 LEU A N 1
ATOM 1139 C CA . LEU A 1 147 ? -20.811 -20.498 3.511 1.00 91.12 147 LEU A CA 1
ATOM 1140 C C . LEU A 1 147 ? -21.927 -21.180 4.308 1.00 91.12 147 LEU A C 1
ATOM 1142 O O . LEU A 1 147 ? -22.900 -20.519 4.669 1.00 91.12 147 LEU A O 1
ATOM 1146 N N . PRO A 1 148 ? -21.777 -22.480 4.608 1.00 92.38 148 PRO A N 1
ATOM 1147 C CA . PRO A 1 148 ? -22.556 -23.109 5.666 1.00 92.38 148 PRO A CA 1
ATOM 1148 C C . PRO A 1 148 ? -22.195 -22.512 7.036 1.00 92.38 148 PRO A C 1
ATOM 1150 O O . PRO A 1 148 ? -21.108 -21.957 7.208 1.00 92.38 148 PRO A O 1
ATOM 1153 N N . ASP A 1 149 ? -23.084 -22.686 8.016 1.00 89.12 149 ASP A N 1
ATOM 1154 C CA . ASP A 1 149 ? -22.885 -22.211 9.397 1.00 89.12 149 ASP A CA 1
ATOM 1155 C C . ASP A 1 149 ? -21.634 -22.819 10.055 1.00 89.12 149 ASP A C 1
ATOM 1157 O O . ASP A 1 149 ? -20.956 -22.169 10.851 1.00 89.12 149 ASP A O 1
ATOM 1161 N N . GLU A 1 150 ? -21.298 -24.058 9.683 1.00 92.31 150 GLU A N 1
ATOM 1162 C CA . GLU A 1 150 ? -20.090 -24.755 10.111 1.00 92.31 150 GLU A CA 1
ATOM 1163 C C . GLU A 1 150 ? -19.298 -25.249 8.900 1.00 92.31 150 GLU A C 1
ATOM 1165 O O . GLU A 1 150 ? -19.839 -25.847 7.967 1.00 92.31 150 GLU A O 1
ATOM 1170 N N . ILE A 1 151 ? -17.989 -25.011 8.926 1.00 93.50 151 ILE A N 1
ATOM 1171 C CA . ILE A 1 151 ? -17.050 -25.435 7.891 1.00 93.50 151 ILE A CA 1
ATOM 1172 C C . ILE A 1 151 ? -15.738 -25.859 8.546 1.00 93.50 151 ILE A C 1
ATOM 1174 O O . ILE A 1 151 ? -15.278 -25.241 9.511 1.00 93.50 151 ILE A O 1
ATOM 1178 N N . ASP A 1 152 ? -15.128 -26.927 8.035 1.00 93.56 152 ASP A N 1
ATOM 1179 C CA . ASP A 1 152 ? -13.813 -27.342 8.498 1.00 93.56 152 ASP A CA 1
ATOM 1180 C C . ASP A 1 152 ? -12.730 -26.352 8.047 1.00 93.56 152 ASP A C 1
ATOM 1182 O O . ASP A 1 152 ? -12.865 -25.615 7.069 1.00 93.56 152 ASP A O 1
ATOM 1186 N N . ARG A 1 153 ? -11.615 -26.335 8.778 1.00 89.00 153 ARG A N 1
ATOM 1187 C CA . ARG A 1 153 ? -10.537 -25.374 8.541 1.00 89.00 153 ARG A CA 1
ATOM 1188 C C . ARG A 1 153 ? -9.935 -25.484 7.136 1.00 89.00 153 ARG A C 1
ATOM 1190 O O . ARG A 1 153 ? -9.612 -24.450 6.562 1.00 89.00 153 ARG A O 1
ATOM 1197 N N . ALA A 1 154 ? -9.754 -26.697 6.614 1.00 91.44 154 ALA A N 1
ATOM 1198 C CA . ALA A 1 154 ? -9.081 -26.904 5.335 1.00 91.44 154 ALA A CA 1
ATOM 1199 C C . ALA A 1 154 ? -9.969 -26.444 4.173 1.00 91.44 154 ALA A C 1
ATOM 1201 O O . ALA A 1 154 ? -9.513 -25.687 3.317 1.00 91.44 154 ALA A O 1
ATOM 1202 N N . ALA A 1 155 ? -11.253 -26.808 4.197 1.00 92.56 155 ALA A N 1
ATOM 1203 C CA . ALA A 1 155 ? -12.223 -26.323 3.225 1.00 92.56 155 ALA A CA 1
ATOM 1204 C C . ALA A 1 155 ? -12.407 -24.805 3.326 1.00 92.56 155 ALA A C 1
ATOM 1206 O O . ALA A 1 155 ? -12.505 -24.128 2.305 1.00 92.56 155 ALA A O 1
ATOM 1207 N N . PHE A 1 156 ? -12.427 -24.239 4.536 1.00 93.06 156 PHE A N 1
ATOM 1208 C CA . PHE A 1 156 ? -12.497 -22.789 4.710 1.00 93.06 156 PHE A CA 1
ATOM 1209 C C . PHE A 1 156 ? -11.285 -22.084 4.091 1.00 93.06 156 PHE A C 1
ATOM 1211 O O . PHE A 1 156 ? -11.454 -21.118 3.353 1.00 93.06 156 PHE A O 1
ATOM 1218 N N . GLU A 1 157 ? -10.075 -22.588 4.332 1.00 92.31 157 GLU A N 1
ATOM 1219 C CA . GLU A 1 157 ? -8.841 -22.053 3.755 1.00 92.31 157 GLU A CA 1
ATOM 1220 C C . GLU A 1 157 ? -8.859 -22.096 2.218 1.00 92.31 157 GLU A C 1
ATOM 1222 O O . GLU A 1 157 ? -8.625 -21.070 1.577 1.00 92.31 157 GLU A O 1
ATOM 1227 N N . GLU A 1 158 ? -9.242 -23.228 1.622 1.00 90.75 158 GLU A N 1
ATOM 1228 C CA . GLU A 1 158 ? -9.399 -23.368 0.168 1.00 90.75 158 GLU A CA 1
ATOM 1229 C C . GLU A 1 158 ? -10.401 -22.350 -0.403 1.00 90.75 158 GLU A C 1
ATOM 1231 O O . GLU A 1 158 ? -10.141 -21.701 -1.419 1.00 90.75 158 GLU A O 1
ATOM 1236 N N . ARG A 1 159 ? -11.538 -22.152 0.276 1.00 92.00 159 ARG A N 1
ATOM 1237 C CA . ARG A 1 159 ? -12.562 -21.177 -0.126 1.00 92.00 159 ARG A CA 1
ATOM 1238 C C . ARG A 1 159 ? -12.059 -19.740 -0.041 1.00 92.00 159 ARG A C 1
ATOM 1240 O O . ARG A 1 159 ? -12.325 -18.961 -0.953 1.00 92.00 159 ARG A O 1
ATOM 1247 N N . ILE A 1 160 ? -11.316 -19.393 1.011 1.00 90.94 160 ILE A N 1
ATOM 1248 C CA . ILE A 1 160 ? -10.686 -18.076 1.144 1.00 90.94 160 ILE A CA 1
ATOM 1249 C C . ILE A 1 160 ? -9.736 -17.835 -0.030 1.00 90.94 160 ILE A C 1
ATOM 1251 O O . ILE A 1 160 ? -9.878 -16.820 -0.708 1.00 90.94 160 ILE A O 1
ATOM 1255 N N . TYR A 1 161 ? -8.847 -18.778 -0.348 1.00 87.62 161 TYR A N 1
ATOM 1256 C CA . TYR A 1 161 ? -7.977 -18.664 -1.525 1.00 87.62 161 TYR A CA 1
ATOM 1257 C C . TYR A 1 161 ? -8.752 -18.575 -2.847 1.00 87.62 161 TYR A C 1
ATOM 1259 O O . TYR A 1 161 ? -8.315 -17.892 -3.768 1.00 87.62 161 TYR A O 1
ATOM 1267 N N . ALA A 1 162 ? -9.915 -19.219 -2.953 1.00 85.38 162 ALA A N 1
ATOM 1268 C CA . ALA A 1 162 ? -10.754 -19.125 -4.143 1.00 85.38 162 ALA A CA 1
ATOM 1269 C C . ALA A 1 162 ? -11.448 -17.757 -4.284 1.00 85.38 162 ALA A C 1
ATOM 1271 O O . ALA A 1 162 ? -11.637 -17.275 -5.403 1.00 85.38 162 ALA A O 1
ATOM 1272 N N . TRP A 1 163 ? -11.863 -17.129 -3.178 1.00 86.12 163 TRP A N 1
ATOM 1273 C CA . TRP A 1 163 ? -12.601 -15.863 -3.231 1.00 86.12 163 TRP A CA 1
ATOM 1274 C C . TRP A 1 163 ? -11.742 -14.631 -3.163 1.00 86.12 163 TRP A C 1
ATOM 1276 O O . TRP A 1 163 ? -12.185 -13.592 -3.632 1.00 86.12 163 TRP A O 1
ATOM 1286 N N . TYR A 1 164 ? -10.570 -14.706 -2.555 1.00 78.56 164 TYR A N 1
ATOM 1287 C CA . TYR A 1 164 ? -9.537 -13.714 -2.761 1.00 78.56 164 TYR A CA 1
ATOM 1288 C C . TYR A 1 164 ? -8.863 -14.116 -4.058 1.00 78.56 164 TYR A C 1
ATOM 1290 O O . TYR A 1 164 ? -7.980 -14.968 -4.006 1.00 78.56 164 TYR A O 1
ATOM 1298 N N . PRO A 1 165 ? -9.298 -13.591 -5.225 1.00 59.53 165 PRO A N 1
ATOM 1299 C CA . PRO A 1 165 ? -8.677 -13.983 -6.466 1.00 59.53 165 PRO A CA 1
ATOM 1300 C C . PRO A 1 165 ? -7.177 -13.813 -6.286 1.00 59.53 165 PRO A C 1
ATOM 1302 O O . PRO A 1 165 ? -6.713 -12.771 -5.802 1.00 59.53 165 PRO A O 1
ATOM 1305 N N . SER A 1 166 ? -6.418 -14.785 -6.778 1.00 52.31 166 SER A N 1
ATOM 1306 C CA . SER A 1 166 ? -4.998 -14.615 -7.058 1.00 52.31 166 SER A CA 1
ATOM 1307 C C . SER A 1 166 ? -4.765 -13.563 -8.168 1.00 52.31 166 SER A C 1
ATOM 1309 O O . SER A 1 166 ? -3.830 -13.660 -8.955 1.00 52.31 166 SER A O 1
ATOM 1311 N N . ALA A 1 167 ? -5.605 -12.522 -8.241 1.00 47.50 167 ALA A N 1
ATOM 1312 C CA . ALA A 1 167 ? -5.211 -11.187 -8.662 1.00 47.50 167 ALA A CA 1
ATOM 1313 C C . ALA A 1 167 ? -4.065 -10.648 -7.781 1.00 47.50 167 ALA A C 1
ATOM 1315 O O . ALA A 1 167 ? -3.554 -9.560 -8.028 1.00 47.50 167 ALA A O 1
ATOM 1316 N N . GLU A 1 168 ? -3.660 -11.398 -6.745 1.00 51.94 168 GLU A N 1
ATOM 1317 C CA . GLU A 1 168 ? -2.280 -11.485 -6.274 1.00 51.94 168 GLU A CA 1
ATOM 1318 C C . GLU A 1 168 ? -1.286 -11.112 -7.378 1.00 51.94 168 GLU A C 1
ATOM 1320 O O . GLU A 1 168 ? -1.096 -11.813 -8.367 1.00 51.94 168 GLU A O 1
ATOM 1325 N N . ALA A 1 169 ? -0.603 -9.995 -7.163 1.00 54.72 169 ALA A N 1
ATOM 1326 C CA . ALA A 1 169 ? 0.704 -9.721 -7.732 1.00 54.72 169 ALA A CA 1
ATOM 1327 C C . ALA A 1 169 ? 0.806 -9.386 -9.230 1.00 54.72 169 ALA A C 1
ATOM 1329 O O . ALA A 1 169 ? 1.927 -9.081 -9.641 1.00 54.72 169 ALA A O 1
ATOM 1330 N N . TYR A 1 170 ? -0.272 -9.405 -10.030 1.00 73.81 170 TYR A N 1
ATOM 1331 C CA . TYR A 1 170 ? -0.146 -9.450 -11.496 1.00 73.81 170 TYR A CA 1
ATOM 1332 C C . TYR A 1 170 ? 0.863 -10.559 -11.851 1.00 73.81 170 TYR A C 1
ATOM 1334 O O . TYR A 1 170 ? 1.992 -10.268 -12.234 1.00 73.81 170 TYR A O 1
ATOM 1342 N N . PRO A 1 171 ? 0.540 -11.846 -11.641 1.00 76.81 171 PRO A N 1
ATOM 1343 C CA . PRO A 1 171 ? 1.548 -12.911 -11.642 1.00 76.81 171 PRO A CA 1
ATOM 1344 C C . PRO A 1 171 ? 2.169 -13.082 -13.030 1.00 76.81 171 PRO A C 1
ATOM 1346 O O . PRO A 1 171 ? 3.346 -13.378 -13.174 1.00 76.81 171 PRO A O 1
ATOM 1349 N N . TRP A 1 172 ? 1.398 -12.769 -14.064 1.00 84.88 172 TRP A N 1
ATOM 1350 C CA . TRP A 1 172 ? 1.860 -12.658 -15.439 1.00 84.88 172 TRP A CA 1
ATOM 1351 C C . TRP A 1 172 ? 2.906 -11.545 -15.648 1.00 84.88 172 TRP A C 1
ATOM 1353 O O . TRP A 1 172 ? 3.660 -11.600 -16.609 1.00 84.88 172 TRP A O 1
ATOM 1363 N N . PHE A 1 173 ? 2.980 -10.530 -14.780 1.00 88.69 173 PHE A N 1
ATOM 1364 C CA . PHE A 1 173 ? 3.945 -9.433 -14.898 1.00 88.69 173 PHE A CA 1
ATOM 1365 C C . PHE A 1 173 ? 5.375 -9.961 -14.855 1.00 88.69 173 PHE A C 1
ATOM 1367 O O . PHE A 1 173 ? 6.205 -9.508 -15.631 1.00 88.69 173 PHE A O 1
ATOM 1374 N N . VAL A 1 174 ? 5.671 -10.963 -14.012 1.00 88.12 174 VAL A N 1
ATOM 1375 C CA . VAL A 1 174 ? 7.037 -11.511 -13.915 1.00 88.12 174 VAL A CA 1
ATOM 1376 C C . VAL A 1 174 ? 7.500 -12.195 -15.203 1.00 88.12 174 VAL A C 1
ATOM 1378 O O . VAL A 1 174 ? 8.697 -12.389 -15.390 1.00 88.12 174 VAL A O 1
ATOM 1381 N N . THR A 1 175 ? 6.575 -12.526 -16.107 1.00 92.38 175 THR A N 1
ATOM 1382 C CA . THR A 1 175 ? 6.885 -13.115 -17.411 1.00 92.38 175 THR A CA 1
ATOM 1383 C C . THR A 1 175 ? 6.929 -12.084 -18.538 1.00 92.38 175 THR A C 1
ATOM 1385 O O . THR A 1 175 ? 7.067 -12.480 -19.690 1.00 92.38 175 THR A O 1
ATOM 1388 N N . THR A 1 176 ? 6.790 -10.782 -18.259 1.00 93.69 176 THR A N 1
ATOM 1389 C CA . THR A 1 176 ? 6.875 -9.731 -19.286 1.00 93.69 176 THR A CA 1
ATOM 1390 C C . THR A 1 176 ? 8.261 -9.101 -19.380 1.00 93.69 176 THR A C 1
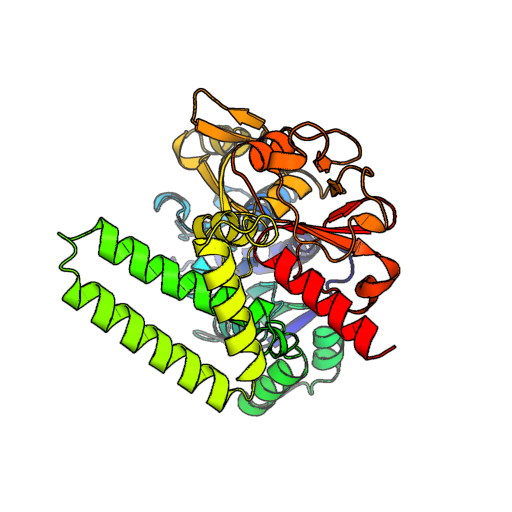ATOM 1392 O O . THR A 1 176 ? 9.126 -9.301 -18.526 1.00 93.69 176 THR A O 1
ATOM 1395 N N . GLU A 1 177 ? 8.470 -8.286 -20.418 1.00 93.00 177 GLU A N 1
ATOM 1396 C CA . GLU A 1 177 ? 9.694 -7.498 -20.580 1.00 93.00 177 GLU A CA 1
ATOM 1397 C C . GLU A 1 177 ? 9.945 -6.611 -19.355 1.00 93.00 177 GLU A C 1
ATOM 1399 O O . GLU A 1 177 ? 11.036 -6.650 -18.786 1.00 93.00 177 GLU A O 1
ATOM 1404 N N . HIS A 1 178 ? 8.941 -5.851 -18.909 1.00 93.12 178 HIS A N 1
ATOM 1405 C CA . HIS A 1 178 ? 9.108 -4.971 -17.757 1.00 93.12 178 HIS A CA 1
ATOM 1406 C C . HIS A 1 178 ? 9.243 -5.727 -16.426 1.00 93.12 178 HIS A C 1
ATOM 1408 O O . HIS A 1 178 ? 9.995 -5.274 -15.563 1.00 93.12 178 HIS A O 1
ATOM 1414 N N . GLY A 1 179 ? 8.623 -6.903 -16.265 1.00 91.94 179 GLY A N 1
ATOM 1415 C CA . GLY A 1 179 ? 8.886 -7.761 -15.106 1.00 91.94 179 GLY A CA 1
ATOM 1416 C C . GLY A 1 179 ? 10.328 -8.257 -15.052 1.00 91.94 179 GLY A C 1
ATOM 1417 O O . GLY A 1 179 ? 10.973 -8.193 -14.001 1.00 91.94 179 GLY A O 1
ATOM 1418 N N . MET A 1 180 ? 10.881 -8.663 -16.198 1.00 93.00 180 MET A N 1
ATOM 1419 C CA . MET A 1 180 ? 12.291 -9.048 -16.299 1.00 93.00 180 MET A CA 1
ATOM 1420 C C . MET A 1 180 ? 13.239 -7.853 -16.123 1.00 93.00 180 MET A C 1
ATOM 1422 O O . MET A 1 180 ? 14.316 -8.015 -15.544 1.00 93.00 180 MET A O 1
ATOM 1426 N N . ILE A 1 181 ? 12.843 -6.644 -16.542 1.00 93.06 181 ILE A N 1
ATOM 1427 C CA . ILE A 1 181 ? 13.569 -5.402 -16.225 1.00 93.06 181 ILE A CA 1
ATOM 1428 C C . ILE A 1 181 ? 13.628 -5.190 -14.713 1.00 93.06 181 ILE A C 1
ATOM 1430 O O . ILE A 1 181 ? 14.703 -4.900 -14.190 1.00 93.06 181 ILE A O 1
ATOM 1434 N N . THR A 1 182 ? 12.516 -5.374 -14.000 1.00 90.81 182 THR A N 1
ATOM 1435 C CA . THR A 1 182 ? 12.477 -5.265 -12.540 1.00 90.81 182 THR A CA 1
ATOM 1436 C C . THR A 1 182 ? 13.396 -6.284 -11.862 1.00 90.81 182 THR A C 1
ATOM 1438 O O . THR A 1 182 ? 14.204 -5.903 -11.013 1.00 90.81 182 THR A O 1
ATOM 1441 N N . ALA A 1 183 ? 13.340 -7.560 -12.257 1.00 90.25 183 ALA A N 1
ATOM 1442 C CA . ALA A 1 183 ? 14.218 -8.596 -11.706 1.00 90.25 183 ALA A CA 1
ATOM 1443 C C . ALA A 1 183 ? 15.707 -8.281 -11.949 1.00 90.25 183 ALA A C 1
ATOM 1445 O O . ALA A 1 183 ? 16.541 -8.400 -11.048 1.00 90.25 183 ALA A O 1
ATOM 1446 N N . ARG A 1 184 ? 16.042 -7.815 -13.156 1.00 91.19 184 ARG A N 1
ATOM 1447 C CA . ARG A 1 184 ? 17.407 -7.432 -13.531 1.00 91.19 184 ARG A CA 1
ATOM 1448 C C . ARG A 1 184 ? 17.883 -6.165 -12.816 1.00 91.19 184 ARG A C 1
ATOM 1450 O O . ARG A 1 184 ? 19.043 -6.113 -12.425 1.00 91.19 184 ARG A O 1
ATOM 1457 N N . ALA A 1 185 ? 17.011 -5.182 -12.587 1.00 90.69 185 ALA A N 1
ATOM 1458 C CA . ALA A 1 185 ? 17.340 -3.973 -11.827 1.00 90.69 185 ALA A CA 1
ATOM 1459 C C . ALA A 1 185 ? 17.798 -4.308 -10.399 1.00 90.69 185 ALA A C 1
ATOM 1461 O O . ALA A 1 185 ? 18.806 -3.774 -9.943 1.00 90.69 185 ALA A O 1
ATOM 1462 N N . LEU A 1 186 ? 17.106 -5.238 -9.727 1.00 88.12 186 LEU A N 1
ATOM 1463 C CA . LEU A 1 186 ? 17.493 -5.731 -8.400 1.00 88.12 186 LEU A CA 1
ATOM 1464 C C . LEU A 1 186 ? 18.864 -6.416 -8.424 1.00 88.12 186 LEU A C 1
ATOM 1466 O O . LEU A 1 186 ? 19.697 -6.178 -7.550 1.00 88.12 186 LEU A O 1
ATOM 1470 N N . ALA A 1 187 ? 19.119 -7.235 -9.443 1.00 88.94 187 ALA A N 1
ATOM 1471 C CA . ALA A 1 187 ? 20.397 -7.914 -9.586 1.00 88.94 187 ALA A CA 1
ATOM 1472 C C . ALA A 1 187 ? 21.553 -6.933 -9.855 1.00 88.94 187 ALA A C 1
ATOM 1474 O O . ALA A 1 187 ? 22.614 -7.050 -9.249 1.00 88.94 187 ALA A O 1
ATOM 1475 N N . GLU A 1 188 ? 21.345 -5.921 -10.701 1.00 86.75 188 GLU A N 1
ATOM 1476 C CA . GLU A 1 188 ? 22.337 -4.863 -10.938 1.00 86.75 188 GLU A CA 1
ATOM 1477 C C . GLU A 1 188 ? 22.564 -3.987 -9.695 1.00 86.75 188 GLU A C 1
ATOM 1479 O O . GLU A 1 188 ? 23.686 -3.535 -9.477 1.00 86.75 188 GLU A O 1
ATOM 1484 N N . ASN A 1 189 ? 21.543 -3.776 -8.854 1.00 86.75 189 ASN A N 1
ATOM 1485 C CA . ASN A 1 189 ? 21.706 -3.094 -7.567 1.00 86.75 189 ASN A CA 1
ATOM 1486 C C . ASN A 1 189 ? 22.602 -3.888 -6.616 1.00 86.75 189 ASN A C 1
ATOM 1488 O O . ASN A 1 189 ? 23.497 -3.305 -6.013 1.00 86.75 189 ASN A O 1
ATOM 1492 N N . LEU A 1 190 ? 22.433 -5.213 -6.543 1.00 86.31 190 LEU A N 1
ATOM 1493 C CA . LEU A 1 190 ? 23.329 -6.077 -5.771 1.00 86.31 190 LEU A CA 1
ATOM 1494 C C . LEU A 1 190 ? 24.780 -5.968 -6.263 1.00 86.31 190 LEU A C 1
ATOM 1496 O O . LEU A 1 190 ? 25.694 -5.862 -5.450 1.00 86.31 190 LEU A O 1
ATOM 1500 N N . VAL A 1 191 ? 24.998 -5.961 -7.584 1.00 86.44 191 VAL A N 1
ATOM 1501 C CA . VAL A 1 191 ? 26.343 -5.772 -8.154 1.00 86.44 191 VAL A CA 1
ATOM 1502 C C . VAL A 1 191 ? 26.918 -4.413 -7.763 1.00 86.44 191 VAL A C 1
ATOM 1504 O O . VAL A 1 191 ? 28.065 -4.356 -7.332 1.00 86.44 191 VAL A O 1
ATOM 1507 N N . ALA A 1 192 ? 26.125 -3.344 -7.866 1.00 84.56 192 ALA A N 1
ATOM 1508 C CA . ALA A 1 192 ? 26.557 -1.994 -7.511 1.00 84.56 192 ALA A CA 1
ATOM 1509 C C . ALA A 1 192 ? 26.903 -1.860 -6.017 1.00 84.56 192 ALA A C 1
ATOM 1511 O O . ALA A 1 192 ? 27.876 -1.194 -5.677 1.00 84.56 192 ALA A O 1
ATOM 1512 N N . THR A 1 193 ? 26.151 -2.514 -5.125 1.00 85.44 193 THR A N 1
ATOM 1513 C CA . THR A 1 193 ? 26.472 -2.560 -3.689 1.00 85.44 193 THR A CA 1
ATOM 1514 C C . THR A 1 193 ? 27.799 -3.275 -3.440 1.00 85.44 193 THR A C 1
ATOM 1516 O O . THR A 1 193 ? 28.654 -2.742 -2.743 1.00 85.44 193 THR A O 1
ATOM 1519 N N . VAL A 1 194 ? 28.022 -4.439 -4.060 1.00 84.19 194 VAL A N 1
ATOM 1520 C CA . VAL A 1 194 ? 29.289 -5.184 -3.924 1.00 84.19 194 VAL A CA 1
ATOM 1521 C C . VAL A 1 194 ? 30.476 -4.399 -4.494 1.00 84.19 194 VAL A C 1
ATOM 1523 O O . VAL A 1 194 ? 31.572 -4.444 -3.939 1.00 84.19 194 VAL A O 1
ATOM 1526 N N . GLU A 1 195 ? 30.266 -3.670 -5.590 1.00 84.69 195 GLU A N 1
ATOM 1527 C CA . GLU A 1 195 ? 31.268 -2.783 -6.187 1.00 84.69 195 GLU A CA 1
ATOM 1528 C C . GLU A 1 195 ? 31.641 -1.620 -5.251 1.00 84.69 195 GLU A C 1
ATOM 1530 O O . GLU A 1 195 ? 32.819 -1.273 -5.157 1.00 84.69 195 GLU A O 1
ATOM 1535 N N . ALA A 1 196 ? 30.666 -1.063 -4.524 1.00 83.06 196 ALA A N 1
ATOM 1536 C CA . ALA A 1 196 ? 30.872 0.032 -3.577 1.00 83.06 196 ALA A CA 1
ATOM 1537 C C . ALA A 1 196 ? 31.520 -0.407 -2.245 1.00 83.06 196 ALA A C 1
ATOM 1539 O O . ALA A 1 196 ? 32.351 0.328 -1.713 1.00 83.06 196 ALA A O 1
ATOM 1540 N N . ASP A 1 197 ? 31.168 -1.586 -1.717 1.00 78.19 197 ASP A N 1
ATOM 1541 C CA . ASP A 1 197 ? 31.528 -2.012 -0.353 1.00 78.19 197 ASP A CA 1
ATOM 1542 C C . ASP A 1 197 ? 32.956 -2.561 -0.189 1.00 78.19 197 ASP A C 1
ATOM 1544 O O . ASP A 1 197 ? 33.478 -2.583 0.926 1.00 78.19 197 ASP A O 1
ATOM 1548 N N . GLY A 1 198 ? 33.623 -3.041 -1.242 1.00 59.53 198 GLY A N 1
ATOM 1549 C CA . GLY A 1 198 ? 34.845 -3.814 -1.007 1.00 59.53 198 GLY A CA 1
ATOM 1550 C C . GLY A 1 198 ? 35.789 -3.927 -2.182 1.00 59.53 198 GLY A C 1
ATOM 1551 O O . GLY A 1 198 ? 35.740 -4.923 -2.895 1.00 59.53 198 GLY A O 1
ATOM 1552 N N . GLN A 1 199 ? 36.699 -2.952 -2.316 1.00 62.81 199 GLN A N 1
ATOM 1553 C CA . GLN A 1 199 ? 37.957 -3.046 -3.082 1.00 62.81 199 GLN A CA 1
ATOM 1554 C C . GLN A 1 199 ? 37.847 -3.916 -4.348 1.00 62.81 199 GLN A C 1
ATOM 1556 O O . GLN A 1 199 ? 38.603 -4.879 -4.500 1.00 62.81 199 GLN A O 1
ATOM 1561 N N . GLY A 1 200 ? 36.846 -3.625 -5.192 1.00 61.75 200 GLY A N 1
ATOM 1562 C CA . GLY A 1 200 ? 36.318 -4.525 -6.216 1.00 61.75 200 GLY A CA 1
ATOM 1563 C C . GLY A 1 200 ? 37.406 -5.205 -7.037 1.00 61.75 200 GLY A C 1
ATOM 1564 O O . GLY A 1 200 ? 37.905 -4.644 -8.009 1.00 61.75 200 GLY A O 1
ATOM 1565 N N . ARG A 1 201 ? 37.766 -6.439 -6.663 1.00 76.12 201 ARG A N 1
ATOM 1566 C CA . ARG A 1 201 ? 38.636 -7.273 -7.493 1.00 76.12 201 ARG A CA 1
ATOM 1567 C C . ARG A 1 201 ? 37.836 -7.591 -8.756 1.00 76.12 201 ARG A C 1
ATOM 1569 O O . ARG A 1 201 ? 36.785 -8.227 -8.625 1.00 76.12 201 ARG A O 1
ATOM 1576 N N . PRO A 1 202 ? 38.292 -7.181 -9.954 1.00 82.06 202 PRO A N 1
ATOM 1577 C CA . PRO A 1 202 ? 37.518 -7.330 -11.188 1.00 82.06 202 PRO A CA 1
ATOM 1578 C C . PRO A 1 202 ? 37.024 -8.764 -11.429 1.00 82.06 202 PRO A C 1
ATOM 1580 O O . PRO A 1 202 ? 35.916 -8.971 -11.914 1.00 82.06 202 PRO A O 1
ATOM 1583 N N . GLU A 1 203 ? 37.801 -9.756 -10.992 1.00 84.75 203 GLU A N 1
ATOM 1584 C CA . GLU A 1 203 ? 37.469 -11.185 -11.047 1.00 84.75 203 GLU A CA 1
ATOM 1585 C C . GLU A 1 203 ? 36.224 -11.561 -10.224 1.00 84.75 203 GLU A C 1
ATOM 1587 O O . GLU A 1 203 ? 35.401 -12.368 -10.657 1.00 84.75 203 GLU A O 1
ATOM 1592 N N . VAL A 1 204 ? 36.048 -10.966 -9.039 1.00 84.50 204 VAL A N 1
ATOM 1593 C CA . VAL A 1 204 ? 34.890 -11.231 -8.170 1.00 84.50 204 VAL A CA 1
ATOM 1594 C C . VAL A 1 204 ? 33.625 -10.636 -8.778 1.00 84.50 204 VAL A C 1
ATOM 1596 O O . VAL A 1 204 ? 32.587 -11.300 -8.785 1.00 84.50 204 VAL A O 1
ATOM 1599 N N . LEU A 1 205 ? 33.717 -9.423 -9.331 1.00 86.50 205 LEU A N 1
ATOM 1600 C CA . LEU A 1 205 ? 32.606 -8.772 -10.026 1.00 86.50 205 LEU A CA 1
ATOM 1601 C C . LEU A 1 205 ? 32.224 -9.524 -11.306 1.00 86.50 205 LEU A C 1
ATOM 1603 O O . LEU A 1 205 ? 31.035 -9.716 -11.559 1.00 86.50 205 LEU A O 1
ATOM 1607 N N . ALA A 1 206 ? 33.205 -10.007 -12.074 1.00 88.00 206 ALA A N 1
ATOM 1608 C CA . ALA A 1 206 ? 32.963 -10.836 -13.253 1.00 88.00 206 ALA A CA 1
ATOM 1609 C C . ALA A 1 206 ? 32.213 -12.125 -12.881 1.00 88.00 206 ALA A C 1
ATOM 1611 O O . ALA A 1 206 ? 31.136 -12.389 -13.416 1.00 88.00 206 ALA A O 1
ATOM 1612 N N . ARG A 1 207 ? 32.703 -12.860 -11.874 1.00 90.00 207 ARG A N 1
ATOM 1613 C CA . ARG A 1 207 ? 32.053 -14.084 -11.381 1.00 90.00 207 ARG A CA 1
ATOM 1614 C C . ARG A 1 207 ? 30.651 -13.825 -10.824 1.00 90.00 207 ARG A C 1
ATOM 1616 O O . ARG A 1 207 ? 29.752 -14.647 -10.998 1.00 90.00 207 ARG A O 1
ATOM 1623 N N . LEU A 1 208 ? 30.445 -12.697 -10.140 1.00 90.06 208 LEU A N 1
ATOM 1624 C CA . LEU A 1 208 ? 29.127 -12.296 -9.644 1.00 90.06 208 LEU A CA 1
ATOM 1625 C C . LEU A 1 208 ? 28.156 -12.041 -10.803 1.00 90.06 208 LEU A C 1
ATOM 1627 O O . LEU A 1 208 ? 27.040 -12.559 -10.778 1.00 90.06 208 LEU A O 1
ATOM 1631 N N . ARG A 1 209 ? 28.585 -11.292 -11.827 1.00 90.94 209 ARG A N 1
ATOM 1632 C CA . ARG A 1 209 ? 27.775 -11.022 -13.023 1.00 90.94 209 ARG A CA 1
ATOM 1633 C C . ARG A 1 209 ? 27.424 -12.311 -13.764 1.00 90.94 209 ARG A C 1
ATOM 1635 O O . ARG A 1 209 ? 26.258 -12.508 -14.084 1.00 90.94 209 ARG A O 1
ATOM 1642 N N . GLU A 1 210 ? 28.379 -13.219 -13.961 1.00 92.94 210 GLU A N 1
ATOM 1643 C CA . GLU A 1 210 ? 28.120 -14.533 -14.570 1.00 92.94 210 GLU A CA 1
ATOM 1644 C C . GLU A 1 210 ? 27.085 -15.341 -13.781 1.00 92.94 210 GLU A C 1
ATOM 1646 O O . GLU A 1 210 ? 26.131 -15.871 -14.353 1.00 92.94 210 GLU A O 1
ATOM 1651 N N . LYS A 1 211 ? 27.223 -15.390 -12.450 1.00 94.12 211 LYS A N 1
ATOM 1652 C CA . LYS A 1 211 ? 26.274 -16.099 -11.587 1.00 94.12 211 LYS A CA 1
ATOM 1653 C C . LYS A 1 211 ? 24.873 -15.488 -11.651 1.00 94.12 211 LYS A C 1
ATOM 1655 O O . LYS A 1 211 ? 23.891 -16.224 -11.711 1.00 94.12 211 LYS A O 1
ATOM 1660 N N . ILE A 1 212 ? 24.771 -14.161 -11.656 1.00 93.31 212 ILE A N 1
ATOM 1661 C CA . ILE A 1 212 ? 23.500 -13.445 -11.816 1.00 93.31 212 ILE A CA 1
ATOM 1662 C C . ILE A 1 212 ? 22.862 -13.760 -13.172 1.00 93.31 212 ILE A C 1
ATOM 1664 O O . ILE A 1 212 ? 21.671 -14.062 -13.223 1.00 93.31 212 ILE A O 1
ATOM 1668 N N . GLU A 1 213 ? 23.634 -13.742 -14.262 1.00 94.19 213 GLU A N 1
ATOM 1669 C CA . GLU A 1 213 ? 23.126 -14.089 -15.594 1.00 94.19 213 GLU A CA 1
ATOM 1670 C C . GLU A 1 213 ? 22.605 -15.525 -15.653 1.00 94.19 213 GLU A C 1
ATOM 1672 O O . GLU A 1 213 ? 21.535 -15.759 -16.218 1.00 94.19 213 GLU A O 1
ATOM 1677 N N . ALA A 1 214 ? 23.310 -16.477 -15.036 1.00 95.25 214 ALA A N 1
ATOM 1678 C CA . ALA A 1 214 ? 22.859 -17.862 -14.952 1.00 95.25 214 ALA A CA 1
ATOM 1679 C C . ALA A 1 214 ? 21.544 -17.987 -14.161 1.00 95.25 214 ALA A C 1
ATOM 1681 O O . ALA A 1 214 ? 20.623 -18.673 -14.602 1.00 95.25 214 ALA A O 1
ATOM 1682 N N . ILE A 1 215 ? 21.418 -17.278 -13.031 1.00 95.25 215 ILE A N 1
ATOM 1683 C CA . ILE A 1 215 ? 20.191 -17.261 -12.218 1.00 95.25 215 ILE A CA 1
ATOM 1684 C C . ILE A 1 215 ? 19.016 -16.677 -13.008 1.00 95.25 215 ILE A C 1
ATOM 1686 O O . ILE A 1 215 ? 17.949 -17.287 -13.040 1.00 95.25 215 ILE A O 1
ATOM 1690 N N . LEU A 1 216 ? 19.200 -15.522 -13.656 1.00 94.19 216 LEU A N 1
ATOM 1691 C CA . LEU A 1 216 ? 18.149 -14.872 -14.444 1.00 94.19 216 LEU A CA 1
ATOM 1692 C C . LEU A 1 216 ? 17.738 -15.727 -15.647 1.00 94.19 216 LEU A C 1
ATOM 1694 O O . LEU A 1 216 ? 16.549 -15.832 -15.937 1.00 94.19 216 LEU A O 1
ATOM 1698 N N . SER A 1 217 ? 18.695 -16.376 -16.313 1.00 95.38 217 SER A N 1
ATOM 1699 C CA . SER A 1 217 ? 18.417 -17.266 -17.449 1.00 95.38 217 SER A CA 1
ATOM 1700 C C . SER A 1 217 ? 17.642 -18.509 -17.009 1.00 95.38 217 SER A C 1
ATOM 1702 O O . SER A 1 217 ? 16.563 -18.761 -17.536 1.00 95.38 217 SER A O 1
ATOM 1704 N N . GLY A 1 218 ? 18.100 -19.211 -15.967 1.00 95.50 218 GLY A N 1
ATOM 1705 C CA . GLY A 1 218 ? 17.385 -20.374 -15.430 1.00 95.50 218 GLY A CA 1
ATOM 1706 C C . GLY A 1 218 ? 16.040 -20.021 -14.776 1.00 95.50 218 GLY A C 1
ATOM 1707 O O . GLY A 1 218 ? 15.143 -20.858 -14.675 1.00 95.50 218 GLY A O 1
ATOM 1708 N N . HIS A 1 219 ? 15.858 -18.783 -14.308 1.00 92.88 219 HIS A N 1
ATOM 1709 C CA . HIS A 1 219 ? 14.548 -18.281 -13.893 1.00 92.88 219 HIS A CA 1
ATOM 1710 C C . HIS A 1 219 ? 13.623 -18.075 -15.100 1.00 92.88 219 HIS A C 1
ATOM 1712 O O . HIS A 1 219 ? 12.501 -18.576 -15.089 1.00 92.88 219 HIS A O 1
ATOM 1718 N N . ALA A 1 220 ? 14.112 -17.415 -16.153 1.00 94.88 220 ALA A N 1
ATOM 1719 C CA . ALA A 1 220 ? 13.347 -17.160 -17.368 1.00 94.88 220 ALA A CA 1
ATOM 1720 C C . ALA A 1 220 ? 12.945 -18.447 -18.104 1.00 94.88 220 ALA A C 1
ATOM 1722 O O . ALA A 1 220 ? 11.832 -18.535 -18.612 1.00 94.88 220 ALA A O 1
ATOM 1723 N N . GLU A 1 221 ? 13.809 -19.464 -18.124 1.00 95.94 221 GLU A N 1
ATOM 1724 C CA . GLU A 1 221 ? 13.492 -20.787 -18.677 1.00 95.94 221 GLU A CA 1
ATOM 1725 C C . GLU A 1 221 ? 12.347 -21.461 -17.915 1.00 95.94 221 GLU A C 1
ATOM 1727 O O . GLU A 1 221 ? 11.380 -21.907 -18.528 1.00 95.94 221 GLU A O 1
ATOM 1732 N N . ARG A 1 222 ? 12.405 -21.470 -16.576 1.00 94.81 222 ARG A N 1
ATOM 1733 C CA . ARG A 1 222 ? 11.345 -22.051 -15.731 1.00 94.81 222 ARG A CA 1
ATOM 1734 C C . ARG A 1 222 ? 10.005 -21.334 -15.870 1.00 94.81 222 ARG A C 1
ATOM 1736 O O . ARG A 1 222 ? 8.969 -21.965 -15.701 1.00 94.81 222 ARG A O 1
ATOM 1743 N N . LEU A 1 223 ? 10.032 -20.035 -16.159 1.00 92.38 223 LEU A N 1
ATOM 1744 C CA . LEU A 1 223 ? 8.836 -19.226 -16.388 1.00 92.38 223 LEU A CA 1
ATOM 1745 C C . LEU A 1 223 ? 8.394 -19.172 -17.860 1.00 92.38 223 LEU A C 1
ATOM 1747 O O . LEU A 1 223 ? 7.347 -18.600 -18.150 1.00 92.38 223 LEU A O 1
ATOM 1751 N N . GLY A 1 224 ? 9.171 -19.732 -18.793 1.00 94.94 224 GLY A N 1
ATOM 1752 C CA . GLY A 1 224 ? 8.879 -19.675 -20.228 1.00 94.94 224 GLY A CA 1
ATOM 1753 C C . GLY A 1 224 ? 9.016 -18.281 -20.864 1.00 94.94 224 GLY A C 1
ATOM 1754 O O . GLY A 1 224 ? 8.427 -18.043 -21.912 1.00 94.94 224 GLY A O 1
ATOM 1755 N N . CYS A 1 225 ? 9.785 -17.362 -20.268 1.00 95.38 225 CYS A N 1
ATOM 1756 C CA . CYS A 1 225 ? 9.926 -15.959 -20.698 1.00 95.38 225 CYS A CA 1
ATOM 1757 C C . CYS A 1 225 ? 11.353 -15.599 -21.172 1.00 95.38 225 CYS A C 1
ATOM 1759 O O . CYS A 1 225 ? 11.888 -14.514 -20.923 1.00 95.38 225 CYS A O 1
ATOM 1761 N N . VAL A 1 226 ? 12.021 -16.536 -21.855 1.00 96.44 226 VAL A N 1
ATOM 1762 C CA . VAL A 1 226 ? 13.419 -16.384 -22.312 1.00 96.44 226 VAL A CA 1
ATOM 1763 C C . VAL A 1 226 ? 13.589 -15.196 -23.271 1.00 96.44 226 VAL A C 1
ATOM 1765 O O . VAL A 1 226 ? 14.593 -14.483 -23.206 1.00 96.44 226 VAL A O 1
ATOM 1768 N N . THR A 1 227 ? 12.601 -14.936 -24.133 1.00 96.25 227 THR A N 1
ATOM 1769 C CA . THR A 1 227 ? 12.640 -13.797 -25.069 1.00 96.25 227 THR A CA 1
ATOM 1770 C C . THR A 1 227 ? 12.555 -12.460 -24.334 1.00 96.25 227 THR A C 1
ATOM 1772 O O . THR A 1 227 ? 13.289 -11.524 -24.652 1.00 96.25 227 THR A O 1
ATOM 1775 N N . GLU A 1 228 ? 11.708 -12.367 -23.317 1.00 96.12 228 GLU A N 1
ATOM 1776 C CA . GLU A 1 228 ? 11.521 -11.188 -22.478 1.00 96.12 228 GLU A CA 1
ATOM 1777 C C . GLU A 1 228 ? 12.773 -10.905 -21.648 1.00 96.12 228 GLU A C 1
ATOM 1779 O O . GLU A 1 228 ? 13.215 -9.758 -21.578 1.00 96.12 228 GLU A O 1
ATOM 1784 N N . ASN A 1 229 ? 13.421 -11.948 -21.115 1.00 95.69 229 ASN A N 1
ATOM 1785 C CA . ASN A 1 229 ? 14.723 -11.824 -20.460 1.00 95.69 229 ASN A CA 1
ATOM 1786 C C . ASN A 1 229 ? 15.798 -11.273 -21.412 1.00 95.69 229 ASN A C 1
ATOM 1788 O O . ASN A 1 229 ? 16.566 -10.382 -21.039 1.00 95.69 229 ASN A O 1
ATOM 1792 N N . ALA A 1 230 ? 15.844 -11.766 -22.655 1.00 95.19 230 ALA A N 1
ATOM 1793 C CA . ALA A 1 230 ? 16.787 -11.283 -23.662 1.00 95.19 230 ALA A CA 1
ATOM 1794 C C . ALA A 1 230 ? 16.542 -9.806 -24.021 1.00 95.19 230 ALA A C 1
ATOM 1796 O O . ALA A 1 230 ? 17.495 -9.029 -24.120 1.00 95.19 230 ALA A O 1
ATOM 1797 N N . ARG A 1 231 ? 15.273 -9.388 -24.145 1.00 94.81 231 ARG A N 1
ATOM 1798 C CA . ARG A 1 231 ? 14.898 -7.978 -24.362 1.00 94.81 231 ARG A CA 1
ATOM 1799 C C . ARG A 1 231 ? 15.293 -7.095 -23.183 1.00 94.81 231 ARG A C 1
ATOM 1801 O O . ARG A 1 231 ? 15.939 -6.070 -23.395 1.00 94.81 231 ARG A O 1
ATOM 1808 N N . ALA A 1 232 ? 15.005 -7.525 -21.955 1.00 93.50 232 ALA A N 1
ATOM 1809 C CA . ALA A 1 232 ? 15.417 -6.814 -20.749 1.00 93.50 232 ALA A CA 1
ATOM 1810 C C . ALA A 1 232 ? 16.946 -6.657 -20.692 1.00 93.50 232 ALA A C 1
ATOM 1812 O O . ALA A 1 232 ? 17.452 -5.558 -20.467 1.00 93.50 232 ALA A O 1
ATOM 1813 N N . LYS A 1 233 ? 17.705 -7.722 -20.981 1.00 93.56 233 LYS A N 1
ATOM 1814 C CA . LYS A 1 233 ? 19.174 -7.672 -21.064 1.00 93.56 233 LYS A CA 1
ATOM 1815 C C . LYS A 1 233 ? 19.655 -6.645 -22.089 1.00 93.56 233 LYS A C 1
ATOM 1817 O O . LYS A 1 233 ? 20.507 -5.816 -21.770 1.00 93.56 233 LYS A O 1
ATOM 1822 N N . LEU A 1 234 ? 19.081 -6.659 -23.293 1.00 93.00 234 LEU A N 1
ATOM 1823 C CA . LEU A 1 234 ? 19.411 -5.694 -24.339 1.00 93.00 234 LEU A CA 1
ATOM 1824 C C . LEU A 1 234 ? 19.091 -4.256 -23.905 1.00 93.00 234 LEU A C 1
ATOM 1826 O O . LEU A 1 234 ? 19.868 -3.345 -24.186 1.00 93.00 234 LEU A O 1
ATOM 1830 N N . ALA A 1 235 ? 17.984 -4.033 -23.194 1.00 91.94 235 ALA A N 1
ATOM 1831 C CA . ALA A 1 235 ? 17.615 -2.715 -22.685 1.00 91.94 235 ALA A CA 1
ATOM 1832 C C . ALA A 1 235 ? 18.672 -2.164 -21.705 1.00 91.94 235 ALA A C 1
ATOM 1834 O O . ALA A 1 235 ? 19.124 -1.027 -21.862 1.00 91.94 235 ALA A O 1
ATOM 1835 N N . PHE A 1 236 ? 19.160 -2.992 -20.775 1.00 90.81 236 PHE A N 1
ATOM 1836 C CA . PHE A 1 236 ? 20.255 -2.620 -19.867 1.00 90.81 236 PHE A CA 1
ATOM 1837 C C . PHE A 1 236 ? 21.586 -2.388 -20.598 1.00 90.81 236 PHE A C 1
ATOM 1839 O O . PHE A 1 236 ? 22.299 -1.437 -20.280 1.00 90.81 236 PHE A O 1
ATOM 1846 N N . GLN A 1 237 ? 21.910 -3.181 -21.622 1.00 90.69 237 GLN A N 1
ATOM 1847 C CA . GLN A 1 237 ? 23.098 -2.947 -22.456 1.00 90.69 237 GLN A CA 1
ATOM 1848 C C . GLN A 1 237 ? 23.010 -1.609 -23.202 1.00 90.69 237 GLN A C 1
ATOM 1850 O O . GLN A 1 237 ? 23.958 -0.825 -23.203 1.00 90.69 237 GLN A O 1
ATOM 1855 N N . ARG A 1 238 ? 21.846 -1.295 -23.787 1.00 90.38 238 ARG A N 1
ATOM 1856 C CA . ARG A 1 238 ? 21.596 -0.004 -24.447 1.00 90.38 238 ARG A CA 1
ATOM 1857 C C . ARG A 1 238 ? 21.759 1.163 -23.473 1.00 90.38 238 ARG A C 1
ATOM 1859 O O . ARG A 1 238 ? 22.390 2.159 -23.830 1.00 90.38 238 ARG A O 1
ATOM 1866 N N . CYS A 1 239 ? 21.235 1.015 -22.259 1.00 90.12 239 CYS A N 1
ATOM 1867 C CA . CYS A 1 239 ? 21.384 1.977 -21.172 1.00 90.12 239 CYS A CA 1
ATOM 1868 C C . CYS A 1 239 ? 22.864 2.211 -20.808 1.00 90.12 239 CYS A C 1
ATOM 1870 O O . CYS A 1 239 ? 23.305 3.360 -20.708 1.00 90.12 239 CYS A O 1
ATOM 1872 N N . ALA A 1 240 ? 23.654 1.137 -20.694 1.00 86.12 240 ALA A N 1
ATOM 1873 C CA . ALA A 1 240 ? 25.091 1.207 -20.419 1.00 86.12 240 ALA A CA 1
ATOM 1874 C C . ALA A 1 240 ? 25.870 1.930 -21.533 1.00 86.12 240 ALA A C 1
ATOM 1876 O O . ALA A 1 240 ? 26.757 2.725 -21.241 1.00 86.12 240 ALA A O 1
ATOM 1877 N N . THR A 1 241 ? 25.485 1.736 -22.800 1.00 88.19 241 THR A N 1
ATOM 1878 C CA . THR A 1 241 ? 26.077 2.447 -23.955 1.00 88.19 241 THR A CA 1
ATOM 1879 C C . THR A 1 241 ? 25.599 3.895 -24.127 1.00 88.19 241 THR A C 1
ATOM 1881 O O . THR A 1 241 ? 25.977 4.554 -25.089 1.00 88.19 241 THR A O 1
ATOM 1884 N N . GLY A 1 242 ? 24.745 4.403 -23.234 1.00 84.38 242 GLY A N 1
ATOM 1885 C CA . GLY A 1 242 ? 24.315 5.801 -23.250 1.00 84.38 242 GLY A CA 1
ATOM 1886 C C . GLY A 1 242 ? 23.183 6.142 -24.227 1.00 84.38 242 GLY A C 1
ATOM 1887 O O . GLY A 1 242 ? 22.913 7.323 -24.437 1.00 84.38 242 GLY A O 1
ATOM 1888 N N . LYS A 1 243 ? 22.479 5.159 -24.807 1.00 83.88 243 LYS A N 1
ATOM 1889 C CA . LYS A 1 243 ? 21.357 5.439 -25.725 1.00 83.88 243 LYS A CA 1
ATOM 1890 C C . LYS A 1 243 ? 20.219 6.176 -25.002 1.00 83.88 243 LYS A C 1
ATOM 1892 O O . LYS A 1 243 ? 19.747 5.699 -23.972 1.00 83.88 243 LYS A O 1
ATOM 1897 N N . SER A 1 244 ? 19.752 7.290 -25.574 1.00 70.62 244 SER A N 1
ATOM 1898 C CA . SER A 1 244 ? 18.755 8.200 -24.978 1.00 70.62 244 SER A CA 1
ATOM 1899 C C . SER A 1 244 ? 17.473 7.491 -24.522 1.00 70.62 244 SER A C 1
ATOM 1901 O O . SER A 1 244 ? 17.120 7.570 -23.353 1.00 70.62 244 SER A O 1
ATOM 1903 N N . GLY A 1 245 ? 16.850 6.676 -25.379 1.00 75.06 245 GLY A N 1
ATOM 1904 C CA . GLY A 1 245 ? 15.609 5.948 -25.050 1.00 75.06 245 GLY A CA 1
ATOM 1905 C C . GLY A 1 245 ? 15.729 4.824 -24.005 1.00 75.06 245 GLY A C 1
ATOM 1906 O O . GLY A 1 245 ? 14.786 4.060 -23.823 1.00 75.06 245 GLY A O 1
ATOM 1907 N N . ALA A 1 246 ? 16.888 4.661 -23.362 1.00 82.50 246 ALA A N 1
ATOM 1908 C CA . ALA A 1 246 ? 17.113 3.690 -22.291 1.00 82.50 246 ALA A CA 1
ATOM 1909 C C . ALA A 1 246 ? 17.653 4.339 -21.002 1.00 82.50 246 ALA A C 1
ATOM 1911 O O . ALA A 1 246 ? 18.022 3.620 -20.074 1.00 82.50 246 ALA A O 1
ATOM 1912 N N . GLN A 1 247 ? 17.735 5.675 -20.926 1.00 86.19 247 GLN A N 1
ATOM 1913 C CA . GLN A 1 247 ? 18.282 6.366 -19.749 1.00 86.19 247 GLN A CA 1
ATOM 1914 C C . GLN A 1 247 ? 17.402 6.209 -18.506 1.00 86.19 247 GLN A C 1
ATOM 1916 O O . GLN A 1 247 ? 17.951 6.025 -17.420 1.00 86.19 247 GLN A O 1
ATOM 1921 N N . TRP A 1 248 ? 16.079 6.120 -18.678 1.00 91.38 248 TRP A N 1
ATOM 1922 C CA . TRP A 1 248 ? 15.118 5.883 -17.594 1.00 91.38 248 TRP A CA 1
ATOM 1923 C C . TRP A 1 248 ? 15.439 4.649 -16.741 1.00 91.38 248 TRP A C 1
ATOM 1925 O O . TRP A 1 248 ? 15.144 4.612 -15.547 1.00 91.38 248 TRP A O 1
ATOM 1935 N N . LEU A 1 249 ? 16.117 3.642 -17.309 1.00 91.12 249 LEU A N 1
ATOM 1936 C CA . LEU A 1 249 ? 16.571 2.466 -16.565 1.00 91.12 249 LEU A CA 1
ATOM 1937 C C . LEU A 1 249 ? 17.591 2.817 -15.477 1.00 91.12 249 LEU A C 1
ATOM 1939 O O . LEU A 1 249 ? 17.626 2.146 -14.446 1.00 91.12 249 LEU A O 1
ATOM 1943 N N . LYS A 1 250 ? 18.409 3.865 -15.659 1.00 88.81 250 LYS A N 1
ATOM 1944 C CA . LYS A 1 250 ? 19.326 4.346 -14.612 1.00 88.81 250 LYS A CA 1
ATOM 1945 C C . LYS A 1 250 ? 18.539 4.918 -13.444 1.00 88.81 250 LYS A C 1
ATOM 1947 O O . LYS A 1 250 ? 18.855 4.596 -12.298 1.00 88.81 250 LYS A O 1
ATOM 1952 N N . THR A 1 251 ? 17.522 5.724 -13.736 1.00 89.31 251 THR A N 1
ATOM 1953 C CA . THR A 1 251 ? 16.626 6.319 -12.738 1.00 89.31 251 THR A CA 1
ATOM 1954 C C . THR A 1 251 ? 15.869 5.229 -11.996 1.00 89.31 251 THR A C 1
ATOM 1956 O O . THR A 1 251 ? 15.967 5.140 -10.772 1.00 89.31 251 THR A O 1
ATOM 1959 N N . TYR A 1 252 ? 15.251 4.297 -12.724 1.00 89.31 252 TYR A N 1
ATOM 1960 C CA . TYR A 1 252 ? 14.564 3.149 -12.138 1.00 89.31 252 TYR A CA 1
ATOM 1961 C C . TYR A 1 252 ? 15.473 2.287 -11.253 1.00 89.31 252 TYR A C 1
ATOM 1963 O O . TYR A 1 252 ? 15.124 1.969 -10.116 1.00 89.31 252 TYR A O 1
ATOM 1971 N N . ARG A 1 253 ? 16.686 1.969 -11.723 1.00 87.44 253 ARG A N 1
ATOM 1972 C CA . ARG A 1 253 ? 17.672 1.209 -10.943 1.00 87.44 253 ARG A CA 1
ATOM 1973 C C . ARG A 1 253 ? 18.010 1.919 -9.629 1.00 87.44 253 ARG A C 1
ATOM 1975 O O . ARG A 1 253 ? 17.976 1.293 -8.571 1.00 87.44 253 ARG A O 1
ATOM 1982 N N . ARG A 1 254 ? 18.259 3.233 -9.677 1.00 83.31 254 ARG A N 1
ATOM 1983 C CA . ARG A 1 254 ? 18.563 4.056 -8.492 1.00 83.31 254 ARG A CA 1
ATOM 1984 C C . ARG A 1 254 ? 17.416 4.122 -7.493 1.00 83.31 254 ARG A C 1
ATOM 1986 O O . ARG A 1 254 ? 17.680 4.343 -6.316 1.00 83.31 254 ARG A O 1
ATOM 1993 N N . LEU A 1 255 ? 16.165 3.988 -7.930 1.00 77.56 255 LEU A N 1
ATOM 1994 C CA . LEU A 1 255 ? 15.006 4.007 -7.037 1.00 77.56 255 LEU A CA 1
ATOM 1995 C C . LEU A 1 255 ? 14.963 2.778 -6.123 1.00 77.56 255 LEU A C 1
ATOM 1997 O O . LEU A 1 255 ? 14.553 2.917 -4.974 1.00 77.56 255 LEU A O 1
ATOM 2001 N N . ASN A 1 256 ? 15.444 1.621 -6.600 1.00 69.62 256 ASN A N 1
ATOM 2002 C CA . ASN A 1 256 ? 15.442 0.340 -5.882 1.00 69.62 256 ASN A CA 1
ATOM 2003 C C . ASN A 1 256 ? 14.055 -0.043 -5.323 1.00 69.62 256 ASN A C 1
ATOM 2005 O O . ASN A 1 256 ? 13.929 -0.513 -4.194 1.00 69.62 256 ASN A O 1
ATOM 2009 N N . ARG A 1 257 ? 12.994 0.205 -6.103 1.00 65.75 257 ARG A N 1
ATOM 2010 C CA . ARG A 1 257 ? 11.599 -0.029 -5.701 1.00 65.75 257 ARG A CA 1
ATOM 2011 C C . ARG A 1 257 ? 10.960 -1.140 -6.518 1.00 65.75 257 ARG A C 1
ATOM 2013 O O . ARG A 1 257 ? 10.760 -1.017 -7.726 1.00 65.75 257 ARG A O 1
ATOM 2020 N N . PHE A 1 258 ? 10.621 -2.227 -5.830 1.00 60.34 258 PHE A N 1
ATOM 2021 C CA . PHE A 1 258 ? 9.841 -3.329 -6.379 1.00 60.34 258 PHE A CA 1
ATOM 2022 C C . PHE A 1 258 ? 8.357 -3.074 -6.088 1.00 60.34 258 PHE A C 1
ATOM 2024 O O . PHE A 1 258 ? 7.966 -3.023 -4.926 1.00 60.34 258 PHE A O 1
ATOM 2031 N N . ARG A 1 259 ? 7.538 -2.894 -7.135 1.00 57.06 259 ARG A N 1
ATOM 2032 C CA . ARG A 1 259 ? 6.066 -2.714 -7.087 1.00 57.06 259 ARG A CA 1
ATOM 2033 C C . ARG A 1 259 ? 5.501 -1.514 -6.315 1.00 57.06 259 ARG A C 1
ATOM 2035 O O . ARG A 1 259 ? 4.299 -1.289 -6.387 1.00 57.06 259 ARG A O 1
ATOM 2042 N N . THR A 1 260 ? 6.313 -0.716 -5.634 1.00 59.88 260 THR A N 1
ATOM 2043 C CA . THR A 1 260 ? 5.845 0.527 -5.011 1.00 59.88 260 THR A CA 1
ATOM 2044 C C . THR A 1 260 ? 5.899 1.667 -6.027 1.00 59.88 260 THR A C 1
ATOM 2046 O O . THR A 1 260 ? 6.906 1.840 -6.717 1.00 59.88 260 THR A O 1
ATOM 2049 N N . SER A 1 261 ? 4.797 2.410 -6.174 1.00 59.28 261 SER A N 1
ATOM 2050 C CA . SER A 1 261 ? 4.763 3.613 -7.021 1.00 59.28 261 SER A CA 1
ATOM 2051 C C . SER A 1 261 ? 5.258 4.844 -6.294 1.00 59.28 261 SER A C 1
ATOM 2053 O O . SER A 1 261 ? 5.869 5.719 -6.894 1.00 59.28 261 SER A O 1
ATOM 2055 N N . LEU A 1 262 ? 4.984 4.896 -4.994 1.00 70.62 262 LEU A N 1
ATOM 2056 C CA . LEU A 1 262 ? 5.312 5.993 -4.121 1.00 70.62 262 LEU A CA 1
ATOM 2057 C C . LEU A 1 262 ? 5.968 5.433 -2.853 1.00 70.62 262 LEU A C 1
ATOM 2059 O O . LEU A 1 262 ? 5.650 4.323 -2.422 1.00 70.62 262 LEU A O 1
ATOM 2063 N N . PRO A 1 263 ? 6.948 6.148 -2.285 1.00 70.38 263 PRO A N 1
ATOM 2064 C CA . PRO A 1 263 ? 7.659 5.678 -1.109 1.00 70.38 263 PRO A CA 1
ATOM 2065 C C . PRO A 1 263 ? 6.782 5.681 0.136 1.00 70.38 263 PRO A C 1
ATOM 2067 O O . PRO A 1 263 ? 5.970 6.589 0.323 1.00 70.38 263 PRO A O 1
ATOM 2070 N N . SER A 1 264 ? 7.105 4.784 1.067 1.00 77.50 264 SER A N 1
ATOM 2071 C CA . SER A 1 264 ? 6.984 5.123 2.482 1.00 77.50 264 SER A CA 1
ATOM 2072 C C . SER A 1 264 ? 7.971 6.244 2.791 1.00 77.50 264 SER A C 1
ATOM 2074 O O . SER A 1 264 ? 9.166 6.132 2.508 1.00 77.50 264 SER A O 1
ATOM 2076 N N . VAL A 1 265 ? 7.461 7.345 3.320 1.00 81.44 265 VAL A N 1
ATOM 2077 C CA . VAL A 1 265 ? 8.235 8.536 3.663 1.00 81.44 265 VAL A CA 1
ATOM 2078 C C . VAL A 1 265 ? 8.110 8.801 5.148 1.00 81.44 265 VAL A C 1
ATOM 2080 O O . VAL A 1 265 ? 7.037 8.627 5.729 1.00 81.44 265 VAL A O 1
ATOM 2083 N N . LYS A 1 266 ? 9.209 9.244 5.757 1.00 86.38 266 LYS A N 1
ATOM 2084 C CA . LYS A 1 266 ? 9.173 9.773 7.114 1.00 86.38 266 LYS A CA 1
ATOM 2085 C C . LYS A 1 266 ? 8.431 11.109 7.101 1.00 86.38 266 LYS A C 1
ATOM 2087 O O . LYS A 1 266 ? 8.730 11.985 6.283 1.00 86.38 266 LYS A O 1
ATOM 2092 N N . VAL A 1 267 ? 7.461 11.242 7.991 1.00 88.88 267 VAL A N 1
ATOM 2093 C CA . VAL A 1 267 ? 6.631 12.431 8.153 1.00 88.88 267 VAL A CA 1
ATOM 2094 C C . VAL A 1 267 ? 6.550 12.797 9.627 1.00 88.88 267 VAL A C 1
ATOM 2096 O O . VAL A 1 267 ? 6.512 11.921 10.490 1.00 88.88 267 VAL A O 1
ATOM 2099 N N . HIS A 1 268 ? 6.516 14.096 9.899 1.00 91.25 268 HIS A N 1
ATOM 2100 C CA . HIS A 1 268 ? 6.210 14.647 11.209 1.00 91.25 268 HIS A CA 1
ATOM 2101 C C . HIS A 1 268 ? 4.789 15.201 11.229 1.00 91.25 268 HIS A C 1
ATOM 2103 O O . HIS A 1 268 ? 4.442 16.105 10.464 1.00 91.25 268 HIS A O 1
ATOM 2109 N N . ASP A 1 269 ? 3.959 14.671 12.111 1.00 91.56 269 ASP A N 1
ATOM 2110 C CA . ASP A 1 269 ? 2.589 15.113 12.310 1.00 91.56 269 ASP A CA 1
ATOM 2111 C C . ASP A 1 269 ? 2.499 16.011 13.546 1.00 91.56 269 ASP A C 1
ATOM 2113 O O . ASP A 1 269 ? 2.598 15.561 14.689 1.00 91.56 269 ASP A O 1
ATOM 2117 N N . PHE A 1 270 ? 2.281 17.307 13.317 1.00 90.81 270 PHE A N 1
ATOM 2118 C CA . PHE A 1 270 ? 2.174 18.284 14.399 1.00 90.81 270 PHE A CA 1
ATOM 2119 C C . PHE A 1 270 ? 0.953 18.053 15.294 1.00 90.81 270 PHE A C 1
ATOM 2121 O O . PHE A 1 270 ? 0.982 18.415 16.472 1.00 90.81 270 PHE A O 1
ATOM 2128 N N . MET A 1 271 ? -0.116 17.457 14.758 1.00 88.56 271 MET A N 1
ATOM 2129 C CA . MET A 1 271 ? -1.291 17.108 15.551 1.00 88.56 271 MET A CA 1
ATOM 2130 C C . MET A 1 271 ? -0.970 15.929 16.470 1.00 88.56 271 MET A C 1
ATOM 2132 O O . MET A 1 271 ? -1.291 15.984 17.656 1.00 88.56 271 MET A O 1
ATOM 2136 N N . GLU A 1 272 ? -0.268 14.914 15.955 1.00 85.88 272 GLU A N 1
ATOM 2137 C CA . GLU A 1 272 ? 0.206 13.778 16.752 1.00 85.88 272 GLU A CA 1
ATOM 2138 C C . GLU A 1 272 ? 1.173 14.228 17.851 1.00 85.88 272 GLU A C 1
ATOM 2140 O O . GLU A 1 272 ? 0.978 13.883 19.016 1.00 85.88 272 GLU A O 1
ATOM 2145 N N . GLN A 1 273 ? 2.165 15.054 17.504 1.00 87.50 273 GLN A N 1
ATOM 2146 C CA . GLN A 1 273 ? 3.106 15.629 18.465 1.00 87.50 273 GLN A CA 1
ATOM 2147 C C . GLN A 1 273 ? 2.361 16.345 19.595 1.00 87.50 273 GLN A C 1
ATOM 2149 O O . GLN A 1 273 ? 2.602 16.085 20.774 1.00 87.50 273 GLN A O 1
ATOM 2154 N N . HIS A 1 274 ? 1.468 17.278 19.246 1.00 86.56 274 HIS A N 1
ATOM 2155 C CA . HIS A 1 274 ? 0.751 18.079 20.236 1.00 86.56 274 HIS A CA 1
ATOM 2156 C C . HIS A 1 274 ? -0.083 17.195 21.169 1.00 86.56 274 HIS A C 1
ATOM 2158 O O . HIS A 1 274 ? -0.096 17.387 22.383 1.00 86.56 274 HIS A O 1
ATOM 2164 N N . ARG A 1 275 ? -0.723 16.176 20.594 1.00 82.00 275 ARG A N 1
ATOM 2165 C CA . ARG A 1 275 ? -1.558 15.198 21.291 1.00 82.00 275 ARG A CA 1
ATOM 2166 C C . ARG A 1 275 ? -0.774 14.306 22.248 1.00 82.00 275 ARG A C 1
ATOM 2168 O O . ARG A 1 275 ? -1.301 13.931 23.291 1.00 82.00 275 ARG A O 1
ATOM 2175 N N . ARG A 1 276 ? 0.461 13.948 21.896 1.00 82.38 276 ARG A N 1
ATOM 2176 C CA . ARG A 1 276 ? 1.339 13.088 22.706 1.00 82.38 276 ARG A CA 1
ATOM 2177 C C . ARG A 1 276 ? 2.241 13.872 23.658 1.00 82.38 276 ARG A C 1
ATOM 2179 O O . ARG A 1 276 ? 2.851 13.257 24.521 1.00 82.38 276 ARG A O 1
ATOM 2186 N N . GLN A 1 277 ? 2.293 15.199 23.517 1.00 81.25 277 GLN A N 1
ATOM 2187 C CA . GLN A 1 277 ? 3.181 16.101 24.261 1.00 81.25 277 GLN A CA 1
ATOM 2188 C C . GLN A 1 277 ? 4.671 15.739 24.132 1.00 81.25 277 GLN A C 1
ATOM 2190 O O . GLN A 1 277 ? 5.478 16.087 24.989 1.00 81.25 277 GLN A O 1
ATOM 2195 N N . ASP A 1 278 ? 5.036 15.066 23.042 1.00 79.00 278 ASP A N 1
ATOM 2196 C CA . ASP A 1 278 ? 6.384 14.572 22.776 1.00 79.00 278 ASP A CA 1
ATOM 2197 C C . ASP A 1 278 ? 6.675 14.701 21.275 1.00 79.00 278 ASP A C 1
ATOM 2199 O O . ASP A 1 278 ? 5.841 14.351 20.434 1.00 79.00 278 ASP A O 1
ATOM 2203 N N . TRP A 1 279 ? 7.848 15.247 20.949 1.00 81.88 279 TRP A N 1
ATOM 2204 C CA . TRP A 1 279 ? 8.298 15.458 19.576 1.00 81.88 279 TRP A CA 1
ATOM 2205 C C . TRP A 1 279 ? 8.475 14.141 18.829 1.00 81.88 279 TRP A C 1
ATOM 2207 O O . TRP A 1 279 ? 7.942 13.987 17.732 1.00 81.88 279 TRP A O 1
ATOM 2217 N N . GLU A 1 280 ? 9.174 13.180 19.435 1.00 80.00 280 GLU A N 1
ATOM 2218 C CA . GLU A 1 280 ? 9.526 11.920 18.771 1.00 80.00 280 GLU A CA 1
ATOM 2219 C C . GLU A 1 280 ? 8.285 11.078 18.458 1.00 80.00 280 GLU A C 1
ATOM 2221 O O . GLU A 1 280 ? 8.261 10.311 17.499 1.00 80.00 280 GLU A O 1
ATOM 2226 N N . MET A 1 281 ? 7.212 11.270 19.227 1.00 79.62 281 MET A N 1
ATOM 2227 C CA . MET A 1 281 ? 5.936 10.582 19.033 1.00 79.62 281 MET A CA 1
ATOM 2228 C C . MET A 1 281 ? 5.129 11.121 17.846 1.00 79.62 281 MET A C 1
ATOM 2230 O O . MET A 1 281 ? 4.181 10.462 17.421 1.00 79.62 281 MET A O 1
ATOM 2234 N N . GLY A 1 282 ? 5.480 12.300 17.321 1.00 84.25 282 GLY A N 1
ATOM 2235 C CA . GLY A 1 282 ? 4.881 12.872 16.114 1.00 84.25 282 GLY A CA 1
ATOM 2236 C C . GLY A 1 282 ? 5.474 12.333 14.811 1.00 84.25 282 GLY A C 1
ATOM 2237 O O . GLY A 1 282 ? 4.893 12.546 13.748 1.00 84.25 282 GLY A O 1
ATOM 2238 N N . GLU A 1 283 ? 6.605 11.627 14.876 1.00 88.94 283 GLU A N 1
ATOM 2239 C CA . GLU A 1 283 ? 7.316 11.125 13.703 1.00 88.94 283 GLU A CA 1
ATOM 2240 C C . GLU A 1 283 ? 6.926 9.676 13.379 1.00 88.94 283 GLU A C 1
ATOM 2242 O O . GLU A 1 283 ? 6.975 8.786 14.229 1.00 88.94 283 GLU A O 1
ATOM 2247 N N . TYR A 1 284 ? 6.570 9.407 12.122 1.00 84.62 284 TYR A N 1
ATOM 2248 C CA . TYR A 1 284 ? 6.292 8.050 11.645 1.00 84.62 284 TYR A CA 1
ATOM 2249 C C . TYR A 1 284 ? 6.547 7.899 10.142 1.00 84.62 284 TYR A C 1
ATOM 2251 O O . TYR A 1 284 ? 6.692 8.878 9.412 1.00 84.62 284 TYR A O 1
ATOM 2259 N N . GLU A 1 285 ? 6.613 6.656 9.662 1.00 83.44 285 GLU A N 1
ATOM 2260 C CA . GLU A 1 285 ? 6.630 6.359 8.228 1.00 83.44 285 GLU A CA 1
ATOM 2261 C C . GLU A 1 285 ? 5.211 6.110 7.711 1.00 83.44 285 GLU A C 1
ATOM 2263 O O . GLU A 1 285 ? 4.431 5.367 8.314 1.00 83.44 285 GLU A O 1
ATOM 2268 N N . ALA A 1 286 ? 4.877 6.717 6.574 1.00 81.88 286 ALA A N 1
ATOM 2269 C CA . ALA A 1 286 ? 3.596 6.522 5.909 1.00 81.88 286 ALA A CA 1
ATOM 2270 C C . ALA A 1 286 ? 3.759 6.463 4.389 1.00 81.88 286 ALA A C 1
ATOM 2272 O O . ALA A 1 286 ? 4.637 7.108 3.819 1.00 81.88 286 ALA A O 1
ATOM 2273 N N . ASP A 1 287 ? 2.882 5.702 3.735 1.00 79.81 287 ASP A N 1
ATOM 2274 C CA . ASP A 1 287 ? 2.786 5.667 2.278 1.00 79.81 287 ASP A CA 1
ATOM 2275 C C . ASP A 1 287 ? 2.386 7.050 1.737 1.00 79.81 287 ASP A C 1
ATOM 2277 O O . ASP A 1 287 ? 1.384 7.642 2.158 1.00 79.81 287 ASP A O 1
ATOM 2281 N N . LEU A 1 288 ? 3.176 7.574 0.800 1.00 80.94 288 LEU A N 1
ATOM 2282 C CA . LEU A 1 288 ? 2.952 8.901 0.236 1.00 80.94 288 LEU A CA 1
ATOM 2283 C C . LEU A 1 288 ? 1.629 8.994 -0.542 1.00 80.94 288 LEU A C 1
ATOM 2285 O O . LEU A 1 288 ? 1.012 10.057 -0.520 1.00 80.94 288 LEU A O 1
ATOM 2289 N N . ALA A 1 289 ? 1.140 7.919 -1.172 1.00 79.50 289 ALA A N 1
ATOM 2290 C CA . ALA A 1 289 ? -0.164 7.944 -1.842 1.00 79.50 289 ALA A CA 1
ATOM 2291 C C . ALA A 1 289 ? -1.297 8.168 -0.828 1.00 79.50 289 ALA A C 1
ATOM 2293 O O . ALA A 1 289 ? -2.239 8.921 -1.080 1.00 79.50 289 ALA A O 1
ATOM 2294 N N . MET A 1 290 ? -1.191 7.553 0.349 1.00 80.00 290 MET A N 1
ATOM 2295 C CA . MET A 1 290 ? -2.131 7.753 1.448 1.00 80.00 290 MET A CA 1
ATOM 2296 C C . MET A 1 290 ? -2.009 9.140 2.089 1.00 80.00 290 MET A C 1
ATOM 2298 O O . MET A 1 290 ? -3.038 9.745 2.401 1.00 80.00 290 MET A O 1
ATOM 2302 N N . LEU A 1 291 ? -0.794 9.683 2.229 1.00 85.88 291 LEU A N 1
ATOM 2303 C CA . LEU A 1 291 ? -0.593 11.072 2.663 1.00 85.88 291 LEU A CA 1
ATOM 2304 C C . LEU A 1 291 ? -1.226 12.050 1.669 1.00 85.88 291 LEU A C 1
ATOM 2306 O O . LEU A 1 291 ? -2.011 12.903 2.067 1.00 85.88 291 LEU A O 1
ATOM 2310 N N . LEU A 1 292 ? -0.993 11.869 0.370 1.00 84.88 292 LEU A N 1
ATOM 2311 C CA . LEU A 1 292 ? -1.646 12.649 -0.681 1.00 84.88 292 LEU A CA 1
ATOM 2312 C C . LEU A 1 292 ? -3.174 12.568 -0.614 1.00 84.88 292 LEU A C 1
ATOM 2314 O O . LEU A 1 292 ? -3.850 13.516 -0.978 1.00 84.88 292 LEU A O 1
ATOM 2318 N N . LYS A 1 293 ? -3.760 11.476 -0.132 1.00 84.62 293 LYS A N 1
ATOM 2319 C CA . LYS A 1 293 ? -5.223 11.347 -0.046 1.00 84.62 293 LYS A CA 1
ATOM 2320 C C . LYS A 1 293 ? -5.820 11.888 1.247 1.00 84.62 293 LYS A C 1
ATOM 2322 O O . LYS A 1 293 ? -7.030 12.076 1.298 1.00 84.62 293 LYS A O 1
ATOM 2327 N N . ARG A 1 294 ? -5.037 12.081 2.312 1.00 86.31 294 ARG A N 1
ATOM 2328 C CA . ARG A 1 294 ? -5.600 12.345 3.653 1.00 86.31 294 ARG A CA 1
ATOM 2329 C C . ARG A 1 294 ? -4.879 13.401 4.477 1.00 86.31 294 ARG A C 1
ATOM 2331 O O . ARG A 1 294 ? -5.487 13.945 5.395 1.00 86.31 294 ARG A O 1
ATOM 2338 N N . ALA A 1 295 ? -3.608 13.673 4.211 1.00 87.81 295 ALA A N 1
ATOM 2339 C CA . ALA A 1 295 ? -2.844 14.631 4.991 1.00 87.81 295 ALA A CA 1
ATOM 2340 C C . ALA A 1 295 ? -3.434 16.036 4.857 1.00 87.81 295 ALA A C 1
ATOM 2342 O O . ALA A 1 295 ? -3.770 16.488 3.759 1.00 87.81 295 ALA A O 1
ATOM 2343 N N . VAL A 1 296 ? -3.527 16.730 5.987 1.00 88.56 296 VAL A N 1
ATOM 2344 C CA . VAL A 1 296 ? -3.872 18.147 6.029 1.00 88.56 296 VAL A CA 1
ATOM 2345 C C . VAL A 1 296 ? -2.577 18.946 6.022 1.00 88.56 296 VAL A C 1
ATOM 2347 O O . VAL A 1 296 ? -1.691 18.704 6.837 1.00 88.56 296 VAL A O 1
ATOM 2350 N N . ASP A 1 297 ? -2.479 19.915 5.114 1.00 86.88 297 ASP A N 1
ATOM 2351 C CA . ASP A 1 297 ? -1.336 20.829 5.014 1.00 86.88 297 ASP A CA 1
ATOM 2352 C C . ASP A 1 297 ? 0.019 20.122 4.803 1.00 86.88 297 ASP A C 1
ATOM 2354 O O . ASP A 1 297 ? 1.012 20.432 5.461 1.00 86.88 297 ASP A O 1
ATOM 2358 N N . LEU A 1 298 ? 0.047 19.142 3.892 1.00 87.62 298 LEU A N 1
ATOM 2359 C CA . LEU A 1 298 ? 1.243 18.372 3.548 1.00 87.62 298 LEU A CA 1
ATOM 2360 C C . LEU A 1 298 ? 2.314 19.267 2.915 1.00 87.62 298 LEU A C 1
ATOM 2362 O O . LEU A 1 298 ? 2.120 19.790 1.820 1.00 87.62 298 LEU A O 1
ATOM 2366 N N . ARG A 1 299 ? 3.456 19.424 3.592 1.00 86.19 299 ARG A N 1
ATOM 2367 C CA . ARG A 1 299 ? 4.565 20.293 3.162 1.00 86.19 299 ARG A CA 1
ATOM 2368 C C . ARG A 1 299 ? 5.915 19.640 3.400 1.00 86.19 299 ARG A C 1
ATOM 2370 O O . ARG A 1 299 ? 6.082 18.896 4.359 1.00 86.19 299 ARG A O 1
ATOM 2377 N N . TRP A 1 300 ? 6.900 19.973 2.573 1.00 85.19 300 TRP A N 1
ATOM 2378 C CA . TRP A 1 300 ? 8.298 19.712 2.903 1.00 85.19 300 TRP A CA 1
ATOM 2379 C C . TRP A 1 300 ? 8.824 20.783 3.861 1.00 85.19 300 TRP A C 1
ATOM 2381 O O . TRP A 1 300 ? 8.630 21.976 3.627 1.00 85.19 300 TRP A O 1
ATOM 2391 N N . ASN A 1 301 ? 9.513 20.370 4.923 1.00 87.06 301 ASN A N 1
ATOM 2392 C CA . ASN A 1 301 ? 10.174 21.281 5.848 1.00 87.06 301 ASN A CA 1
ATOM 2393 C C . ASN A 1 301 ? 11.695 21.172 5.695 1.00 87.06 301 ASN A C 1
ATOM 2395 O O . ASN A 1 301 ? 12.305 20.223 6.181 1.00 87.06 301 ASN A O 1
ATOM 2399 N N . GLU A 1 302 ? 12.313 22.176 5.067 1.00 85.81 302 GLU A N 1
ATOM 2400 C CA . GLU A 1 302 ? 13.764 22.197 4.818 1.00 85.81 302 GLU A CA 1
ATOM 2401 C C . GLU A 1 302 ? 14.603 22.145 6.096 1.00 85.81 302 GLU A C 1
ATOM 2403 O O . GLU A 1 302 ? 15.680 21.559 6.099 1.00 85.81 302 GLU A O 1
ATOM 2408 N N . LYS A 1 303 ? 14.116 22.724 7.201 1.00 87.00 303 LYS A N 1
ATOM 2409 C CA . LYS A 1 303 ? 14.858 22.724 8.471 1.00 87.00 303 LYS A CA 1
ATOM 2410 C C . LYS A 1 303 ? 14.902 21.338 9.104 1.00 87.00 303 LYS A C 1
ATOM 2412 O O . LYS A 1 303 ? 15.889 21.001 9.745 1.00 87.00 303 LYS A O 1
ATOM 2417 N N . LEU A 1 304 ? 13.827 20.566 8.945 1.00 84.56 304 LEU A N 1
ATOM 2418 C CA . LEU A 1 304 ? 13.717 19.208 9.483 1.00 84.56 304 LEU A CA 1
ATOM 2419 C C . LEU A 1 304 ? 14.197 18.141 8.491 1.00 84.56 304 LEU A C 1
ATOM 2421 O O . LEU A 1 304 ? 14.398 16.996 8.882 1.00 84.56 304 LEU A O 1
ATOM 2425 N 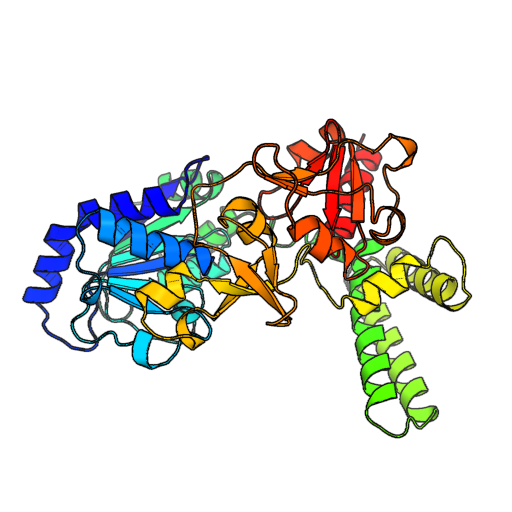N . GLY A 1 305 ? 14.355 18.495 7.212 1.00 85.75 305 GLY A N 1
ATOM 2426 C CA . GLY A 1 305 ? 14.725 17.554 6.156 1.00 85.75 305 GLY A CA 1
ATOM 2427 C C . GLY A 1 305 ? 13.694 16.440 5.953 1.00 85.75 305 GLY A C 1
ATOM 2428 O O . GLY A 1 305 ? 14.066 15.327 5.586 1.00 85.75 305 GLY A O 1
ATOM 2429 N N . MET A 1 306 ? 12.413 16.709 6.230 1.00 87.44 306 MET A N 1
ATOM 2430 C CA . MET A 1 306 ? 11.333 15.726 6.114 1.00 87.44 306 MET A CA 1
ATOM 2431 C C . MET A 1 306 ? 9.983 16.375 5.790 1.00 87.44 306 MET A C 1
ATOM 2433 O O . MET A 1 306 ? 9.828 17.600 5.830 1.00 87.44 306 MET A O 1
ATOM 2437 N N . LEU A 1 307 ? 8.991 15.541 5.472 1.00 88.19 307 LEU A N 1
ATOM 2438 C CA . LEU A 1 307 ? 7.613 15.991 5.298 1.00 88.19 307 LEU A CA 1
ATOM 2439 C C . LEU A 1 307 ? 6.976 16.324 6.643 1.00 88.19 307 LEU A C 1
ATOM 2441 O O . LEU A 1 307 ? 7.231 15.667 7.647 1.00 88.19 307 LEU A O 1
ATOM 2445 N N . THR A 1 308 ? 6.089 17.307 6.636 1.00 91.00 308 THR A N 1
ATOM 2446 C CA . THR A 1 308 ? 5.278 17.687 7.787 1.00 91.00 308 THR A CA 1
ATOM 2447 C C . THR A 1 308 ? 3.810 17.773 7.407 1.00 91.00 308 THR A C 1
ATOM 2449 O O . THR A 1 308 ? 3.491 18.203 6.295 1.00 91.00 308 THR A O 1
ATOM 2452 N N . ILE A 1 309 ? 2.932 17.416 8.339 1.00 92.12 309 ILE A N 1
ATOM 2453 C CA . ILE A 1 309 ? 1.478 17.534 8.195 1.00 92.12 309 ILE A CA 1
ATOM 2454 C C . ILE A 1 309 ? 0.863 18.152 9.455 1.00 92.12 309 ILE A C 1
ATOM 2456 O O . ILE A 1 309 ? 1.446 18.108 10.540 1.00 92.12 309 ILE A O 1
ATOM 2460 N N . LYS A 1 310 ? -0.341 18.709 9.322 1.00 91.75 310 LYS A N 1
ATOM 2461 C CA . LYS A 1 310 ? -1.176 19.191 10.432 1.00 91.75 310 LYS A CA 1
ATOM 2462 C C . LYS A 1 310 ? -2.323 18.217 10.705 1.00 91.75 310 LYS A C 1
ATOM 2464 O O . LYS A 1 310 ? -3.486 18.616 10.740 1.00 91.75 310 LYS A O 1
ATOM 2469 N N . GLY A 1 311 ? -1.989 16.940 10.870 1.00 88.06 311 GLY A N 1
ATOM 2470 C CA . GLY A 1 311 ? -2.945 15.865 11.107 1.00 88.06 311 GLY A CA 1
ATOM 2471 C C . GLY A 1 311 ? -3.527 15.221 9.849 1.00 88.06 311 GLY A C 1
ATOM 2472 O O . GLY A 1 311 ? -3.163 15.520 8.705 1.00 88.06 311 GLY A O 1
ATOM 2473 N N . ILE A 1 312 ? -4.461 14.302 10.094 1.00 87.00 312 ILE A N 1
ATOM 2474 C CA . ILE A 1 312 ? -5.081 13.436 9.089 1.00 87.00 312 ILE A CA 1
ATOM 2475 C C . ILE A 1 312 ? -6.561 13.790 8.968 1.00 87.00 312 ILE A C 1
ATOM 2477 O O . ILE A 1 312 ? -7.316 13.728 9.935 1.00 87.00 312 ILE A O 1
ATOM 2481 N N . GLY A 1 313 ? -6.982 14.146 7.759 1.00 83.50 313 GLY A N 1
ATOM 2482 C CA . GLY A 1 313 ? -8.345 14.549 7.448 1.00 83.50 313 GLY A CA 1
ATOM 2483 C C . GLY A 1 313 ? -9.182 13.462 6.772 1.00 83.50 313 GLY A C 1
ATOM 2484 O O . GLY A 1 313 ? -8.858 12.269 6.747 1.00 83.50 313 GLY A O 1
ATOM 2485 N N . LYS A 1 314 ? -10.300 13.915 6.194 1.00 81.50 314 LYS A N 1
ATOM 2486 C CA . LYS A 1 314 ? -11.154 13.108 5.314 1.00 81.50 314 LYS A CA 1
ATOM 2487 C C . LYS A 1 314 ? -10.403 12.718 4.039 1.00 81.50 314 LYS A C 1
ATOM 2489 O O . LYS A 1 314 ? -9.395 13.328 3.689 1.00 81.50 314 LYS A O 1
ATOM 2494 N N . TYR A 1 315 ? -10.914 11.699 3.355 1.00 80.56 315 TYR A N 1
ATOM 2495 C CA . TYR A 1 315 ? -10.398 11.298 2.053 1.00 80.56 315 TYR A CA 1
ATOM 2496 C C . TYR A 1 315 ? -10.604 12.423 1.028 1.00 80.56 315 TYR A C 1
ATOM 2498 O O . TYR A 1 315 ? -11.712 12.942 0.900 1.00 80.56 315 TYR A O 1
ATOM 2506 N N . ARG A 1 316 ? -9.533 12.781 0.322 1.00 83.38 316 ARG A N 1
ATOM 2507 C CA . ARG A 1 316 ? -9.477 13.823 -0.706 1.00 83.38 316 ARG A CA 1
ATOM 2508 C C . ARG A 1 316 ? -9.280 13.200 -2.077 1.00 83.38 316 ARG A C 1
ATOM 2510 O O . ARG A 1 316 ? -8.615 12.166 -2.210 1.00 83.38 316 ARG A O 1
ATOM 2517 N N . ARG A 1 317 ? -9.829 13.832 -3.112 1.00 84.69 317 ARG A N 1
ATOM 2518 C CA . ARG A 1 317 ? -9.572 13.419 -4.493 1.00 84.69 317 ARG A CA 1
ATOM 2519 C C . ARG A 1 317 ? -8.172 13.875 -4.883 1.00 84.69 317 ARG A C 1
ATOM 2521 O O . ARG A 1 317 ? -7.847 15.051 -4.747 1.00 84.69 317 ARG A O 1
ATOM 2528 N N . VAL A 1 318 ? -7.372 12.946 -5.405 1.00 86.81 318 VAL A N 1
ATOM 2529 C CA . VAL A 1 318 ? -6.022 13.235 -5.900 1.00 86.81 318 VAL A CA 1
ATOM 2530 C C . VAL A 1 318 ? -5.949 12.956 -7.389 1.00 86.81 318 VAL A C 1
ATOM 2532 O O . VAL A 1 318 ? -6.344 11.878 -7.832 1.00 86.81 318 VAL A O 1
ATOM 2535 N N . HIS A 1 319 ? -5.443 13.919 -8.145 1.00 90.19 319 HIS A N 1
ATOM 2536 C CA . HIS A 1 319 ? -5.204 13.800 -9.580 1.00 90.19 319 HIS A CA 1
ATOM 2537 C C . HIS A 1 319 ? -3.907 14.526 -9.949 1.00 90.19 319 HIS A C 1
ATOM 2539 O O . HIS A 1 319 ? -3.376 15.300 -9.154 1.00 90.19 319 HIS A O 1
ATOM 2545 N N . ALA A 1 320 ? -3.373 14.245 -11.127 1.00 90.69 320 ALA A N 1
ATOM 2546 C CA . ALA A 1 320 ? -2.187 14.885 -11.667 1.00 90.69 320 ALA A CA 1
ATOM 2547 C C . ALA A 1 320 ? -2.549 15.929 -12.730 1.00 90.69 320 ALA A C 1
ATOM 2549 O O . ALA A 1 320 ? -3.659 15.921 -13.262 1.00 90.69 320 ALA A O 1
ATOM 2550 N N . SER A 1 321 ? -1.600 16.809 -13.051 1.00 89.88 321 SER A N 1
ATOM 2551 C CA . SER A 1 321 ? -1.742 17.810 -14.110 1.00 89.88 321 SER A CA 1
ATOM 2552 C C . SER A 1 321 ? -2.216 17.203 -15.435 1.00 89.88 321 SER A C 1
ATOM 2554 O O . SER A 1 321 ? -1.639 16.235 -15.933 1.00 89.88 321 SER A O 1
ATOM 2556 N N . GLU A 1 322 ? -3.203 17.840 -16.066 1.00 92.62 322 GLU A N 1
ATOM 2557 C CA . GLU A 1 322 ? -3.737 17.456 -17.381 1.00 92.62 322 GLU A CA 1
ATOM 2558 C C . GLU A 1 322 ? -2.875 18.010 -18.530 1.00 92.62 322 GLU A C 1
ATOM 2560 O O . GLU A 1 322 ? -3.324 18.795 -19.360 1.00 92.62 322 GLU A O 1
ATOM 2565 N N . ILE A 1 323 ? -1.593 17.641 -18.550 1.00 92.31 323 ILE A N 1
ATOM 2566 C CA . ILE A 1 323 ? -0.595 18.173 -19.498 1.00 92.31 323 ILE A CA 1
ATOM 2567 C C . ILE A 1 323 ? -0.203 17.190 -20.607 1.00 92.31 323 ILE A C 1
ATOM 2569 O O . ILE A 1 323 ? 0.636 17.535 -21.440 1.00 92.31 323 ILE A O 1
ATOM 2573 N N . PHE A 1 324 ? -0.755 15.976 -20.573 1.00 94.56 324 PHE A N 1
ATOM 2574 C CA . PHE A 1 324 ? -0.338 14.856 -21.414 1.00 94.56 324 PHE A CA 1
ATOM 2575 C C . PHE A 1 324 ? -1.166 14.732 -22.694 1.00 94.56 324 PHE A C 1
ATOM 2577 O O . PHE A 1 324 ? -2.321 15.157 -22.776 1.00 94.56 324 PHE A O 1
ATOM 2584 N N . SER A 1 325 ? -0.562 14.105 -23.693 1.00 94.50 325 SER A N 1
ATOM 2585 C CA . SER A 1 325 ? -1.099 13.867 -25.027 1.00 94.50 325 SER A CA 1
ATOM 2586 C C . SER A 1 325 ? -1.024 12.380 -25.403 1.00 94.50 325 SER A C 1
ATOM 2588 O O . SER A 1 325 ? -0.422 11.565 -24.700 1.00 94.50 325 SER A O 1
ATOM 2590 N N . ASP A 1 326 ? -1.628 12.009 -26.534 1.00 93.69 326 ASP A N 1
ATOM 2591 C CA . ASP A 1 326 ? -1.570 10.627 -27.025 1.00 93.69 326 ASP A CA 1
ATOM 2592 C C . ASP A 1 326 ? -0.137 10.239 -27.459 1.00 93.69 326 ASP A C 1
ATOM 2594 O O . ASP A 1 326 ? 0.185 9.053 -27.509 1.00 93.69 326 ASP A O 1
ATOM 2598 N N . GLU A 1 327 ? 0.745 11.218 -27.708 1.00 93.88 327 GLU A N 1
ATOM 2599 C CA . GLU A 1 327 ? 2.170 11.001 -28.010 1.00 93.88 327 GLU A CA 1
ATOM 2600 C C . GLU A 1 327 ? 2.969 10.541 -26.781 1.00 93.88 327 GLU A C 1
ATOM 2602 O O . GLU A 1 327 ? 3.957 9.822 -26.919 1.00 93.88 327 GLU A O 1
ATOM 2607 N N . ASP A 1 328 ? 2.509 10.895 -25.578 1.00 93.44 328 ASP A N 1
ATOM 2608 C CA . ASP A 1 328 ? 3.130 10.496 -24.310 1.00 93.44 328 ASP A CA 1
ATOM 2609 C C . ASP A 1 328 ? 2.759 9.056 -23.915 1.00 93.44 328 ASP A C 1
ATOM 2611 O O . ASP A 1 328 ? 3.413 8.422 -23.080 1.00 93.44 328 ASP A O 1
ATOM 2615 N N . CYS A 1 329 ? 1.690 8.517 -24.510 1.00 94.12 329 CYS A N 1
ATOM 2616 C CA . CYS A 1 329 ? 1.144 7.222 -24.138 1.00 94.12 329 CYS A CA 1
ATOM 2617 C C . CYS A 1 329 ? 2.074 6.073 -24.535 1.00 94.12 329 CYS A C 1
ATOM 2619 O O . CYS A 1 329 ? 2.499 5.939 -25.683 1.00 94.12 329 CYS A O 1
ATOM 2621 N N . GLY A 1 330 ? 2.335 5.169 -23.589 1.00 90.75 330 GLY A N 1
ATOM 2622 C CA . GLY A 1 330 ? 3.169 3.993 -23.846 1.00 90.75 330 GLY A CA 1
ATOM 2623 C C . GLY A 1 330 ? 4.668 4.195 -23.681 1.00 90.75 330 GLY A C 1
ATOM 2624 O O . GLY A 1 330 ? 5.425 3.225 -23.813 1.00 90.75 330 GLY A O 1
ATOM 2625 N N . LEU A 1 331 ? 5.091 5.428 -23.410 1.00 92.31 331 LEU A N 1
ATOM 2626 C CA . LEU A 1 331 ? 6.474 5.777 -23.138 1.00 92.31 331 LEU A CA 1
ATOM 2627 C C . LEU A 1 331 ? 6.767 5.656 -21.642 1.00 92.31 331 LEU A C 1
ATOM 2629 O O . LEU A 1 331 ? 5.882 5.800 -20.797 1.00 92.31 331 LEU A O 1
ATOM 2633 N N . MET A 1 332 ? 8.034 5.385 -21.327 1.00 93.62 332 MET A N 1
ATOM 2634 C CA . MET A 1 332 ? 8.544 5.586 -19.978 1.00 93.62 332 MET A CA 1
ATOM 2635 C C . MET A 1 332 ? 9.152 6.979 -19.908 1.00 93.62 332 MET A C 1
ATOM 2637 O O . MET A 1 332 ? 10.106 7.262 -20.633 1.00 93.62 332 MET A O 1
ATOM 2641 N N . LEU A 1 333 ? 8.583 7.816 -19.052 1.00 92.81 333 LEU A N 1
ATOM 2642 C CA . LEU A 1 333 ? 8.932 9.220 -18.880 1.00 92.81 333 LEU A CA 1
ATOM 2643 C C . LEU A 1 333 ? 9.633 9.428 -17.536 1.00 92.81 333 LEU A C 1
ATOM 2645 O O . LEU A 1 333 ? 9.545 8.582 -16.643 1.00 92.81 333 LEU A O 1
ATOM 2649 N N . GLU A 1 334 ? 10.324 10.553 -17.384 1.00 91.06 334 GLU A N 1
ATOM 2650 C CA . GLU A 1 334 ? 11.050 10.911 -16.163 1.00 91.06 334 GLU A CA 1
ATOM 2651 C C . GLU A 1 334 ? 10.529 12.227 -15.583 1.00 91.06 334 GLU A C 1
ATOM 2653 O O . GLU A 1 334 ? 10.349 13.198 -16.312 1.00 91.06 334 GLU A O 1
ATOM 2658 N N . THR A 1 335 ? 10.295 12.303 -14.269 1.00 89.00 335 THR A N 1
ATOM 2659 C CA . THR A 1 335 ? 9.733 13.514 -13.641 1.00 89.00 335 THR A CA 1
ATOM 2660 C C . THR A 1 335 ? 10.632 14.736 -13.797 1.00 89.00 335 THR A C 1
ATOM 2662 O O . THR A 1 335 ? 10.137 15.859 -13.815 1.00 89.00 335 THR A O 1
ATOM 2665 N N . GLU A 1 336 ? 11.940 14.539 -13.968 1.00 87.38 336 GLU A N 1
ATOM 2666 C CA . GLU A 1 336 ? 12.896 15.611 -14.254 1.00 87.38 336 GLU A CA 1
ATOM 2667 C C . GLU A 1 336 ? 12.603 16.356 -15.566 1.00 87.38 336 GLU A C 1
ATOM 2669 O O . GLU A 1 336 ? 12.793 17.569 -15.622 1.00 87.38 336 GLU A O 1
ATOM 2674 N N . GLU A 1 337 ? 12.055 15.677 -16.577 1.00 87.62 337 GLU A N 1
ATOM 2675 C CA . GLU A 1 337 ? 11.644 16.293 -17.849 1.00 87.62 337 GLU A CA 1
ATOM 2676 C C . GLU A 1 337 ? 10.367 17.146 -17.699 1.00 87.62 337 GLU A C 1
ATOM 2678 O O . GLU A 1 337 ? 10.029 17.939 -18.578 1.00 87.62 337 GLU A O 1
ATOM 2683 N N . TYR A 1 338 ? 9.673 17.015 -16.562 1.00 87.19 338 TYR A N 1
ATOM 2684 C CA . TYR A 1 338 ? 8.380 17.639 -16.272 1.00 87.19 338 TYR A CA 1
ATOM 2685 C C . TYR A 1 338 ? 8.373 18.440 -14.959 1.00 87.19 338 TYR A C 1
ATOM 2687 O O . TYR A 1 338 ? 7.293 18.745 -14.451 1.00 87.19 338 TYR A O 1
ATOM 2695 N N . ARG A 1 339 ? 9.547 18.799 -14.414 1.00 76.69 339 ARG A N 1
ATOM 2696 C CA . ARG A 1 339 ? 9.730 19.347 -13.051 1.00 76.69 339 ARG A CA 1
ATOM 2697 C C . ARG A 1 339 ? 8.815 20.535 -12.707 1.00 76.69 339 ARG A C 1
ATOM 2699 O O . ARG A 1 339 ? 8.379 20.632 -11.567 1.00 76.69 339 ARG A O 1
ATOM 2706 N N . ASP A 1 340 ? 8.462 21.361 -13.692 1.00 76.75 340 ASP A N 1
ATOM 2707 C CA . ASP A 1 340 ? 7.623 22.558 -13.502 1.00 76.75 340 ASP A CA 1
ATOM 2708 C C . ASP A 1 340 ? 6.192 22.412 -14.055 1.00 76.75 340 ASP A C 1
ATOM 2710 O O . ASP A 1 340 ? 5.404 23.356 -14.037 1.00 76.75 340 ASP A O 1
ATOM 2714 N N . ARG A 1 341 ? 5.848 21.240 -14.600 1.00 84.62 341 ARG A N 1
ATOM 2715 C CA . ARG A 1 341 ? 4.562 20.990 -15.274 1.00 84.62 341 ARG A CA 1
ATOM 2716 C C . ARG A 1 341 ? 3.752 19.882 -14.609 1.00 84.62 341 ARG A C 1
ATOM 2718 O O . ARG A 1 341 ? 2.523 19.961 -14.576 1.00 84.62 341 ARG A O 1
ATOM 2725 N N . LEU A 1 342 ? 4.420 18.847 -14.103 1.00 88.06 342 LEU A N 1
ATOM 2726 C CA . LEU A 1 342 ? 3.781 17.717 -13.441 1.00 88.06 342 LEU A CA 1
ATOM 2727 C C . LEU A 1 342 ? 3.542 18.036 -11.964 1.00 88.06 342 LEU A C 1
ATOM 2729 O O . LEU A 1 342 ? 4.446 17.952 -11.138 1.00 88.06 342 LEU A O 1
ATOM 2733 N N . LEU A 1 343 ? 2.296 18.371 -11.646 1.00 87.25 343 LEU A N 1
ATOM 2734 C CA . LEU A 1 343 ? 1.816 18.640 -10.299 1.00 87.25 343 LEU A CA 1
ATOM 2735 C C . LEU A 1 343 ? 0.775 17.593 -9.907 1.00 87.25 343 LEU A C 1
ATOM 2737 O O . LEU A 1 343 ? 0.069 17.042 -10.751 1.00 87.25 343 LEU A O 1
ATOM 2741 N N . LEU A 1 344 ? 0.687 17.325 -8.611 1.00 87.12 344 LEU A N 1
ATOM 2742 C CA . LEU A 1 344 ? -0.358 16.536 -7.978 1.00 87.12 344 LEU A CA 1
ATOM 2743 C C . LEU A 1 344 ? -1.276 17.475 -7.200 1.00 87.12 344 LEU A C 1
ATOM 2745 O O . LEU A 1 344 ? -0.815 18.291 -6.398 1.00 87.12 344 LEU A O 1
ATOM 2749 N N . TYR A 1 345 ? -2.575 17.325 -7.409 1.00 86.75 345 TYR A N 1
ATOM 2750 C CA . TYR A 1 345 ? -3.619 18.161 -6.838 1.00 86.75 345 TYR A CA 1
ATOM 2751 C C . TYR A 1 345 ? -4.424 17.384 -5.802 1.00 86.75 345 TYR A C 1
ATOM 2753 O O . TYR A 1 345 ? -4.821 16.250 -6.060 1.00 86.75 345 TYR A O 1
ATOM 2761 N N . GLN A 1 346 ? -4.708 18.009 -4.661 1.00 86.62 346 GLN A N 1
ATOM 2762 C CA . GLN A 1 346 ? -5.664 17.553 -3.649 1.00 86.62 346 GLN A CA 1
ATOM 2763 C C . GLN A 1 346 ? -6.904 18.440 -3.731 1.00 86.62 346 GLN A C 1
ATOM 2765 O O . GLN A 1 346 ? -6.806 19.639 -3.496 1.00 86.62 346 GLN A O 1
ATOM 2770 N N . ASP A 1 347 ? -8.062 17.870 -4.073 1.00 84.62 347 ASP A N 1
ATOM 2771 C CA . ASP A 1 347 ? -9.335 18.603 -4.204 1.00 84.62 347 ASP A CA 1
ATOM 2772 C C . ASP A 1 347 ? -9.240 19.874 -5.086 1.00 84.62 347 ASP A C 1
ATOM 2774 O O . ASP A 1 347 ? -9.954 20.851 -4.879 1.00 84.62 347 ASP A O 1
ATOM 2778 N N . GLY A 1 348 ? -8.357 19.855 -6.094 1.00 81.31 348 GLY A N 1
ATOM 2779 C CA . GLY A 1 348 ? -8.128 20.969 -7.026 1.00 81.31 348 GLY A CA 1
ATOM 2780 C C . GLY A 1 348 ? -7.016 21.942 -6.617 1.00 81.31 348 GLY A C 1
ATOM 2781 O O . GLY A 1 348 ? -6.614 22.772 -7.428 1.00 81.31 348 GLY A O 1
ATOM 2782 N N . GLU A 1 349 ? -6.461 21.818 -5.412 1.00 83.50 349 GLU A N 1
ATOM 2783 C CA . GLU A 1 349 ? -5.323 22.621 -4.959 1.00 83.50 349 GLU A CA 1
ATOM 2784 C C . GLU A 1 349 ? -4.003 21.890 -5.222 1.00 83.50 349 GLU A C 1
ATOM 2786 O O . GLU A 1 349 ? -3.856 20.711 -4.893 1.00 83.50 349 GLU A O 1
ATOM 2791 N N . ALA A 1 350 ? -3.028 22.581 -5.820 1.00 79.38 350 ALA A N 1
ATOM 2792 C CA . ALA A 1 350 ? -1.707 22.010 -6.060 1.00 79.38 350 ALA A CA 1
ATOM 2793 C C . ALA A 1 350 ? -1.015 21.693 -4.728 1.00 79.38 350 ALA A C 1
ATOM 2795 O O . ALA A 1 350 ? -0.941 22.532 -3.828 1.00 79.38 350 ALA A O 1
ATOM 2796 N N . THR A 1 351 ? -0.491 20.477 -4.603 1.00 71.06 351 THR A N 1
ATOM 2797 C CA . THR A 1 351 ? 0.155 20.028 -3.370 1.00 71.06 351 THR A CA 1
ATOM 2798 C C . THR A 1 351 ? 1.667 20.254 -3.410 1.00 71.06 351 THR A C 1
ATOM 2800 O O . THR A 1 351 ? 2.300 19.956 -4.427 1.00 71.06 351 THR A O 1
ATOM 2803 N N . PRO A 1 352 ? 2.288 20.637 -2.280 1.00 64.56 352 PRO A N 1
ATOM 2804 C CA . PRO A 1 352 ? 3.747 20.625 -2.109 1.00 64.56 352 PRO A CA 1
ATOM 2805 C C . PRO A 1 352 ? 4.372 19.225 -2.218 1.00 64.56 352 PRO A C 1
ATOM 2807 O O . PRO A 1 352 ? 5.585 19.079 -2.320 1.00 64.56 352 PRO A O 1
ATOM 2810 N N . ALA A 1 353 ? 3.568 18.158 -2.194 1.00 61.09 353 ALA A N 1
ATOM 2811 C CA . ALA A 1 353 ? 4.045 16.808 -2.484 1.00 61.09 353 ALA A CA 1
ATOM 2812 C C . ALA A 1 353 ? 4.457 16.625 -3.957 1.00 61.09 353 ALA A C 1
ATOM 2814 O O . ALA A 1 353 ? 5.260 15.741 -4.255 1.00 61.09 353 ALA A O 1
ATOM 2815 N N . SER A 1 354 ? 3.990 17.494 -4.859 1.00 60.34 354 SER A N 1
ATOM 2816 C CA . SER A 1 354 ? 4.544 17.623 -6.214 1.00 60.34 354 SER A CA 1
ATOM 2817 C C . SER A 1 354 ? 6.033 17.975 -6.170 1.00 60.34 354 SER A C 1
ATOM 2819 O O . SER A 1 354 ? 6.828 17.362 -6.879 1.00 60.34 354 SER A O 1
ATOM 2821 N N . ASP A 1 355 ? 6.438 18.859 -5.248 1.00 62.53 355 ASP A N 1
ATOM 2822 C CA . ASP A 1 355 ? 7.847 19.219 -5.049 1.00 62.53 355 ASP A CA 1
ATOM 2823 C C . ASP A 1 355 ? 8.664 18.009 -4.590 1.00 62.53 355 ASP A C 1
ATOM 2825 O O . ASP A 1 355 ? 9.826 17.862 -4.958 1.00 62.53 355 ASP A O 1
ATOM 2829 N N . LEU A 1 356 ? 8.070 17.101 -3.808 1.00 65.75 356 LEU A N 1
ATOM 2830 C CA . LEU A 1 356 ? 8.735 15.874 -3.371 1.00 65.75 356 LEU A CA 1
ATOM 2831 C C . LEU A 1 356 ? 9.012 14.927 -4.549 1.00 65.75 356 LEU A C 1
ATOM 2833 O O . LEU A 1 356 ? 10.120 14.399 -4.654 1.00 65.75 356 LEU A O 1
ATOM 2837 N N . MET A 1 357 ? 8.040 14.757 -5.451 1.00 68.50 357 MET A N 1
ATOM 2838 C CA . MET A 1 357 ? 8.217 14.006 -6.704 1.00 68.50 357 MET A CA 1
ATOM 2839 C C . MET A 1 357 ? 9.179 14.705 -7.683 1.00 68.50 357 MET A C 1
ATOM 2841 O O . MET A 1 357 ? 9.740 14.049 -8.560 1.00 68.50 357 MET A O 1
ATOM 2845 N N . GLY A 1 358 ? 9.398 16.016 -7.526 1.00 64.12 358 GLY A N 1
ATOM 2846 C CA . GLY A 1 358 ? 10.399 16.796 -8.262 1.00 64.12 358 GLY A CA 1
ATOM 2847 C C . GLY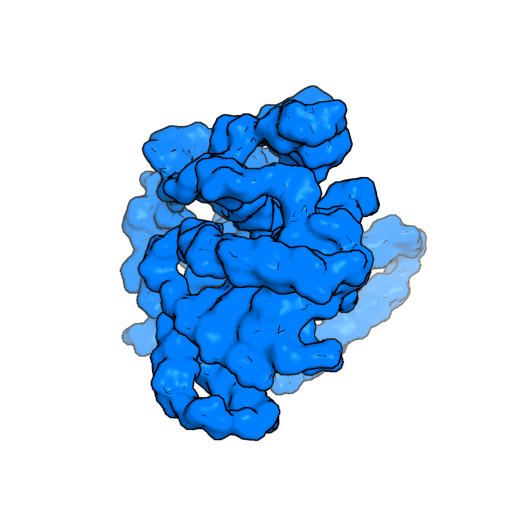 A 1 358 ? 11.809 16.783 -7.647 1.00 64.12 358 GLY A C 1
ATOM 2848 O O . GLY A 1 358 ? 12.788 17.003 -8.364 1.00 64.12 358 GLY A O 1
ATOM 2849 N N . ARG A 1 359 ? 11.942 16.500 -6.339 1.00 72.50 359 ARG A N 1
ATOM 2850 C CA . ARG A 1 359 ? 13.229 16.455 -5.602 1.00 72.50 359 ARG A CA 1
ATOM 2851 C C . ARG A 1 359 ? 14.082 15.240 -5.938 1.00 72.50 359 ARG A C 1
ATOM 2853 O O . ARG A 1 359 ? 15.307 15.304 -5.854 1.00 72.50 359 ARG A O 1
ATOM 2860 N N . ARG A 1 360 ? 13.451 14.128 -6.300 1.00 79.88 360 ARG A N 1
ATOM 2861 C CA . ARG A 1 360 ? 14.121 12.934 -6.814 1.00 79.88 360 ARG A CA 1
ATOM 2862 C C . ARG A 1 360 ? 13.539 12.631 -8.181 1.00 79.88 360 ARG A C 1
ATOM 2864 O O . ARG A 1 360 ? 12.332 12.671 -8.342 1.00 79.88 360 ARG A O 1
ATOM 2871 N N . ASN A 1 361 ? 14.387 12.321 -9.155 1.00 86.94 361 ASN A N 1
ATOM 2872 C CA . ASN A 1 361 ? 13.882 11.901 -10.454 1.00 86.94 361 ASN A CA 1
ATOM 2873 C C . ASN A 1 361 ? 13.180 10.536 -10.309 1.00 86.94 361 ASN A C 1
ATOM 2875 O O . ASN A 1 361 ? 13.749 9.598 -9.735 1.00 86.94 361 ASN A O 1
ATOM 2879 N N . HIS A 1 362 ? 11.946 10.459 -10.793 1.00 88.56 362 HIS A N 1
ATOM 2880 C CA . HIS A 1 362 ? 11.092 9.278 -10.791 1.00 88.56 362 HIS A CA 1
ATOM 2881 C C . HIS A 1 362 ? 10.757 8.888 -12.222 1.00 88.56 362 HIS A C 1
ATOM 2883 O O . HIS A 1 362 ? 10.624 9.756 -13.080 1.00 88.56 362 HIS A O 1
ATOM 2889 N N . ILE A 1 363 ? 10.570 7.593 -12.473 1.00 91.62 363 ILE A N 1
ATOM 2890 C CA . ILE A 1 363 ? 9.976 7.170 -13.743 1.00 91.62 363 ILE A CA 1
ATOM 2891 C C . ILE A 1 363 ? 8.456 7.192 -13.622 1.00 91.62 363 ILE A C 1
ATOM 2893 O O . ILE A 1 363 ? 7.912 6.924 -12.547 1.00 91.62 363 ILE A O 1
ATOM 2897 N N . PHE A 1 364 ? 7.764 7.469 -14.716 1.00 92.75 364 PHE A N 1
ATOM 2898 C CA . PHE A 1 364 ? 6.317 7.343 -14.779 1.00 92.75 364 PHE A CA 1
ATOM 2899 C C . PHE A 1 364 ? 5.850 6.947 -16.174 1.00 92.75 364 PHE A C 1
ATOM 2901 O O . PHE A 1 364 ? 6.574 7.075 -17.160 1.00 92.75 364 PHE A O 1
ATOM 2908 N N . ALA A 1 365 ? 4.628 6.437 -16.241 1.00 94.81 365 ALA A N 1
ATOM 2909 C CA . ALA A 1 365 ? 3.981 6.054 -17.483 1.00 94.81 365 ALA A CA 1
ATOM 2910 C C . ALA A 1 365 ? 2.615 6.713 -17.590 1.00 94.81 365 ALA A C 1
ATOM 2912 O O . ALA A 1 365 ? 1.930 6.877 -16.580 1.00 94.81 365 ALA A O 1
ATOM 2913 N N . VAL A 1 366 ? 2.224 7.024 -18.823 1.00 96.12 366 VAL A N 1
ATOM 2914 C CA . VAL A 1 366 ? 0.911 7.563 -19.177 1.00 96.12 366 VAL A CA 1
ATOM 2915 C C . VAL A 1 366 ? 0.212 6.558 -20.086 1.00 96.12 366 VAL A C 1
ATOM 2917 O O . VAL A 1 366 ? 0.820 6.033 -21.024 1.00 96.12 366 VAL A O 1
ATOM 2920 N N . VAL A 1 367 ? -1.058 6.270 -19.807 1.00 96.50 367 VAL A N 1
ATOM 2921 C CA . VAL A 1 367 ? -1.909 5.434 -20.669 1.00 96.50 367 VAL A CA 1
ATOM 2922 C C . VAL A 1 367 ? -3.320 6.026 -20.771 1.00 96.50 367 VAL A C 1
ATOM 2924 O O . VAL A 1 367 ? -3.775 6.677 -19.825 1.00 96.50 367 VAL A O 1
ATOM 2927 N N . PRO A 1 368 ? -4.055 5.799 -21.875 1.00 96.25 368 PRO A N 1
ATOM 2928 C CA . PRO A 1 368 ? -5.454 6.204 -21.977 1.00 96.25 368 PRO A CA 1
ATOM 2929 C C . PRO A 1 368 ? -6.305 5.507 -20.912 1.00 96.25 368 PRO A C 1
ATOM 2931 O O . PRO A 1 368 ? -6.271 4.282 -20.782 1.00 96.25 368 PRO A O 1
ATOM 2934 N N . LYS A 1 369 ? -7.108 6.273 -20.163 1.00 93.62 369 LYS A N 1
ATOM 2935 C CA . LYS A 1 369 ? -7.929 5.745 -19.062 1.00 93.62 369 LYS A CA 1
ATOM 2936 C C . LYS A 1 369 ? -8.892 4.653 -19.541 1.00 93.62 369 LYS A C 1
ATOM 2938 O O . LYS A 1 369 ? -8.937 3.569 -18.961 1.00 93.62 369 LYS A O 1
ATOM 2943 N N . ALA A 1 370 ? -9.583 4.908 -20.653 1.00 92.44 370 ALA A N 1
ATOM 2944 C CA . ALA A 1 370 ? -10.540 3.979 -21.260 1.00 92.44 370 ALA A CA 1
ATOM 2945 C C . ALA A 1 370 ? -9.924 2.605 -21.605 1.00 92.44 370 ALA A C 1
ATOM 2947 O O . ALA A 1 370 ? -10.619 1.581 -21.586 1.00 92.44 370 ALA A O 1
ATOM 2948 N N . ASP A 1 371 ? -8.612 2.568 -21.857 1.00 91.06 371 ASP A N 1
ATOM 2949 C CA . ASP A 1 371 ? -7.886 1.362 -22.244 1.00 91.06 371 ASP A CA 1
ATOM 2950 C C . ASP A 1 371 ? -7.444 0.511 -21.053 1.00 91.06 371 ASP A C 1
ATOM 2952 O O . ASP A 1 371 ? -7.033 -0.622 -21.253 1.00 91.06 371 ASP A O 1
ATOM 2956 N N . VAL A 1 372 ? -7.554 0.956 -19.806 1.00 88.56 372 VAL A N 1
ATOM 2957 C CA . VAL A 1 372 ? -7.102 0.126 -18.669 1.00 88.56 372 VAL A CA 1
ATOM 2958 C C . VAL A 1 372 ? -8.065 0.100 -17.490 1.00 88.56 372 VAL A C 1
ATOM 2960 O O . VAL A 1 372 ? -7.980 -0.817 -16.684 1.00 88.56 372 VAL A O 1
ATOM 2963 N N . GLU A 1 373 ? -9.014 1.036 -17.403 1.00 84.00 373 GLU A N 1
ATOM 2964 C CA . GLU A 1 373 ? -9.882 1.217 -16.228 1.00 84.00 373 GLU A CA 1
ATOM 2965 C C . GLU A 1 373 ? -10.623 -0.054 -15.783 1.00 84.00 373 GLU A C 1
ATOM 2967 O O . GLU A 1 373 ? -10.737 -0.298 -14.588 1.00 84.00 373 GLU A O 1
ATOM 2972 N N . ALA A 1 374 ? -11.051 -0.905 -16.719 1.00 78.88 374 ALA A N 1
ATOM 2973 C CA . ALA A 1 374 ? -11.754 -2.151 -16.403 1.00 78.88 374 ALA A CA 1
ATOM 2974 C C . ALA A 1 374 ? -10.870 -3.232 -15.747 1.00 78.88 374 ALA A C 1
ATOM 2976 O O . ALA A 1 374 ? -11.393 -4.139 -15.104 1.00 78.88 374 ALA A O 1
ATOM 2977 N N . GLU A 1 375 ? -9.548 -3.160 -15.922 1.00 75.88 375 GLU A N 1
ATOM 2978 C CA . GLU A 1 375 ? -8.583 -4.127 -15.377 1.00 75.88 375 GLU A CA 1
ATOM 2979 C C . GLU A 1 375 ? -7.807 -3.566 -14.177 1.00 75.88 375 GLU A C 1
ATOM 2981 O O . GLU A 1 375 ? -7.008 -4.278 -13.563 1.00 75.88 375 GLU A O 1
ATOM 2986 N N . LEU A 1 376 ? -8.020 -2.290 -13.841 1.00 76.06 376 LEU A N 1
ATOM 2987 C CA . LEU A 1 376 ? -7.367 -1.664 -12.705 1.00 76.06 376 LEU A CA 1
ATOM 2988 C C . LEU A 1 376 ? -7.998 -2.108 -11.391 1.00 76.06 376 LEU A C 1
ATOM 2990 O O . LEU A 1 376 ? -9.203 -2.018 -11.170 1.00 76.06 376 LEU A O 1
ATOM 2994 N N . ASP A 1 377 ? -7.129 -2.535 -10.486 1.00 68.69 377 ASP A N 1
ATOM 2995 C CA . ASP A 1 377 ? -7.452 -2.813 -9.094 1.00 68.69 377 ASP A CA 1
ATOM 2996 C C . ASP A 1 377 ? -7.015 -1.616 -8.229 1.00 68.69 377 ASP A C 1
ATOM 2998 O O . ASP A 1 377 ? -6.022 -0.947 -8.529 1.00 68.69 377 ASP A O 1
ATOM 3002 N N . TRP A 1 378 ? -7.724 -1.373 -7.123 1.00 58.75 378 TRP A N 1
ATOM 3003 C CA . TRP A 1 378 ? -7.396 -0.367 -6.104 1.00 58.75 378 TRP A CA 1
ATOM 3004 C C . TRP A 1 378 ? -5.957 -0.486 -5.555 1.00 58.75 378 TRP A C 1
ATOM 3006 O O . TRP A 1 378 ? -5.435 0.483 -5.001 1.00 58.75 378 TRP A O 1
ATOM 3016 N N . ARG A 1 379 ? -5.303 -1.645 -5.730 1.00 65.62 379 ARG A N 1
ATOM 3017 C CA . ARG A 1 379 ? -3.894 -1.913 -5.389 1.00 65.62 379 ARG A CA 1
ATOM 3018 C C . ARG A 1 379 ? -2.873 -1.341 -6.360 1.00 65.62 379 ARG A C 1
ATOM 3020 O O . ARG A 1 379 ? -1.711 -1.257 -5.972 1.00 65.62 379 ARG A O 1
ATOM 3027 N N . LEU A 1 380 ? -3.244 -0.992 -7.598 1.00 77.12 380 LEU A N 1
ATOM 3028 C CA . LEU A 1 380 ? -2.333 -0.297 -8.508 1.00 77.12 380 LEU A CA 1
ATOM 3029 C C . LEU A 1 380 ? -2.489 1.214 -8.288 1.00 77.12 380 LEU A C 1
ATOM 3031 O O . LEU A 1 380 ? -3.481 1.797 -8.724 1.00 77.12 380 LEU A O 1
ATOM 3035 N N . PRO A 1 381 ? -1.542 1.866 -7.599 1.00 79.06 381 PRO A N 1
ATOM 3036 C CA . PRO A 1 381 ? -1.615 3.296 -7.317 1.00 79.06 381 PRO A CA 1
ATOM 3037 C C . PRO A 1 381 ? -1.432 4.116 -8.600 1.00 79.06 381 PRO A C 1
ATOM 3039 O O . PRO A 1 381 ? -0.310 4.413 -9.020 1.00 79.06 381 PRO A O 1
ATOM 3042 N N . VAL A 1 382 ? -2.564 4.479 -9.199 1.00 88.12 382 VAL A N 1
ATOM 3043 C CA . VAL A 1 382 ? -2.672 5.367 -10.357 1.00 88.12 382 VAL A CA 1
ATOM 3044 C C . VAL A 1 382 ? -3.244 6.724 -9.947 1.00 88.12 382 VAL A C 1
ATOM 3046 O O . VAL A 1 382 ? -3.997 6.830 -8.975 1.00 88.12 382 VAL A O 1
ATOM 3049 N N . PHE A 1 383 ? -2.916 7.753 -10.719 1.00 89.69 383 PHE A N 1
ATOM 3050 C CA . PHE A 1 383 ? -3.500 9.086 -10.617 1.00 89.69 383 PHE A CA 1
ATOM 3051 C C . PHE A 1 383 ? -4.224 9.420 -11.916 1.00 89.69 383 PHE A C 1
ATOM 3053 O O . PHE A 1 383 ? -3.713 9.157 -13.005 1.00 89.69 383 PHE A O 1
ATOM 3060 N N . GLU A 1 384 ? -5.416 9.999 -11.801 1.00 92.31 384 GLU A N 1
ATOM 3061 C CA . GLU A 1 384 ? -6.125 10.534 -12.962 1.00 92.31 384 GLU A CA 1
ATOM 3062 C C . GLU A 1 384 ? -5.400 11.770 -13.495 1.00 92.31 384 GLU A C 1
ATOM 3064 O O . GLU A 1 384 ? -4.924 12.583 -12.709 1.00 92.31 384 GLU A O 1
ATOM 3069 N N . ALA A 1 385 ? -5.327 11.916 -14.814 1.00 93.25 385 ALA A N 1
ATOM 3070 C CA . ALA A 1 385 ? -4.826 13.107 -15.494 1.00 93.25 385 ALA A CA 1
ATOM 3071 C C . ALA A 1 385 ? -5.722 13.370 -16.715 1.00 93.25 385 ALA A C 1
ATOM 3073 O O . ALA A 1 385 ? -5.391 13.010 -17.848 1.00 93.25 385 ALA A O 1
ATOM 3074 N N . GLY A 1 386 ? -6.924 13.902 -16.475 1.00 92.12 386 GLY A N 1
ATOM 3075 C CA . GLY A 1 386 ? -7.953 14.074 -17.503 1.00 92.12 386 GLY A CA 1
ATOM 3076 C C . GLY A 1 386 ? -8.401 12.735 -18.098 1.00 92.12 386 GLY A C 1
ATOM 3077 O O . GLY A 1 386 ? -8.871 11.848 -17.384 1.00 92.12 386 GLY A O 1
ATOM 3078 N N . LYS A 1 387 ? -8.236 12.563 -19.418 1.00 95.44 387 LYS A N 1
ATOM 3079 C CA . LYS A 1 387 ? -8.558 11.306 -20.130 1.00 95.44 387 LYS A CA 1
ATOM 3080 C C . LYS A 1 387 ? -7.498 10.200 -19.969 1.00 95.44 387 LYS A C 1
ATOM 3082 O O . LYS A 1 387 ? -7.660 9.117 -20.537 1.00 95.44 387 LYS A O 1
ATOM 3087 N N . TYR A 1 388 ? -6.429 10.453 -19.215 1.00 96.94 388 TYR A N 1
ATOM 3088 C CA . TYR A 1 388 ? -5.320 9.523 -19.010 1.00 96.94 388 TYR A CA 1
ATOM 3089 C C . TYR A 1 388 ? -5.206 9.073 -17.556 1.00 96.94 388 TYR A C 1
ATOM 3091 O O . TYR A 1 388 ? -5.746 9.691 -16.636 1.00 96.94 388 TYR A O 1
ATOM 3099 N N . LEU A 1 389 ? -4.452 7.997 -17.362 1.00 94.75 389 LEU A N 1
ATOM 3100 C CA . LEU A 1 389 ? -3.974 7.554 -16.064 1.00 94.75 389 LEU A CA 1
ATOM 3101 C C . LEU A 1 389 ? -2.456 7.568 -16.047 1.00 94.75 389 LEU A C 1
ATOM 3103 O O . LEU A 1 389 ? -1.815 7.182 -17.029 1.00 94.75 389 LEU A O 1
ATOM 3107 N N . ILE A 1 390 ? -1.904 7.968 -14.905 1.00 93.19 390 ILE A N 1
ATOM 3108 C CA . ILE A 1 390 ? -0.469 7.937 -14.662 1.00 93.19 390 ILE A CA 1
ATOM 3109 C C . ILE A 1 390 ? -0.124 7.045 -13.476 1.00 93.19 390 ILE A C 1
ATOM 3111 O O . ILE A 1 390 ? -0.856 6.988 -12.488 1.00 93.19 390 ILE A O 1
ATOM 3115 N N . ALA A 1 391 ? 1.016 6.372 -13.555 1.00 90.81 391 ALA A N 1
ATOM 3116 C CA . ALA A 1 391 ? 1.608 5.647 -12.437 1.00 90.81 391 ALA A CA 1
ATOM 3117 C C . ALA A 1 391 ? 3.112 5.885 -12.395 1.00 90.81 391 ALA A C 1
ATOM 3119 O O . ALA A 1 391 ? 3.737 6.100 -13.431 1.00 90.81 391 ALA A O 1
ATOM 3120 N N . PHE A 1 392 ? 3.682 5.806 -11.196 1.00 89.19 392 PHE A N 1
ATOM 3121 C CA . PHE A 1 392 ? 5.097 6.064 -10.932 1.00 89.19 392 PHE A CA 1
ATOM 3122 C C . PHE A 1 392 ? 5.863 4.774 -10.616 1.00 89.19 392 PHE A C 1
ATOM 3124 O O . PHE A 1 392 ? 5.272 3.765 -10.221 1.00 89.19 392 PHE A O 1
ATOM 3131 N N . ASP A 1 393 ? 7.184 4.815 -10.780 1.00 89.31 393 ASP A N 1
ATOM 3132 C CA . ASP A 1 393 ? 8.146 3.790 -10.367 1.00 89.31 393 ASP A CA 1
ATOM 3133 C C . ASP A 1 393 ? 7.733 2.361 -10.795 1.00 89.31 393 ASP A C 1
ATOM 3135 O O . ASP A 1 393 ? 7.519 2.083 -11.976 1.00 89.31 393 ASP A O 1
ATOM 3139 N N . GLY A 1 394 ? 7.619 1.420 -9.849 1.00 87.25 394 GLY A N 1
ATOM 3140 C CA . GLY A 1 394 ? 7.252 0.035 -10.156 1.00 87.25 394 GLY A CA 1
ATOM 3141 C C . GLY A 1 394 ? 5.846 -0.105 -10.748 1.00 87.25 394 GLY A C 1
ATOM 3142 O O . GLY A 1 394 ? 5.620 -0.982 -11.581 1.00 87.25 394 GLY A O 1
ATOM 3143 N N . ALA A 1 395 ? 4.913 0.772 -10.371 1.00 87.75 395 ALA A N 1
ATOM 3144 C CA . ALA A 1 395 ? 3.558 0.756 -10.916 1.00 87.75 395 ALA A CA 1
ATOM 3145 C C . ALA A 1 395 ? 3.501 1.283 -12.355 1.00 87.75 395 ALA A C 1
ATOM 3147 O O . ALA A 1 395 ? 2.647 0.834 -13.114 1.00 87.75 395 ALA A O 1
ATOM 3148 N N . ALA A 1 396 ? 4.423 2.168 -12.757 1.00 91.94 396 ALA A N 1
ATOM 3149 C CA . ALA A 1 396 ? 4.540 2.637 -14.141 1.00 91.94 396 ALA A CA 1
ATOM 3150 C C . ALA A 1 396 ? 4.771 1.465 -15.108 1.00 91.94 396 ALA A C 1
ATOM 3152 O O . ALA A 1 396 ? 4.086 1.320 -16.119 1.00 91.94 396 ALA A O 1
ATOM 3153 N N . LEU A 1 397 ? 5.698 0.575 -14.742 1.00 92.12 397 LEU A N 1
ATOM 3154 C CA . LEU A 1 397 ? 6.016 -0.640 -15.492 1.00 92.12 397 LEU A CA 1
ATOM 3155 C C . LEU A 1 397 ? 4.801 -1.567 -15.624 1.00 92.12 397 LEU A C 1
ATOM 3157 O O . LEU A 1 397 ? 4.527 -2.090 -16.703 1.00 92.12 397 LEU A O 1
ATOM 3161 N N . MET A 1 398 ? 4.062 -1.755 -14.530 1.00 90.00 398 MET A N 1
ATOM 3162 C CA . MET A 1 398 ? 2.869 -2.603 -14.507 1.00 90.00 398 MET A CA 1
ATOM 3163 C C . MET A 1 398 ? 1.731 -2.007 -15.342 1.00 90.00 398 MET A C 1
ATOM 3165 O O . MET A 1 398 ? 1.111 -2.728 -16.120 1.00 90.00 398 MET A O 1
ATOM 3169 N N . LEU A 1 399 ? 1.499 -0.695 -15.231 1.00 91.81 399 LEU A N 1
ATOM 3170 C CA . LEU A 1 399 ? 0.484 0.030 -15.995 1.00 91.81 399 LEU A CA 1
ATOM 3171 C C . LEU A 1 399 ? 0.740 -0.063 -17.508 1.00 91.81 399 LEU A C 1
ATOM 3173 O O . LEU A 1 399 ? -0.187 -0.320 -18.275 1.00 91.81 399 LEU A O 1
ATOM 3177 N N . LEU A 1 400 ? 2.000 0.070 -17.941 1.00 93.88 400 LEU A N 1
ATOM 3178 C CA . LEU A 1 400 ? 2.368 -0.093 -19.351 1.00 93.88 400 LEU A CA 1
ATOM 3179 C C . LEU A 1 400 ? 2.123 -1.507 -19.863 1.00 93.88 400 LEU A C 1
ATOM 3181 O O . LEU A 1 400 ? 1.644 -1.675 -20.984 1.00 93.88 400 LEU A O 1
ATOM 3185 N N . GLU A 1 401 ? 2.466 -2.531 -19.084 1.00 93.00 401 GLU A N 1
ATOM 3186 C CA . GLU A 1 401 ? 2.234 -3.908 -19.518 1.00 93.00 401 GLU A CA 1
ATOM 3187 C C . GLU A 1 401 ? 0.753 -4.262 -19.560 1.00 93.00 401 GLU A C 1
ATOM 3189 O O . GLU A 1 401 ? 0.330 -4.972 -20.471 1.00 93.00 401 GLU A O 1
ATOM 3194 N N . LEU A 1 402 ? -0.039 -3.733 -18.624 1.00 90.56 402 LEU A N 1
ATOM 3195 C CA . LEU A 1 402 ? -1.492 -3.870 -18.634 1.00 90.56 402 LEU A CA 1
ATOM 3196 C C . LEU A 1 402 ? -2.061 -3.320 -19.949 1.00 90.56 402 LEU A C 1
ATOM 3198 O O . LEU A 1 402 ? -2.737 -4.028 -20.696 1.00 90.56 402 LEU A O 1
ATOM 3202 N N . TRP A 1 403 ? -1.675 -2.090 -20.293 1.00 93.12 403 TRP A N 1
ATOM 3203 C CA . TRP A 1 403 ? -2.097 -1.439 -21.528 1.00 93.12 403 TRP A CA 1
ATOM 3204 C C . TRP A 1 403 ? -1.642 -2.193 -22.787 1.00 93.12 403 TRP A C 1
ATOM 3206 O O . TRP A 1 403 ? -2.440 -2.456 -23.691 1.00 93.12 403 TRP A O 1
ATOM 3216 N N . ARG A 1 404 ? -0.372 -2.622 -22.841 1.00 92.06 404 ARG A N 1
ATOM 3217 C CA . ARG A 1 404 ? 0.169 -3.431 -23.952 1.00 92.06 404 ARG A CA 1
ATOM 3218 C C . ARG A 1 404 ? -0.585 -4.742 -24.124 1.00 92.06 404 ARG A C 1
ATOM 3220 O O . ARG A 1 404 ? -0.768 -5.196 -25.252 1.00 92.06 404 ARG A O 1
ATOM 3227 N N . ARG A 1 405 ? -0.979 -5.377 -23.023 1.00 88.38 405 ARG A N 1
ATOM 3228 C CA . ARG A 1 405 ? -1.669 -6.662 -23.046 1.00 88.38 405 ARG A CA 1
ATOM 3229 C C . ARG A 1 405 ? -3.073 -6.524 -23.620 1.00 88.38 405 ARG A C 1
ATOM 3231 O O . ARG A 1 405 ? -3.420 -7.313 -24.495 1.00 88.38 405 ARG A O 1
ATOM 3238 N N . ARG A 1 406 ? -3.820 -5.484 -23.237 1.00 84.38 406 ARG A N 1
ATOM 3239 C CA . ARG A 1 406 ? -5.131 -5.201 -23.838 1.00 84.38 406 ARG A CA 1
ATOM 3240 C C . ARG A 1 406 ? -5.023 -4.904 -25.330 1.00 84.38 406 ARG A C 1
ATOM 3242 O O . ARG A 1 406 ? -5.784 -5.455 -26.113 1.00 84.38 406 ARG A O 1
ATOM 3249 N N . ARG A 1 407 ? -4.025 -4.120 -25.749 1.00 83.75 407 ARG A N 1
ATOM 3250 C CA . ARG A 1 407 ? -3.788 -3.816 -27.175 1.00 83.75 407 ARG A CA 1
ATOM 3251 C C . ARG A 1 407 ? -3.368 -5.014 -28.031 1.00 83.75 407 ARG A C 1
ATOM 3253 O O . ARG A 1 407 ? -3.397 -4.903 -29.246 1.00 83.75 407 ARG A O 1
ATOM 3260 N N . LYS A 1 408 ? -2.913 -6.112 -27.422 1.00 81.19 408 LYS A N 1
ATOM 3261 C CA . LYS A 1 408 ? -2.656 -7.383 -28.122 1.00 81.19 408 LYS A CA 1
ATOM 3262 C C . LYS A 1 408 ? -3.891 -8.289 -28.172 1.00 81.19 408 LYS A C 1
ATOM 3264 O O . LYS A 1 408 ? -3.887 -9.245 -28.938 1.00 81.19 408 LYS A O 1
ATOM 3269 N N . ALA A 1 409 ? -4.864 -8.053 -27.292 1.00 68.38 409 ALA A N 1
ATOM 3270 C CA . ALA A 1 409 ? -6.093 -8.832 -27.179 1.00 68.38 409 ALA A CA 1
ATOM 3271 C C . ALA A 1 409 ? -7.258 -8.226 -27.983 1.00 68.38 409 ALA A C 1
ATOM 3273 O O . ALA A 1 409 ? -8.145 -8.969 -28.397 1.00 68.38 409 ALA A O 1
ATOM 3274 N N . ALA A 1 410 ? -7.247 -6.903 -28.173 1.00 56.94 410 ALA A N 1
ATOM 3275 C CA . ALA A 1 410 ? -8.050 -6.176 -29.157 1.00 56.94 410 ALA A CA 1
ATOM 3276 C C . ALA A 1 410 ? -7.403 -6.261 -30.543 1.00 56.94 410 ALA A C 1
ATOM 3278 O O . ALA A 1 410 ? -8.169 -6.321 -31.530 1.00 56.94 410 ALA A O 1
#

pLDDT: mean 85.43, std 10.14, range [47.5, 96.94]

Sequence (410 aa):
MELTPVQVAGDDPVEVLVSRVVGLREEIERLRRDIPDDDYIPAVVIVNSVLSAIRLEDRLVEAGFARDSLAIIRGLSHRAVRETRGKLLALGTSAVEVGVDFRCDYLLFEAFEAASFLQRFGRVGRHRAGKAIALVPPNAFEGMRKLPDEIDRAAFEERIYAWYPSAEAYPWFVTTEHGMITARALAENLVATVEADGQGRPEVLARLREKIEAILSGHAERLGCVTENARAKLAFQRCATGKSGAQWLKTYRRLNRFRTSLPSVKVHDFMEQHRRQDWEMGEYEADLAMLLKRAVDLRWNEKLGMLTIKGIGKYRRVHASEIFSDEDCGLMLETEEYRDRLLLYQDGEATPASDLMGRRNHIFAVVPKADVEAELDWRLPVFEAGKYLIAFDGAALMLLELWRRRRKAA